Protein AF-0000000084965574 (afdb_homodimer)

Secondary structure (DSSP, 8-state):
-HHHHHHHHHHHHHHHHHHHHHHHHHHHHHHHHHS-HHHHHHHHHHHHHHH--TTS---SEEEEEE-TT---HHHHHHHHHHHHHHHHTT--EEEEEETT-HHHHTHHHHHHHHHHH-GGGGGGEEE-HHHHTTT-S---TT--EEEEEE-GGGTHHHHHHHHHHHHHHHHTT---S---HHHHHHHHS-TTPPPPSEEEEESSS---TT--TTT-TT-EEEEPPSSSS--HHHHHHHHHHHHHHHHHTT-/-HHHHHHHHHHHHHHHHHHHHHHHHHHHHHHHHHS-HHHHHHHHHHHHHHH--TTSPPPSEEEEEE-TT---HHHHHHHHHHHHHHHHTT--EEEEEETT-HHHHTHHHHHHHHHHH-GGGGGGEEE-HHHHTTT-S---TT--EEEEEE-GGGTHHHHHHHHHHHHHHHHTT---S---HHHHHHHHS-TTPPPPSEEEEESSS---TT--TTT-TT-EEEEPPSSSS--HHHHHHHHHHHHHHHHHTT-

Sequence (502 aa):
MDAFLSTLLVLLHLLCKLHNAICDACNAVYRRCTKPWWASTTAELDTLARSFDSTNKIPRHLVIIFGRLGLCDESVLDCVRIIGWCISLDVPYISFFDRNGFLKKNEFILKEEFAKKRPDLIECITWNPHAKARQNGVIESKSKINVSLLSDIDNKGKIATLTQSLAKIVSSGNLDQEITIELITEELQIKGMPDPDLALICDYSCSTHGVLPWHTRTTEFLMLPLYVNIPVKDFTCLLGKYNKCVQRHGKMDAFLSTLLVLLHLLCKLHNAICDACNAVYRRCTKPWWASTTAELDTLARSFDSTNKIPRHLVIIFGRLGLCDESVLDCVRIIGWCISLDVPYISFFDRNGFLKKNEFILKEEFAKKRPDLIECITWNPHAKARQNGVIESKSKINVSLLSDIDNKGKIATLTQSLAKIVSSGNLDQEITIELITEELQIKGMPDPDLALICDYSCSTHGVLPWHTRTTEFLMLPLYVNIPVKDFTCLLGKYNKCVQRHGK

InterPro domains:
  IPR036424 Decaprenyl diphosphate synthase-like superfamily [G3DSA:3.40.1180.10] (119-251)
  IPR036424 Decaprenyl diphosphate synthase-like superfamily [SSF64005] (55-245)
  IPR038887 Dehydrodolichyl diphosphate synthase complex subunit Nus1 [PTHR21528] (2-251)

Foldseek 3Di:
DVVVVVVVVVVVVVVVVVVVVVVVVVVVVVVVPDDDLVVQLVVLLVVLDVLDDPLFDFWLEEEEEEADVDDDPLNLVVVLSVVSSCLSVLRAEYEYEDAVQPCVVVVVVSLVVNCVSPVVCSQQEDEQVLVPCVPDVCPDPRHRYYYYYDYPCLFVVLLVVVVVVVVVCVVVVNDPDDDDLVNSCVSSDRPPDAATQEYEYQDDDFDPNRPRVSRCPNHHYDYADNDGPGRSVSVSVVSVVSRVVVVVVVD/DVVVVVVVVVVVVVVVVVVVVVVVVVVVVVVVPDDDLVVQLVVLLVVLDVLDDPLFDFWLEEEEEEADVDDDPLNLVVVLSVVSSCLSVLRAEYEYEDAVQPCVVVVVVSLVSNCVSPVVCSQQEDEQVLVPCVPDVCPDPRHRYYYYYDYPCLFVVLLVVVVVVVVVCVVVVNDPDDDDLVNSCVSSDRPPDAATAEYEYQDDDFDPNRPRVSRCPNHHYHYADNDGPGRSVSVSVVSVVSRVVVVVVVD

Structure (mmCIF, N/CA/C/O backbone):
data_AF-0000000084965574-model_v1
#
loop_
_entity.id
_entity.type
_entity.pdbx_description
1 polymer 'ditrans,polycis-polyprenyl diphosphate synthase'
#
loop_
_atom_site.group_PDB
_atom_site.id
_atom_site.type_symbol
_atom_site.label_atom_id
_atom_site.label_alt_id
_atom_site.label_comp_id
_atom_site.label_asym_id
_atom_site.label_entity_id
_atom_site.label_seq_id
_atom_site.pdbx_PDB_ins_code
_atom_site.Cartn_x
_atom_site.Cartn_y
_atom_site.Cartn_z
_atom_site.occupancy
_atom_site.B_iso_or_equiv
_atom_site.auth_seq_id
_atom_site.auth_comp_id
_atom_site.auth_asym_id
_atom_site.auth_atom_id
_atom_site.pdbx_PDB_model_num
ATOM 1 N N . MET A 1 1 ? 38.469 -19.109 2.336 1 55.69 1 MET A N 1
ATOM 2 C CA . MET A 1 1 ? 38.844 -17.719 2.031 1 55.69 1 MET A CA 1
ATOM 3 C C . MET A 1 1 ? 37.625 -16.906 1.605 1 55.69 1 MET A C 1
ATOM 5 O O . MET A 1 1 ? 37.531 -15.734 1.954 1 55.69 1 MET A O 1
ATOM 9 N N . ASP A 1 2 ? 36.625 -17.562 1.032 1 61.62 2 ASP A N 1
ATOM 10 C CA . ASP A 1 2 ? 35.469 -16.891 0.452 1 61.62 2 ASP A CA 1
ATOM 11 C C . ASP A 1 2 ? 34.438 -16.562 1.522 1 61.62 2 ASP A C 1
ATOM 13 O O . ASP A 1 2 ? 33.781 -15.516 1.473 1 61.62 2 ASP A O 1
ATOM 17 N N . ALA A 1 3 ? 34.344 -17.391 2.564 1 62.03 3 ALA A N 1
ATOM 18 C CA . ALA A 1 3 ? 33.438 -17.109 3.678 1 62.03 3 ALA A CA 1
ATOM 19 C C . ALA A 1 3 ? 33.906 -15.898 4.477 1 62.03 3 ALA A C 1
ATOM 21 O O . ALA A 1 3 ? 33.094 -15.086 4.922 1 62.03 3 ALA A O 1
ATOM 22 N N . PHE A 1 4 ? 35.188 -15.773 4.621 1 60.72 4 PHE A N 1
ATOM 23 C CA . PHE A 1 4 ? 35.812 -14.672 5.359 1 60.72 4 PHE A CA 1
ATOM 24 C C . PHE A 1 4 ? 35.562 -13.352 4.641 1 60.72 4 PHE A C 1
ATOM 26 O O . PHE A 1 4 ? 35.188 -12.352 5.27 1 60.72 4 PHE A O 1
ATOM 33 N N . LEU A 1 5 ? 35.594 -13.352 3.402 1 60.94 5 LEU A N 1
ATOM 34 C CA . LEU A 1 5 ? 35.438 -12.133 2.615 1 60.94 5 LEU A CA 1
ATOM 35 C C . LEU A 1 5 ? 33.969 -11.719 2.584 1 60.94 5 LEU A C 1
ATOM 37 O O . LEU A 1 5 ? 33.656 -10.523 2.631 1 60.94 5 LEU A O 1
ATOM 41 N N . SER A 1 6 ? 33.188 -12.719 2.596 1 61.75 6 SER A N 1
ATOM 42 C CA . SER A 1 6 ? 31.75 -12.422 2.607 1 61.75 6 SER A CA 1
ATOM 43 C C . SER A 1 6 ? 31.312 -11.828 3.947 1 61.75 6 SER A C 1
ATOM 45 O O . SER A 1 6 ? 30.516 -10.891 3.99 1 61.75 6 SER A O 1
ATOM 47 N N . THR A 1 7 ? 31.891 -12.336 4.969 1 63.28 7 THR A N 1
ATOM 48 C CA . THR A 1 7 ? 31.609 -11.797 6.293 1 63.28 7 THR A CA 1
ATOM 49 C C . THR A 1 7 ? 32.156 -10.383 6.43 1 63.28 7 THR A C 1
ATOM 51 O O . THR A 1 7 ? 31.516 -9.516 7.031 1 63.28 7 THR A O 1
ATOM 54 N N . LEU A 1 8 ? 33.312 -10.227 5.867 1 61.41 8 LEU A N 1
ATOM 55 C CA . LEU A 1 8 ? 33.906 -8.906 5.918 1 61.41 8 LEU A CA 1
ATOM 56 C C . LEU A 1 8 ? 33.094 -7.887 5.141 1 61.41 8 LEU A C 1
ATOM 58 O O . LEU A 1 8 ? 32.938 -6.746 5.578 1 61.41 8 LEU A O 1
ATOM 62 N N . LEU A 1 9 ? 32.531 -8.312 4.125 1 61.59 9 LEU A N 1
ATOM 63 C CA . LEU A 1 9 ? 31.719 -7.422 3.303 1 61.59 9 LEU A CA 1
ATOM 64 C C . LEU A 1 9 ? 30.406 -7.078 4.008 1 61.59 9 LEU A C 1
ATOM 66 O O . LEU A 1 9 ? 29.969 -5.926 3.977 1 61.59 9 LEU A O 1
ATOM 70 N N . VAL A 1 10 ? 29.906 -8.008 4.66 1 62.69 10 VAL A N 1
ATOM 71 C CA . VAL A 1 10 ? 28.688 -7.781 5.445 1 62.69 10 VAL A CA 1
ATOM 72 C C . VAL A 1 10 ? 29 -6.836 6.605 1 62.69 10 VAL A C 1
ATOM 74 O O . VAL A 1 10 ? 28.219 -5.93 6.895 1 62.69 10 VAL A O 1
ATOM 77 N N . LEU A 1 11 ? 30.141 -7.055 7.203 1 63.06 11 LEU A N 1
ATOM 78 C CA . LEU A 1 11 ? 30.562 -6.211 8.312 1 63.06 11 LEU A CA 1
ATOM 79 C C . LEU A 1 11 ? 30.828 -4.781 7.844 1 63.06 11 LEU A C 1
ATOM 81 O O . LEU A 1 11 ? 30.438 -3.822 8.516 1 63.06 11 LEU A O 1
ATOM 85 N N . LEU A 1 12 ? 31.359 -4.68 6.723 1 63 12 LEU A N 1
ATOM 86 C CA . LEU A 1 12 ? 31.625 -3.357 6.168 1 63 12 LEU A CA 1
ATOM 87 C C . LEU A 1 12 ? 30.328 -2.631 5.836 1 63 12 LEU A C 1
ATOM 89 O O . LEU A 1 12 ? 30.188 -1.434 6.098 1 63 12 LEU A O 1
ATOM 93 N N . HIS A 1 13 ? 29.422 -3.377 5.316 1 60.31 13 HIS A N 1
ATOM 94 C CA . HIS A 1 13 ? 28.125 -2.811 5.02 1 60.31 13 HIS A CA 1
ATOM 95 C C . HIS A 1 13 ? 27.391 -2.395 6.301 1 60.31 13 HIS A C 1
ATOM 97 O O . HIS A 1 13 ? 26.766 -1.336 6.344 1 60.31 13 HIS A O 1
ATOM 103 N N . LEU A 1 14 ? 27.578 -3.168 7.34 1 62.12 14 LEU A N 1
ATOM 104 C CA . LEU A 1 14 ? 27 -2.85 8.641 1 62.12 14 LEU A CA 1
ATOM 105 C C . LEU A 1 14 ? 27.672 -1.626 9.25 1 62.12 14 LEU A C 1
ATOM 107 O O . LEU A 1 14 ? 27.016 -0.763 9.82 1 62.12 14 LEU A O 1
ATOM 111 N N . LEU A 1 15 ? 28.953 -1.615 9.117 1 62.56 15 LEU A N 1
ATOM 112 C CA . LEU A 1 15 ? 29.703 -0.479 9.633 1 62.56 15 LEU A CA 1
ATOM 113 C C . LEU A 1 15 ? 29.344 0.799 8.883 1 62.56 15 LEU A C 1
ATOM 115 O O . LEU A 1 15 ? 29.188 1.86 9.492 1 62.56 15 LEU A O 1
ATOM 119 N N . CYS A 1 16 ? 29.109 0.629 7.641 1 60.84 16 CYS A N 1
ATOM 120 C CA . CYS A 1 16 ? 28.75 1.796 6.844 1 60.84 16 CYS A CA 1
ATOM 121 C C . CYS A 1 16 ? 27.344 2.293 7.207 1 60.84 16 CYS A C 1
ATOM 123 O O . CYS A 1 16 ? 27.125 3.5 7.32 1 60.84 16 CYS A O 1
ATOM 125 N N . LYS A 1 17 ? 26.578 1.345 7.457 1 59.25 17 LYS A N 1
ATOM 126 C CA . LYS A 1 17 ? 25.219 1.705 7.891 1 59.25 17 LYS A CA 1
ATOM 127 C C . LYS A 1 17 ? 25.234 2.32 9.281 1 59.25 17 LYS A C 1
ATOM 129 O O . LYS A 1 17 ? 24.531 3.301 9.547 1 59.25 17 LYS A O 1
ATOM 134 N N . LEU A 1 18 ? 26.016 1.768 10.102 1 63.22 18 LEU A N 1
ATOM 135 C CA . LEU A 1 18 ? 26.172 2.303 11.445 1 63.22 18 LEU A CA 1
ATOM 136 C C . LEU A 1 18 ? 26.797 3.693 11.406 1 63.22 18 LEU A C 1
ATOM 138 O O . LEU A 1 18 ? 26.375 4.594 12.133 1 63.22 18 LEU A O 1
ATOM 142 N N . HIS A 1 19 ? 27.766 3.812 10.633 1 61.81 19 HIS A N 1
ATOM 143 C CA . HIS A 1 19 ? 28.422 5.105 10.438 1 61.81 19 HIS A CA 1
ATOM 144 C C . HIS A 1 19 ? 27.438 6.145 9.914 1 61.81 19 HIS A C 1
ATOM 146 O O . HIS A 1 19 ? 27.375 7.266 10.422 1 61.81 19 HIS A O 1
ATOM 152 N N . ASN A 1 20 ? 26.672 5.727 9.016 1 60.09 20 ASN A N 1
ATOM 153 C CA . ASN A 1 20 ? 25.703 6.672 8.477 1 60.09 20 ASN A CA 1
ATOM 154 C C . ASN A 1 20 ? 24.625 7.016 9.508 1 60.09 20 ASN A C 1
ATOM 156 O O . ASN A 1 20 ? 24.203 8.172 9.609 1 60.09 20 ASN A O 1
ATOM 160 N N . ALA A 1 21 ? 24.328 6.082 10.266 1 62.09 21 ALA A N 1
ATOM 161 C CA . ALA A 1 21 ? 23.359 6.297 11.344 1 62.09 21 ALA A CA 1
ATOM 162 C C . ALA A 1 21 ? 23.938 7.234 12.406 1 62.09 21 ALA A C 1
ATOM 164 O O . ALA A 1 21 ? 23.234 8.133 12.883 1 62.09 21 ALA A O 1
ATOM 165 N N . ILE A 1 22 ? 25.141 7.012 12.719 1 63.09 22 ILE A N 1
ATOM 166 C CA . ILE A 1 22 ? 25.812 7.844 13.703 1 63.09 22 ILE A CA 1
ATOM 167 C C . ILE A 1 22 ? 25.969 9.258 13.156 1 63.09 22 ILE A C 1
ATOM 169 O O . ILE A 1 22 ? 25.688 10.234 13.852 1 63.09 22 ILE A O 1
ATOM 173 N N . CYS A 1 23 ? 26.375 9.359 11.977 1 58.41 23 CYS A N 1
ATOM 174 C CA . CYS A 1 23 ? 26.547 10.672 11.367 1 58.41 23 CYS A CA 1
ATOM 175 C C . CYS A 1 23 ? 25.219 11.422 11.32 1 58.41 23 CYS A C 1
ATOM 177 O O . CYS A 1 23 ? 25.172 12.617 11.602 1 58.41 23 CYS A O 1
ATOM 179 N N . ASP A 1 24 ? 24.297 10.695 11.016 1 56.34 24 ASP A N 1
ATOM 180 C CA . ASP A 1 24 ? 22.969 11.305 10.945 1 56.34 24 ASP A CA 1
ATOM 181 C C . ASP A 1 24 ? 22.5 11.742 12.328 1 56.34 24 ASP A C 1
ATOM 183 O O . ASP A 1 24 ? 21.906 12.812 12.484 1 56.34 24 ASP A O 1
ATOM 187 N N . ALA A 1 25 ? 22.797 10.953 13.297 1 59 25 ALA A N 1
ATOM 188 C CA . ALA A 1 25 ? 22.484 11.305 14.68 1 59 25 ALA A CA 1
ATOM 189 C C . ALA A 1 25 ? 23.281 12.516 15.133 1 59 25 ALA A C 1
ATOM 191 O O . ALA A 1 25 ? 22.75 13.422 15.773 1 59 25 ALA A O 1
ATOM 192 N N . CYS A 1 26 ? 24.531 12.469 14.875 1 57.84 26 CYS A N 1
ATOM 193 C CA . CYS A 1 26 ? 25.391 13.586 15.25 1 57.84 26 CYS A CA 1
ATOM 194 C C . CYS A 1 26 ? 24.922 14.875 14.57 1 57.84 26 CYS A C 1
ATOM 196 O O . CYS A 1 26 ? 24.906 15.938 15.188 1 57.84 26 CYS A O 1
ATOM 198 N N . ASN A 1 27 ? 24.609 14.734 13.414 1 54.84 27 ASN A N 1
ATOM 199 C CA . ASN A 1 27 ? 24.125 15.914 12.695 1 54.84 27 ASN A CA 1
ATOM 200 C C . ASN A 1 27 ? 22.812 16.422 13.273 1 54.84 27 ASN A C 1
ATOM 202 O O . ASN A 1 27 ? 22.594 17.641 13.352 1 54.84 27 ASN A O 1
ATOM 206 N N . ALA A 1 28 ? 22.062 15.555 13.656 1 56.88 28 ALA A N 1
ATOM 207 C CA . ALA A 1 28 ? 20.812 15.922 14.297 1 56.88 28 ALA A CA 1
ATOM 208 C C . ALA A 1 28 ? 21.062 16.688 15.602 1 56.88 28 ALA A C 1
ATOM 210 O O . ALA A 1 28 ? 20.406 17.688 15.875 1 56.88 28 ALA A O 1
ATOM 211 N N . VAL A 1 29 ? 21.938 16.172 16.406 1 57.25 29 VAL A N 1
ATOM 212 C CA . VAL A 1 29 ? 22.328 16.828 17.656 1 57.25 29 VAL A CA 1
ATOM 213 C C . VAL A 1 29 ? 22.922 18.203 17.359 1 57.25 29 VAL A C 1
ATOM 215 O O . VAL A 1 29 ? 22.594 19.188 18.016 1 57.25 29 VAL A O 1
ATOM 218 N N . TYR A 1 30 ? 23.812 18.234 16.484 1 53.16 30 TYR A N 1
ATOM 219 C CA . TYR A 1 30 ? 24.469 19.469 16.094 1 53.16 30 TYR A CA 1
ATOM 220 C C . TYR A 1 30 ? 23.438 20.5 15.648 1 53.16 30 TYR A C 1
ATOM 222 O O . TYR A 1 30 ? 23.516 21.672 16.031 1 53.16 30 TYR A O 1
ATOM 230 N N . ARG A 1 31 ? 22.609 20.062 14.867 1 53.34 31 ARG A N 1
ATOM 231 C CA . ARG A 1 31 ? 21.594 20.984 14.375 1 53.34 31 ARG A CA 1
ATOM 232 C C . ARG A 1 31 ? 20.703 21.484 15.508 1 53.34 31 ARG A C 1
ATOM 234 O O . ARG A 1 31 ? 20.281 22.641 15.516 1 53.34 31 ARG A O 1
ATOM 241 N N . ARG A 1 32 ? 20.453 20.641 16.375 1 52.66 32 ARG A N 1
ATOM 242 C CA . ARG A 1 32 ? 19.656 21.031 17.531 1 52.66 32 ARG A CA 1
ATOM 243 C C . ARG A 1 32 ? 20.375 22.094 18.344 1 52.66 32 ARG A C 1
ATOM 245 O O . ARG A 1 32 ? 19.719 23 18.891 1 52.66 32 ARG A O 1
ATOM 252 N N . CYS A 1 33 ? 21.594 21.969 18.562 1 50.59 33 CYS A N 1
ATOM 253 C CA . CYS A 1 33 ? 22.328 22.828 19.469 1 50.59 33 CYS A CA 1
ATOM 254 C C . CYS A 1 33 ? 22.703 24.141 18.797 1 50.59 33 CYS A C 1
ATOM 256 O O . CYS A 1 33 ? 23.078 25.109 19.469 1 50.59 33 CYS A O 1
ATOM 258 N N . THR A 1 34 ? 22.906 24.203 17.609 1 48.5 34 THR A N 1
ATOM 259 C CA . THR A 1 34 ? 23.547 25.438 17.156 1 48.5 34 THR A CA 1
ATOM 260 C C . THR A 1 34 ? 22.516 26.422 16.609 1 48.5 34 THR A C 1
ATOM 262 O O . THR A 1 34 ? 22.781 27.609 16.5 1 48.5 34 THR A O 1
ATOM 265 N N . LYS A 1 35 ? 21.609 26.172 15.516 1 53.56 35 LYS A N 1
ATOM 266 C CA . LYS A 1 35 ? 20.953 27.281 14.812 1 53.56 35 LYS A CA 1
ATOM 267 C C . LYS A 1 35 ? 19.578 27.547 15.398 1 53.56 35 LYS A C 1
ATOM 269 O O . LYS A 1 35 ? 18.812 26.625 15.68 1 53.56 35 LYS A O 1
ATOM 274 N N . PRO A 1 36 ? 19.281 28.828 15.75 1 46.72 36 PRO A N 1
ATOM 275 C CA . PRO A 1 36 ? 17.938 29.234 16.172 1 46.72 36 PRO A CA 1
ATOM 276 C C . PRO A 1 36 ? 16.844 28.781 15.211 1 46.72 36 PRO A C 1
ATOM 278 O O . PRO A 1 36 ? 17.078 28.688 14.008 1 46.72 36 PRO A O 1
ATOM 281 N N . TRP A 1 37 ? 15.766 28.219 15.75 1 50.38 37 TRP A N 1
ATOM 282 C CA . TRP A 1 37 ? 14.648 27.625 15.023 1 50.38 37 TRP A CA 1
ATOM 283 C C . TRP A 1 37 ? 14.273 28.469 13.805 1 50.38 37 TRP A C 1
ATOM 285 O O . TRP A 1 37 ? 14.023 27.922 12.727 1 50.38 37 TRP A O 1
ATOM 295 N N . TRP A 1 38 ? 14.375 29.938 14.023 1 49.16 38 TRP A N 1
ATOM 296 C CA . TRP A 1 38 ? 13.898 30.859 12.992 1 49.16 38 TRP A CA 1
ATOM 297 C C . TRP A 1 38 ? 14.867 30.906 11.812 1 49.16 38 TRP A C 1
ATOM 299 O O . TRP A 1 38 ? 14.445 31.062 10.664 1 49.16 38 TRP A O 1
ATOM 309 N N . ALA A 1 39 ? 16.141 31.141 12.117 1 50.81 39 ALA A N 1
ATOM 310 C CA . ALA A 1 39 ? 17.188 31.188 11.094 1 50.81 39 ALA A CA 1
ATOM 311 C C . ALA A 1 39 ? 17.156 29.938 10.227 1 50.81 39 ALA A C 1
ATOM 313 O O . ALA A 1 39 ? 17.375 30 9.016 1 50.81 39 ALA A O 1
ATOM 314 N N . SER A 1 40 ? 16.609 29 10.812 1 63.19 40 SER A N 1
ATOM 315 C CA . SER A 1 40 ? 16.547 27.688 10.18 1 63.19 40 SER A CA 1
ATOM 316 C C . SER A 1 40 ? 15.352 27.562 9.25 1 63.19 40 SER A C 1
ATOM 318 O O . SER A 1 40 ? 15.469 27.047 8.133 1 63.19 40 SER A O 1
ATOM 320 N N . THR A 1 41 ? 14.398 28.562 9.57 1 71.12 41 THR A N 1
ATOM 321 C CA . THR A 1 41 ? 13.18 28.484 8.781 1 71.12 41 THR A CA 1
ATOM 322 C C . THR A 1 41 ? 13.352 29.188 7.434 1 71.12 41 THR A C 1
ATOM 324 O O . THR A 1 41 ? 12.945 28.672 6.398 1 71.12 41 THR A O 1
ATOM 327 N N . THR A 1 42 ? 14.031 30.438 7.516 1 72.81 42 THR A N 1
ATOM 328 C CA . THR A 1 42 ? 14.234 31.172 6.277 1 72.81 42 THR A CA 1
ATOM 329 C C . THR A 1 42 ? 15.133 30.391 5.32 1 72.81 42 THR A C 1
ATOM 331 O O . THR A 1 42 ? 14.859 30.328 4.117 1 72.81 42 THR A O 1
ATOM 334 N N . ALA A 1 43 ? 16.078 29.875 5.887 1 77.31 43 ALA A N 1
ATOM 335 C CA . ALA A 1 43 ? 17 29.094 5.066 1 77.31 43 ALA A CA 1
ATOM 336 C C . ALA A 1 43 ? 16.297 27.875 4.465 1 77.31 43 ALA A C 1
ATOM 338 O O . ALA A 1 43 ? 16.547 27.516 3.312 1 77.31 43 ALA A O 1
ATOM 339 N N . GLU A 1 44 ? 15.461 27.391 5.199 1 82.44 44 GLU A N 1
ATOM 340 C CA . GLU A 1 44 ? 14.719 26.219 4.723 1 82.44 44 GLU A CA 1
ATOM 341 C C . GLU A 1 44 ? 13.781 26.594 3.578 1 82.44 44 GLU A C 1
ATOM 343 O O . GLU A 1 44 ? 13.688 25.875 2.58 1 82.44 44 GLU A O 1
ATOM 348 N N . LEU A 1 45 ? 13.211 27.719 3.693 1 79.44 45 LEU A N 1
ATOM 349 C CA . LEU A 1 45 ? 12.273 28.172 2.674 1 79.44 45 LEU A CA 1
ATOM 350 C C . LEU A 1 45 ? 13 28.531 1.386 1 79.44 45 LEU A C 1
ATOM 352 O O . LEU A 1 45 ? 12.492 28.297 0.289 1 79.44 45 LEU A O 1
ATOM 356 N N . ASP A 1 46 ? 14.141 29.047 1.599 1 78.31 46 ASP A N 1
ATOM 357 C CA . ASP A 1 46 ? 14.961 29.375 0.434 1 78.31 46 ASP A CA 1
ATOM 358 C C . ASP A 1 46 ? 15.375 28.109 -0.311 1 78.31 46 ASP A C 1
ATOM 360 O O . ASP A 1 46 ? 15.344 28.062 -1.543 1 78.31 46 ASP A O 1
ATOM 364 N N . THR A 1 47 ? 15.672 27.188 0.439 1 78.25 47 THR A N 1
ATOM 365 C CA . THR A 1 47 ? 16.047 25.906 -0.148 1 78.25 47 THR A CA 1
ATOM 366 C C . THR A 1 47 ? 14.875 25.297 -0.92 1 78.25 47 THR A C 1
ATOM 368 O O . THR A 1 47 ? 15.055 24.781 -2.02 1 78.25 47 THR A O 1
ATOM 371 N N . LEU A 1 48 ? 13.75 25.391 -0.407 1 82.44 48 LEU A N 1
ATOM 372 C CA . LEU A 1 48 ? 12.547 24.891 -1.053 1 82.44 48 LEU A CA 1
ATOM 373 C C . LEU A 1 48 ? 12.266 25.641 -2.35 1 82.44 48 LEU A C 1
ATOM 375 O O . LEU A 1 48 ? 11.977 25.031 -3.379 1 82.44 48 LEU A O 1
ATOM 379 N N . ALA A 1 49 ? 12.422 26.922 -2.244 1 76.31 49 ALA A N 1
ATOM 380 C CA . ALA A 1 49 ? 12.141 27.766 -3.398 1 76.31 49 ALA A CA 1
ATOM 381 C C . ALA A 1 49 ? 13.125 27.5 -4.535 1 76.31 49 ALA A C 1
ATOM 383 O O . ALA A 1 49 ? 12.758 27.562 -5.711 1 76.31 49 ALA A O 1
ATOM 384 N N . ARG A 1 50 ? 14.281 27.156 -4.262 1 79.38 50 ARG A N 1
ATOM 385 C CA . ARG A 1 50 ? 15.312 26.906 -5.262 1 79.38 50 ARG A CA 1
ATOM 386 C C . ARG A 1 50 ? 15.141 25.516 -5.891 1 79.38 50 ARG A C 1
ATOM 388 O O . ARG A 1 50 ? 15.484 25.312 -7.059 1 79.38 50 ARG A O 1
ATOM 395 N N . SER A 1 51 ? 14.617 24.656 -5.082 1 77.81 51 SER A N 1
ATOM 396 C CA . SER A 1 51 ? 14.539 23.281 -5.539 1 77.81 51 SER A CA 1
ATOM 397 C C . SER A 1 51 ? 13.297 23.047 -6.395 1 77.81 51 SER A C 1
ATOM 399 O O . SER A 1 51 ? 13.273 22.156 -7.242 1 77.81 51 SER A O 1
ATOM 401 N N . PHE A 1 52 ? 12.289 23.766 -6.176 1 76.81 52 PHE A N 1
ATOM 402 C CA . PHE A 1 52 ? 11.039 23.5 -6.887 1 76.81 52 PHE A CA 1
ATOM 403 C C . PHE A 1 52 ? 10.57 24.734 -7.641 1 76.81 52 PHE A C 1
ATOM 405 O O . PHE A 1 52 ? 10.469 25.812 -7.062 1 76.81 52 PHE A O 1
ATOM 412 N N . ASP A 1 53 ? 10.727 24.594 -8.859 1 67.75 53 ASP A N 1
ATOM 413 C CA . ASP A 1 53 ? 10.188 25.641 -9.711 1 67.75 53 ASP A CA 1
ATOM 414 C C . ASP A 1 53 ? 8.844 25.234 -10.312 1 67.75 53 ASP A C 1
ATOM 416 O O . ASP A 1 53 ? 8.266 24.219 -9.906 1 67.75 53 ASP A O 1
ATOM 420 N N . SER A 1 54 ? 8.25 26.094 -11.141 1 64.94 54 SER A N 1
ATOM 421 C CA . SER A 1 54 ? 6.914 25.938 -11.703 1 64.94 54 SER A CA 1
ATOM 422 C C . SER A 1 54 ? 6.809 24.672 -12.547 1 64.94 54 SER A C 1
ATOM 424 O O . SER A 1 54 ? 5.707 24.203 -12.844 1 64.94 54 SER A O 1
ATOM 426 N N . THR A 1 55 ? 7.859 24.031 -12.773 1 62.88 55 THR A N 1
ATOM 427 C CA . THR A 1 55 ? 7.816 22.859 -13.648 1 62.88 55 THR A CA 1
ATOM 428 C C . THR A 1 55 ? 7.676 21.578 -12.828 1 62.88 55 THR A C 1
ATOM 430 O O . THR A 1 55 ? 7.32 20.531 -13.367 1 62.88 55 THR A O 1
ATOM 433 N N . ASN A 1 56 ? 7.883 21.781 -11.594 1 75.44 56 ASN A N 1
ATOM 434 C CA . ASN A 1 56 ? 7.84 20.594 -10.742 1 75.44 56 ASN A CA 1
ATOM 435 C C . ASN A 1 56 ? 6.41 20.234 -10.359 1 75.44 56 ASN A C 1
ATOM 437 O O . ASN A 1 56 ? 5.586 21.109 -10.094 1 75.44 56 ASN A O 1
ATOM 441 N N . LYS A 1 57 ? 6.102 19.016 -10.578 1 82.94 57 LYS A N 1
ATOM 442 C CA . LYS A 1 57 ? 4.797 18.531 -10.125 1 82.94 57 LYS A CA 1
ATOM 443 C C . LYS A 1 57 ? 4.793 18.266 -8.625 1 82.94 57 LYS A C 1
ATOM 445 O O . LYS A 1 57 ? 5.629 17.516 -8.117 1 82.94 57 LYS A O 1
ATOM 450 N N . ILE A 1 58 ? 4.031 19 -7.977 1 88.44 58 ILE A N 1
ATOM 451 C CA . ILE A 1 58 ? 3.869 18.875 -6.535 1 88.44 58 ILE A CA 1
ATOM 452 C C . ILE A 1 58 ? 2.621 18.047 -6.23 1 88.44 58 ILE A C 1
ATOM 454 O O . ILE A 1 58 ? 1.6 18.172 -6.91 1 88.44 58 ILE A O 1
ATOM 458 N N . PRO A 1 59 ? 2.744 17.219 -5.273 1 93.94 59 PRO A N 1
ATOM 459 C CA . PRO A 1 59 ? 1.552 16.438 -4.945 1 93.94 59 PRO A CA 1
ATOM 460 C C . PRO A 1 59 ? 0.397 17.297 -4.441 1 93.94 59 PRO A C 1
ATOM 462 O O . PRO A 1 59 ? 0.621 18.281 -3.719 1 93.94 59 PRO A O 1
ATOM 465 N N . ARG A 1 60 ? -0.764 16.875 -4.867 1 93.94 60 ARG A N 1
ATOM 466 C CA . ARG A 1 60 ? -1.951 17.562 -4.367 1 93.94 60 ARG A CA 1
ATOM 467 C C . ARG A 1 60 ? -2.281 17.109 -2.945 1 93.94 60 ARG A C 1
ATOM 469 O O . ARG A 1 60 ? -2.766 17.906 -2.135 1 93.94 60 ARG A O 1
ATOM 476 N N . HIS A 1 61 ? -2.039 15.93 -2.664 1 96.38 61 HIS A N 1
ATOM 477 C CA . HIS A 1 61 ? -2.293 15.344 -1.353 1 96.38 61 HIS A CA 1
ATOM 478 C C . HIS A 1 61 ? -1.11 14.508 -0.887 1 96.38 61 HIS A C 1
ATOM 480 O O . HIS A 1 61 ? -0.796 13.477 -1.494 1 96.38 61 HIS A O 1
ATOM 486 N N . LEU A 1 62 ? -0.469 15.031 0.155 1 97.56 62 LEU A N 1
ATOM 487 C CA . LEU A 1 62 ? 0.675 14.367 0.767 1 97.56 62 LEU A CA 1
ATOM 488 C C . LEU A 1 62 ? 0.276 13.68 2.072 1 97.56 62 LEU A C 1
ATOM 490 O O . LEU A 1 62 ? -0.418 14.281 2.9 1 97.56 62 LEU A O 1
ATOM 494 N N . VAL A 1 63 ? 0.696 12.406 2.211 1 97.69 63 VAL A N 1
ATOM 495 C CA . VAL A 1 63 ? 0.418 11.688 3.451 1 97.69 63 VAL A CA 1
ATOM 496 C C . VAL A 1 63 ? 1.73 11.32 4.141 1 97.69 63 VAL A C 1
ATOM 498 O O . VAL A 1 63 ? 2.66 10.828 3.498 1 97.69 63 VAL A O 1
ATOM 501 N N . ILE A 1 64 ? 1.82 11.656 5.379 1 96.88 64 ILE A N 1
ATOM 502 C CA . ILE A 1 64 ? 2.928 11.211 6.211 1 96.88 64 ILE A CA 1
ATOM 503 C C . ILE A 1 64 ? 2.477 10.039 7.078 1 96.88 64 ILE A C 1
ATOM 505 O O . ILE A 1 64 ? 1.51 10.148 7.836 1 96.88 64 ILE A O 1
ATOM 509 N N . ILE A 1 65 ? 3.191 8.922 6.969 1 96.31 65 ILE A N 1
ATOM 510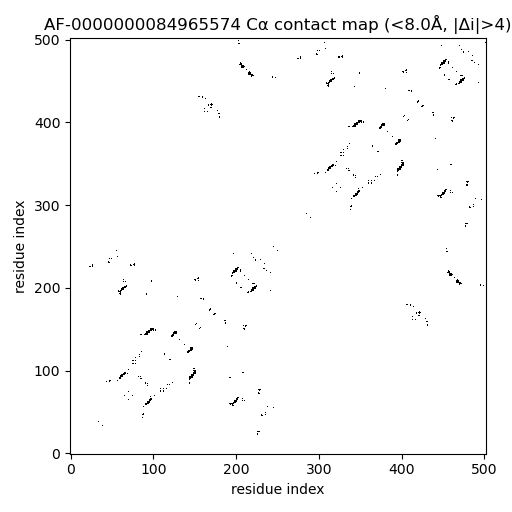 C CA . ILE A 1 65 ? 2.811 7.707 7.676 1 96.31 65 ILE A CA 1
ATOM 511 C C . ILE A 1 65 ? 3.812 7.426 8.797 1 96.31 65 ILE A C 1
ATOM 513 O O . ILE A 1 65 ? 5 7.219 8.539 1 96.31 65 ILE A O 1
ATOM 517 N N . PHE A 1 66 ? 3.299 7.441 9.992 1 94.12 66 PHE A N 1
ATOM 518 C CA . PHE A 1 66 ? 4.102 6.992 11.117 1 94.12 66 PHE A CA 1
ATOM 519 C C . PHE A 1 66 ? 3.832 5.523 11.422 1 94.12 66 PHE A C 1
ATOM 521 O O . PHE A 1 66 ? 2.754 5.168 11.906 1 94.12 66 PHE A O 1
ATOM 528 N N . GLY A 1 67 ? 4.809 4.746 11.156 1 90.44 67 GLY A N 1
ATOM 529 C CA . GLY A 1 67 ? 4.645 3.307 11.281 1 90.44 67 GLY A CA 1
ATOM 530 C C . GLY A 1 67 ? 4.852 2.805 12.703 1 90.44 67 GLY A C 1
ATOM 531 O O . GLY A 1 67 ? 4.312 3.375 13.648 1 90.44 67 GLY A O 1
ATOM 532 N N . ARG A 1 68 ? 5.59 1.743 12.875 1 82.44 68 ARG A N 1
ATOM 533 C CA . ARG A 1 68 ? 5.738 1.017 14.133 1 82.44 68 ARG A CA 1
ATOM 534 C C . ARG A 1 68 ? 6.668 1.759 15.086 1 82.44 68 ARG A C 1
ATOM 536 O O . ARG A 1 68 ? 6.598 1.57 16.297 1 82.44 68 ARG A O 1
ATOM 543 N N . LEU A 1 69 ? 7.594 2.516 14.547 1 76.44 69 LEU A N 1
ATOM 544 C CA . LEU A 1 69 ? 8.539 3.238 15.391 1 76.44 69 LEU A CA 1
ATOM 545 C C . LEU A 1 69 ? 7.812 4.223 16.297 1 76.44 69 LEU A C 1
ATOM 547 O O . LEU A 1 69 ? 8.336 4.617 17.344 1 76.44 69 LEU A O 1
ATOM 551 N N . GLY A 1 70 ? 6.629 4.41 16.078 1 71.94 70 GLY A N 1
ATOM 552 C CA . GLY A 1 70 ? 5.797 5.246 16.938 1 71.94 70 GLY A CA 1
ATOM 553 C C . GLY A 1 70 ? 6.117 6.723 16.812 1 71.94 70 GLY A C 1
ATOM 554 O O . GLY A 1 70 ? 6.938 7.125 15.984 1 71.94 70 GLY A O 1
ATOM 555 N N . LEU A 1 71 ? 5.352 7.52 17.531 1 74.81 71 LEU A N 1
ATOM 556 C CA . LEU A 1 71 ? 5.461 8.977 17.578 1 74.81 71 LEU A CA 1
ATOM 557 C C . LEU A 1 71 ? 6.059 9.43 18.906 1 74.81 71 LEU A C 1
ATOM 559 O O . LEU A 1 71 ? 5.871 8.773 19.938 1 74.81 71 LEU A O 1
ATOM 563 N N . CYS A 1 72 ? 6.969 10.375 18.812 1 74.69 72 CYS A N 1
ATOM 564 C CA . CYS A 1 72 ? 7.5 11.047 19.984 1 74.69 72 CYS A CA 1
ATOM 565 C C . CYS A 1 72 ? 7.324 12.562 19.875 1 74.69 72 CYS A C 1
ATOM 567 O O . CYS A 1 72 ? 6.68 13.047 18.953 1 74.69 72 CYS A O 1
ATOM 569 N N . ASP A 1 73 ? 7.633 13.25 20.938 1 76.62 73 ASP A N 1
ATOM 570 C CA . ASP A 1 73 ? 7.527 14.711 20.953 1 76.62 73 ASP A CA 1
ATOM 571 C C . ASP A 1 73 ? 8.234 15.32 19.75 1 76.62 73 ASP A C 1
ATOM 573 O O . ASP A 1 73 ? 7.738 16.281 19.156 1 76.62 73 ASP A O 1
ATOM 577 N N . GLU A 1 74 ? 9.258 14.719 19.422 1 79.38 74 GLU A N 1
ATOM 578 C CA . GLU A 1 74 ? 10.039 15.234 18.312 1 79.38 74 GLU A CA 1
ATOM 579 C C . GLU A 1 74 ? 9.32 15.016 16.984 1 79.38 74 GLU A C 1
ATOM 581 O O . GLU A 1 74 ? 9.508 15.781 16.031 1 79.38 74 GLU A O 1
ATOM 586 N N . SER A 1 75 ? 8.516 14.039 17 1 85.38 75 SER A N 1
ATOM 587 C CA . SER A 1 75 ? 7.73 13.781 15.789 1 85.38 75 SER A CA 1
ATOM 588 C C . SER A 1 75 ? 6.715 14.891 15.539 1 85.38 75 SER A C 1
ATOM 590 O O . SER A 1 75 ? 6.441 15.234 14.391 1 85.38 75 SER A O 1
ATOM 592 N N . VAL A 1 76 ? 6.305 15.398 16.672 1 88.81 76 VAL A N 1
ATOM 593 C CA . VAL A 1 76 ? 5.34 16.484 16.562 1 88.81 76 VAL A CA 1
ATOM 594 C C . VAL A 1 76 ? 6.008 17.719 15.938 1 88.81 76 VAL A C 1
ATOM 596 O O . VAL A 1 76 ? 5.418 18.391 15.094 1 88.81 76 VAL A O 1
ATOM 599 N N . LEU A 1 77 ? 7.191 18 16.344 1 88.38 77 LEU A N 1
ATOM 600 C CA . LEU A 1 77 ? 7.934 19.125 15.781 1 88.38 77 LEU A CA 1
ATOM 601 C C . LEU A 1 77 ? 8.195 18.922 14.289 1 88.38 77 LEU A C 1
ATOM 603 O O . LEU A 1 77 ? 8.156 19.875 13.508 1 88.38 77 LEU A O 1
ATOM 607 N N . ASP A 1 78 ? 8.43 17.719 13.977 1 91.12 78 ASP A N 1
ATOM 608 C CA . ASP A 1 78 ? 8.609 17.406 12.562 1 91.12 78 ASP A CA 1
ATOM 609 C C . ASP A 1 78 ? 7.316 17.656 11.781 1 91.12 78 ASP A C 1
ATOM 611 O O . ASP A 1 78 ? 7.355 18.156 10.648 1 91.12 78 ASP A O 1
ATOM 615 N N . CYS A 1 79 ? 6.238 17.312 12.367 1 94.31 79 CYS A N 1
ATOM 616 C CA . CYS A 1 79 ? 4.957 17.578 11.727 1 94.31 79 CYS A CA 1
ATOM 617 C C . CYS A 1 79 ? 4.773 19.062 11.477 1 94.31 79 CYS A C 1
ATOM 619 O O . CYS A 1 79 ? 4.34 19.469 10.398 1 94.31 79 CYS A O 1
ATOM 621 N N . VAL A 1 80 ? 5.164 19.844 12.445 1 93.25 80 VAL A N 1
ATOM 622 C CA . VAL A 1 80 ? 5.051 21.297 12.344 1 93.25 80 VAL A CA 1
ATOM 623 C C . VAL A 1 80 ? 5.906 21.797 11.18 1 93.25 80 VAL A C 1
ATOM 625 O O . VAL A 1 80 ? 5.438 22.578 10.352 1 93.25 80 VAL A O 1
ATOM 628 N N . ARG A 1 81 ? 7.062 21.359 11.055 1 92 81 ARG A N 1
ATOM 629 C CA . ARG A 1 81 ? 7.98 21.766 10 1 92 81 ARG A CA 1
ATOM 630 C C . ARG A 1 81 ? 7.445 21.375 8.625 1 92 81 A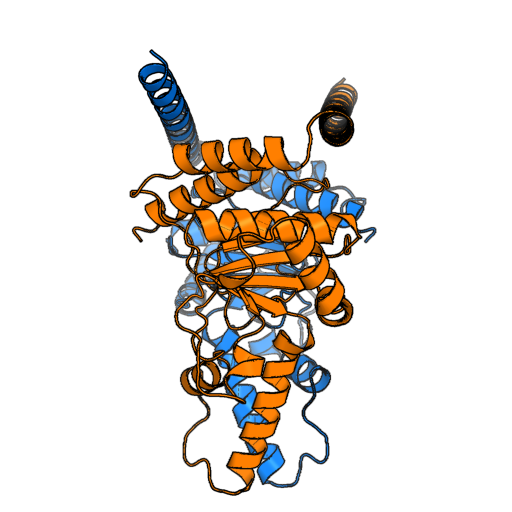RG A C 1
ATOM 632 O O . ARG A 1 81 ? 7.449 22.188 7.699 1 92 81 ARG A O 1
ATOM 639 N N . ILE A 1 82 ? 6.977 20.172 8.523 1 94.62 82 ILE A N 1
ATOM 640 C CA . ILE A 1 82 ? 6.508 19.656 7.242 1 94.62 82 ILE A CA 1
ATOM 641 C C . ILE A 1 82 ? 5.289 20.453 6.777 1 94.62 82 ILE A C 1
ATOM 643 O O . ILE A 1 82 ? 5.168 20.766 5.59 1 94.62 82 ILE A O 1
ATOM 647 N N . ILE A 1 83 ? 4.426 20.75 7.715 1 95.81 83 ILE A N 1
ATOM 648 C CA . ILE A 1 83 ? 3.27 21.562 7.363 1 95.81 83 ILE A CA 1
ATOM 649 C C . ILE A 1 83 ? 3.732 22.906 6.801 1 95.81 83 ILE A C 1
ATOM 651 O O . ILE A 1 83 ? 3.227 23.375 5.773 1 95.81 83 ILE A O 1
ATOM 655 N N . GLY A 1 84 ? 4.688 23.5 7.484 1 93.06 84 GLY A N 1
ATOM 656 C CA . GLY A 1 84 ? 5.238 24.75 7 1 93.06 84 GLY A CA 1
ATOM 657 C C . GLY A 1 84 ? 5.812 24.656 5.598 1 93.06 84 GLY A C 1
ATOM 658 O O . GLY A 1 84 ? 5.594 25.547 4.77 1 93.06 84 GLY A O 1
ATOM 659 N N . TRP A 1 85 ? 6.539 23.625 5.344 1 93 85 TRP A N 1
ATOM 660 C CA . TRP A 1 85 ? 7.098 23.391 4.016 1 93 85 TRP A CA 1
ATOM 661 C C . TRP A 1 85 ? 5.992 23.25 2.973 1 93 85 TRP A C 1
ATOM 663 O O . TRP A 1 85 ? 6.086 23.828 1.884 1 93 85 TRP A O 1
ATOM 673 N N . CYS A 1 86 ? 4.973 22.516 3.314 1 94.44 86 CYS A N 1
ATOM 674 C CA . CYS A 1 86 ? 3.877 22.281 2.385 1 94.44 86 CYS A CA 1
ATOM 675 C C . CYS A 1 86 ? 3.143 23.578 2.061 1 94.44 86 CYS A C 1
ATOM 677 O O . CYS A 1 86 ? 2.73 23.797 0.92 1 94.44 86 CYS A O 1
ATOM 679 N N . ILE A 1 87 ? 2.949 24.422 3.057 1 92.5 87 ILE A N 1
ATOM 680 C CA . ILE A 1 87 ? 2.311 25.719 2.828 1 92.5 87 ILE A CA 1
ATOM 681 C C . ILE A 1 87 ? 3.135 26.531 1.832 1 92.5 87 ILE A C 1
ATOM 683 O O . ILE A 1 87 ? 2.584 27.125 0.896 1 92.5 87 ILE A O 1
ATOM 687 N N . SER A 1 88 ? 4.43 26.5 2.029 1 89.25 88 SER A N 1
ATOM 688 C CA . SER A 1 88 ? 5.328 27.266 1.171 1 89.25 88 SER A CA 1
ATOM 689 C C . SER A 1 88 ? 5.301 26.75 -0.262 1 89.25 88 SER A C 1
ATOM 691 O O . SER A 1 88 ? 5.508 27.516 -1.209 1 89.25 88 SER A O 1
ATOM 693 N N . LEU A 1 89 ? 5.008 25.516 -0.437 1 90.88 89 LEU A N 1
ATOM 694 C CA . LEU A 1 89 ? 5.012 24.891 -1.755 1 90.88 89 LEU A CA 1
ATOM 695 C C . LEU A 1 89 ? 3.602 24.844 -2.334 1 90.88 89 LEU A C 1
ATOM 697 O O . LEU A 1 89 ? 3.395 24.328 -3.434 1 90.88 89 LEU A O 1
ATOM 701 N N . ASP A 1 90 ? 2.658 25.281 -1.564 1 91.19 90 ASP A N 1
ATOM 702 C CA . ASP A 1 90 ? 1.259 25.344 -1.973 1 91.19 90 ASP A CA 1
ATOM 703 C C . ASP A 1 90 ? 0.67 23.953 -2.154 1 91.19 90 ASP A C 1
ATOM 705 O O . ASP A 1 90 ? -0.018 23.688 -3.143 1 91.19 90 ASP A O 1
ATOM 709 N N . VAL A 1 91 ? 0.996 23.047 -1.322 1 93.38 91 VAL A N 1
ATOM 710 C CA . VAL A 1 91 ? 0.335 21.734 -1.26 1 93.38 91 VAL A CA 1
ATOM 711 C C . VAL A 1 91 ? -1.023 21.891 -0.578 1 93.38 91 VAL A C 1
ATOM 713 O O . VAL A 1 91 ? -1.102 22.281 0.587 1 93.38 91 VAL A O 1
ATOM 716 N N . PRO A 1 92 ? -2.008 21.531 -1.227 1 93.38 92 PRO A N 1
ATOM 717 C CA . PRO A 1 92 ? -3.336 21.844 -0.696 1 93.38 92 PRO A CA 1
ATOM 718 C C . PRO A 1 92 ? -3.746 20.938 0.458 1 93.38 92 PRO A C 1
ATOM 720 O O . PRO A 1 92 ? -4.469 21.359 1.362 1 93.38 92 PRO A O 1
ATOM 723 N N . TYR A 1 93 ? -3.281 19.656 0.392 1 94.88 93 TYR A N 1
ATOM 724 C CA . TYR A 1 93 ? -3.732 18.703 1.4 1 94.88 93 TYR A CA 1
ATOM 725 C C . TYR A 1 93 ? -2.557 17.938 1.996 1 94.88 93 TYR A C 1
ATOM 727 O O . TYR A 1 93 ? -1.692 17.453 1.265 1 94.88 93 TYR A O 1
ATOM 735 N N . ILE A 1 94 ? -2.549 17.859 3.277 1 96.94 94 ILE A N 1
ATOM 736 C CA . ILE A 1 94 ? -1.59 16.984 3.955 1 96.94 94 ILE A CA 1
ATOM 737 C C . ILE A 1 94 ? -2.299 16.188 5.047 1 96.94 94 ILE A C 1
ATOM 739 O O . ILE A 1 94 ? -3.148 16.719 5.766 1 96.94 94 ILE A O 1
ATOM 743 N N . SER A 1 95 ? -2.008 14.906 5.094 1 96 95 SER A N 1
ATOM 744 C CA . SER A 1 95 ? -2.562 14.023 6.113 1 96 95 SER A CA 1
ATOM 745 C C . SER A 1 95 ? -1.458 13.32 6.902 1 96 95 SER A C 1
ATOM 747 O O . SER A 1 95 ? -0.45 12.906 6.328 1 96 95 SER A O 1
ATOM 749 N N . PHE A 1 96 ? -1.625 13.328 8.188 1 96.25 96 PHE A N 1
ATOM 750 C CA . PHE A 1 96 ? -0.755 12.547 9.062 1 96.25 96 PHE A CA 1
ATOM 751 C C . PHE A 1 96 ? -1.473 11.305 9.562 1 96.25 96 PHE A C 1
ATOM 753 O O . PHE A 1 96 ? -2.562 11.391 10.133 1 96.25 96 PHE A O 1
ATOM 760 N N . PHE A 1 97 ? -0.765 10.164 9.344 1 95.81 97 PHE A N 1
ATOM 761 C CA . PHE A 1 97 ? -1.385 8.906 9.742 1 95.81 97 PHE A CA 1
ATOM 762 C C . PHE A 1 97 ? -0.54 8.203 10.797 1 95.81 97 PHE A C 1
ATOM 764 O O . PHE A 1 97 ? 0.665 8.016 10.609 1 95.81 97 PHE A O 1
ATOM 771 N N . ASP A 1 98 ? -1.206 7.824 11.82 1 93.62 98 ASP A N 1
ATOM 772 C CA . ASP A 1 98 ? -0.669 6.895 12.805 1 93.62 98 ASP A CA 1
ATOM 773 C C . ASP A 1 98 ? -1.746 5.926 13.289 1 93.62 98 ASP A C 1
ATOM 775 O O . ASP A 1 98 ? -2.852 6.34 13.641 1 93.62 98 ASP A O 1
ATOM 779 N N . ARG A 1 99 ? -1.411 4.707 13.344 1 90.06 99 ARG A N 1
ATOM 780 C CA . ARG A 1 99 ? -2.391 3.645 13.555 1 90.06 99 ARG A CA 1
ATOM 781 C C . ARG A 1 99 ? -3.086 3.797 14.898 1 90.06 99 ARG A C 1
ATOM 783 O O . ARG A 1 99 ? -4.301 3.602 15.008 1 90.06 99 ARG A O 1
ATOM 790 N N . ASN A 1 100 ? -2.363 4.172 15.891 1 88.06 100 ASN A N 1
ATOM 791 C CA . ASN A 1 100 ? -2.885 4.215 17.25 1 88.06 100 ASN A CA 1
ATOM 792 C C . ASN A 1 100 ? -3.656 5.508 17.516 1 88.06 100 ASN A C 1
ATOM 794 O O . ASN A 1 100 ? -4.277 5.656 18.562 1 88.06 100 ASN A O 1
ATOM 798 N N . GLY A 1 101 ? -3.586 6.426 16.688 1 90 101 GLY A N 1
ATOM 799 C CA . GLY A 1 101 ? -4.32 7.672 16.828 1 90 101 GLY A CA 1
ATOM 800 C C . GLY A 1 101 ? -3.684 8.633 17.812 1 90 101 GLY A C 1
ATOM 801 O O . GLY A 1 101 ? -4.379 9.406 18.469 1 90 101 GLY A O 1
ATOM 802 N N . PHE A 1 102 ? -2.441 8.562 17.938 1 89.88 102 PHE A N 1
ATOM 803 C CA . PHE A 1 102 ? -1.72 9.438 18.859 1 89.88 102 PHE A CA 1
ATOM 804 C C . PHE A 1 102 ? -1.897 10.898 18.469 1 89.88 102 PHE A C 1
ATOM 806 O O . PHE A 1 102 ? -2.213 11.734 19.328 1 89.88 102 PHE A O 1
ATOM 813 N N . LEU A 1 103 ? -1.771 11.211 17.234 1 91.31 103 LEU A N 1
ATOM 814 C CA . LEU A 1 103 ? -1.859 12.586 16.781 1 91.31 103 LEU A CA 1
ATOM 815 C C . LEU A 1 103 ? -3.283 13.117 16.906 1 91.31 103 LEU A C 1
ATOM 817 O O . LEU A 1 103 ? -3.486 14.281 17.266 1 91.31 103 LEU A O 1
ATOM 821 N N . LYS A 1 104 ? -4.191 12.234 16.641 1 89.12 104 LYS A N 1
ATOM 822 C CA . LYS A 1 104 ? -5.582 12.641 16.812 1 89.12 104 LYS A CA 1
ATOM 823 C C . LYS A 1 104 ? -5.883 12.961 18.281 1 89.12 104 LYS A C 1
ATOM 825 O O . LYS A 1 104 ? -6.52 13.969 18.578 1 89.12 104 LYS A O 1
ATOM 830 N N . LYS A 1 105 ? -5.41 12.141 19.094 1 88.56 105 LYS A N 1
ATOM 831 C CA . LYS A 1 105 ? -5.621 12.32 20.531 1 88.56 105 LYS A CA 1
ATOM 832 C C . LYS A 1 105 ? -4.879 13.555 21.047 1 88.56 105 LYS A C 1
ATOM 834 O O . LYS A 1 105 ? -5.293 14.164 22.031 1 88.56 105 LYS A O 1
ATOM 839 N N . ASN A 1 106 ? -3.789 13.891 20.406 1 88.69 106 ASN A N 1
ATOM 840 C CA . ASN A 1 106 ? -2.961 15.016 20.828 1 88.69 106 ASN A CA 1
ATOM 841 C C . ASN A 1 106 ? -2.988 16.156 19.797 1 88.69 106 ASN A C 1
ATOM 843 O O . ASN A 1 106 ? -1.975 16.812 19.578 1 88.69 106 ASN A O 1
ATOM 847 N N . GLU A 1 107 ? -4.109 16.219 19.172 1 91.75 107 GLU A N 1
ATOM 848 C CA . GLU A 1 107 ? -4.27 17.25 18.156 1 91.75 107 GLU A CA 1
ATOM 849 C C . GLU A 1 107 ? -3.963 18.641 18.719 1 91.75 107 GLU A C 1
ATOM 851 O O . GLU A 1 107 ? -3.359 19.469 18.031 1 91.75 107 GLU A O 1
ATOM 856 N N . PHE A 1 108 ? -4.344 18.922 19.984 1 91.38 108 PHE A N 1
ATOM 857 C CA . PHE A 1 108 ? -4.156 20.219 20.609 1 91.38 108 PHE A CA 1
ATOM 858 C C . PHE A 1 108 ? -2.674 20.547 20.75 1 91.38 108 PHE A C 1
ATOM 860 O O . PHE A 1 108 ? -2.26 21.688 20.594 1 91.38 108 PHE A O 1
ATOM 867 N N . ILE A 1 109 ? -1.924 19.562 21.031 1 91.88 109 ILE A N 1
ATOM 868 C CA . ILE A 1 109 ? -0.487 19.766 21.188 1 91.88 109 ILE A CA 1
ATOM 869 C C . ILE A 1 109 ? 0.127 20.188 19.844 1 91.88 109 ILE A C 1
ATOM 871 O O . ILE A 1 109 ? 0.947 21.109 19.797 1 91.88 109 ILE A O 1
ATOM 875 N N . LEU A 1 110 ? -0.31 19.531 18.828 1 93.19 110 LEU A N 1
ATOM 876 C CA . LEU A 1 110 ? 0.191 19.859 17.5 1 93.19 110 LEU A CA 1
ATOM 877 C C . LEU A 1 110 ? -0.188 21.297 17.125 1 93.19 110 LEU A C 1
ATOM 879 O O . LEU A 1 110 ? 0.652 22.047 16.625 1 93.19 110 LEU A O 1
ATOM 883 N N . LYS A 1 111 ? -1.392 21.688 17.406 1 93.38 111 LYS A N 1
ATOM 884 C CA . LYS A 1 111 ? -1.875 23.031 17.094 1 93.38 111 LYS A CA 1
ATOM 885 C C . LYS A 1 111 ? -1.124 24.078 17.891 1 93.38 111 LYS A C 1
ATOM 887 O O . LYS A 1 111 ? -0.734 25.125 17.344 1 93.38 111 LYS A O 1
ATOM 892 N N . GLU A 1 112 ? -0.919 23.766 19.109 1 93.56 112 GLU A N 1
ATOM 893 C CA . GLU A 1 112 ? -0.207 24.688 19.984 1 93.56 112 GLU A CA 1
ATOM 894 C C . GLU A 1 112 ? 1.246 24.859 19.547 1 93.56 112 GLU A C 1
ATOM 896 O O . GLU A 1 112 ? 1.759 25.984 19.484 1 93.56 112 GLU A O 1
ATOM 901 N N . GLU A 1 113 ? 1.842 23.75 19.297 1 93.06 113 GLU A N 1
ATOM 902 C CA . GLU A 1 113 ? 3.232 23.812 18.859 1 93.06 113 GLU A CA 1
ATOM 903 C C . GLU A 1 113 ? 3.361 24.562 17.531 1 93.06 113 GLU A C 1
ATOM 905 O O . GLU A 1 113 ? 4.324 25.312 17.328 1 93.06 113 GLU A O 1
ATOM 910 N N . PHE A 1 114 ? 2.404 24.359 16.703 1 93.81 114 PHE A N 1
ATOM 911 C CA . PHE A 1 114 ? 2.43 25.078 15.438 1 93.81 114 PHE A CA 1
ATOM 912 C C . PHE A 1 114 ? 2.279 26.578 15.656 1 93.81 114 PHE A C 1
ATOM 914 O O . PHE A 1 114 ? 3.002 27.375 15.055 1 93.81 114 PHE A O 1
ATOM 921 N N . ALA A 1 115 ? 1.384 26.953 16.5 1 92.81 115 ALA A N 1
ATOM 922 C CA . ALA A 1 115 ? 1.142 28.359 16.812 1 92.81 115 ALA A CA 1
ATOM 923 C C . ALA A 1 115 ? 2.379 29.016 17.422 1 92.81 115 ALA A C 1
ATOM 925 O O . ALA A 1 115 ? 2.67 30.188 17.156 1 92.81 115 ALA A O 1
ATOM 926 N N . LYS A 1 116 ? 3.059 28.266 18.156 1 92.81 116 LYS A N 1
ATOM 927 C CA . LYS A 1 116 ? 4.258 28.766 18.828 1 92.81 116 LYS A CA 1
ATOM 928 C C . LYS A 1 116 ? 5.402 28.938 17.828 1 92.81 116 LYS A C 1
ATOM 930 O O . LYS A 1 116 ? 6.082 29.969 17.844 1 92.81 116 LYS A O 1
ATOM 935 N N . LYS A 1 117 ? 5.551 28 16.953 1 89.44 117 LYS A N 1
ATOM 936 C CA . LYS A 1 117 ? 6.719 27.984 16.078 1 89.44 117 LYS A CA 1
ATOM 937 C C . LYS A 1 117 ? 6.457 28.766 14.797 1 89.44 117 LYS A C 1
ATOM 939 O O . LYS A 1 117 ? 7.379 29.344 14.227 1 89.44 117 LYS A O 1
ATOM 944 N N . ARG A 1 118 ? 5.211 28.656 14.391 1 91.06 118 ARG A N 1
ATOM 945 C CA . ARG A 1 118 ? 4.859 29.312 13.141 1 91.06 118 ARG A CA 1
ATOM 946 C C . ARG A 1 118 ? 3.572 30.125 13.297 1 91.06 118 ARG A C 1
ATOM 948 O O . ARG A 1 118 ? 2.6 29.891 12.578 1 91.06 118 ARG A O 1
ATOM 955 N N . PRO A 1 119 ? 3.637 31.188 14.094 1 90.06 119 PRO A N 1
ATOM 956 C CA . PRO A 1 119 ? 2.441 32 14.273 1 90.06 119 PRO A CA 1
ATOM 957 C C . PRO A 1 119 ? 2.023 32.719 12.992 1 90.06 119 PRO A C 1
ATOM 959 O O . PRO A 1 119 ? 0.845 33.062 12.812 1 90.06 119 PRO A O 1
ATOM 962 N N . ASP A 1 120 ? 2.939 32.875 12.07 1 88.25 120 ASP A N 1
ATOM 963 C CA . ASP A 1 120 ? 2.707 33.594 10.828 1 88.25 120 ASP A CA 1
ATOM 964 C C . ASP A 1 120 ? 1.86 32.781 9.859 1 88.25 120 ASP A C 1
ATOM 966 O O . ASP A 1 120 ? 1.271 33.312 8.922 1 88.25 120 ASP A O 1
ATOM 970 N N . LEU A 1 121 ? 1.704 31.453 10.172 1 91 121 LEU A N 1
ATOM 971 C CA . LEU A 1 121 ? 1.073 30.578 9.188 1 91 121 LEU A CA 1
ATOM 972 C C . LEU A 1 121 ? -0.19 29.953 9.758 1 91 121 LEU A C 1
ATOM 974 O O . LEU A 1 121 ? -0.871 29.188 9.07 1 91 121 LEU A O 1
ATOM 978 N N . ILE A 1 122 ? -0.542 30.297 10.891 1 88.56 122 ILE A N 1
ATOM 979 C CA . ILE A 1 122 ? -1.64 29.625 11.578 1 88.56 122 ILE A CA 1
ATOM 980 C C . ILE A 1 122 ? -2.939 29.844 10.812 1 88.56 122 ILE A C 1
ATOM 982 O O . ILE A 1 122 ? -3.775 28.938 10.719 1 88.56 122 ILE A O 1
ATOM 986 N N . GLU A 1 123 ? -3.102 30.984 10.234 1 88.38 123 GLU A N 1
ATOM 987 C CA . GLU A 1 123 ? -4.336 31.344 9.539 1 88.38 123 GLU A CA 1
ATOM 988 C C . GLU A 1 123 ? -4.449 30.609 8.203 1 88.38 123 GLU A C 1
ATOM 990 O O . GLU A 1 123 ? -5.531 30.547 7.613 1 88.38 123 GLU A O 1
ATOM 995 N N . CYS A 1 124 ? -3.377 30.016 7.824 1 91.56 124 CYS A N 1
ATOM 996 C CA . CYS A 1 124 ? -3.35 29.344 6.531 1 91.56 124 CYS A CA 1
ATOM 997 C C . CYS A 1 124 ? -3.854 27.906 6.645 1 91.56 124 CYS A C 1
ATOM 999 O O . CYS A 1 124 ? -4.02 27.219 5.637 1 91.56 124 CYS A O 1
ATOM 1001 N N . ILE A 1 125 ? -4.191 27.469 7.852 1 93.38 125 ILE A N 1
ATOM 1002 C CA . ILE A 1 125 ? -4.422 26.047 8.039 1 93.38 125 ILE A CA 1
ATOM 1003 C C . ILE A 1 125 ? -5.895 25.797 8.344 1 93.38 125 ILE A C 1
ATOM 1005 O O . ILE A 1 125 ? -6.484 26.469 9.188 1 93.38 125 ILE A O 1
ATOM 1009 N N . THR A 1 126 ? -6.449 24.891 7.625 1 90.69 126 THR A N 1
ATOM 1010 C CA . THR A 1 126 ? -7.719 24.281 7.996 1 90.69 126 THR A CA 1
ATOM 1011 C C . THR A 1 126 ? -7.496 22.875 8.555 1 90.69 126 THR A C 1
ATOM 1013 O O . THR A 1 126 ? -6.992 22 7.852 1 90.69 126 THR A O 1
ATOM 1016 N N . TRP A 1 127 ? -7.898 22.734 9.797 1 89.25 127 TRP A N 1
ATOM 1017 C CA . TRP A 1 127 ? -7.684 21.438 10.453 1 89.25 127 TRP A CA 1
ATOM 1018 C C . TRP A 1 127 ? -8.883 20.531 10.258 1 89.25 127 TRP A C 1
ATOM 1020 O O . TRP A 1 127 ? -10.031 20.938 10.453 1 89.25 127 TRP A O 1
ATOM 1030 N N . ASN A 1 128 ? -8.641 19.266 9.875 1 83.56 128 ASN A N 1
ATOM 1031 C CA . ASN A 1 128 ? -9.625 18.203 9.742 1 83.56 128 ASN A CA 1
ATOM 1032 C C . ASN A 1 128 ? -10.906 18.703 9.078 1 83.56 128 ASN A C 1
ATOM 1034 O O . ASN A 1 128 ? -11.984 18.656 9.672 1 83.56 128 ASN A O 1
ATOM 1038 N N . PRO A 1 129 ? -10.766 19.188 7.914 1 68.75 129 PRO A N 1
ATOM 1039 C CA . PRO A 1 129 ? -11.93 19.781 7.242 1 68.75 129 PRO A CA 1
ATOM 1040 C C . PRO A 1 129 ? -13.109 18.828 7.152 1 68.75 129 PRO A C 1
ATOM 1042 O O . PRO A 1 129 ? -14.266 19.266 7.082 1 68.75 129 PRO A O 1
ATOM 1045 N N . HIS A 1 130 ? -12.93 17.641 7.109 1 62.22 130 HIS A N 1
ATOM 1046 C CA . HIS A 1 130 ? -14.031 16.688 6.996 1 62.22 130 HIS A CA 1
ATOM 1047 C C . HIS A 1 130 ? -14.859 16.656 8.273 1 62.22 130 HIS A C 1
ATOM 1049 O O . HIS A 1 130 ? -16.062 16.375 8.227 1 62.22 130 HIS A O 1
ATOM 1055 N N . ALA A 1 131 ? -14.18 16.859 9.336 1 53.38 131 ALA A N 1
ATOM 1056 C CA . ALA A 1 131 ? -14.914 16.906 10.602 1 53.38 131 ALA A CA 1
ATOM 1057 C C . ALA A 1 131 ? -15.734 18.188 10.703 1 53.38 131 ALA A C 1
ATOM 1059 O O . ALA A 1 131 ? -16.812 18.203 11.32 1 53.38 131 ALA A O 1
ATOM 1060 N N . LYS A 1 132 ? -15.195 19.297 10.008 1 51.62 132 LYS A N 1
ATOM 1061 C CA . LYS A 1 132 ? -15.844 20.594 10.18 1 51.62 132 LYS A CA 1
ATOM 1062 C C . LYS A 1 132 ? -16.859 20.859 9.078 1 51.62 132 LYS A C 1
ATOM 1064 O O . LYS A 1 132 ? -17.734 21.719 9.219 1 51.62 132 LYS A O 1
ATOM 1069 N N . ALA A 1 133 ? -16.641 20.312 7.93 1 48.41 133 ALA A N 1
ATOM 1070 C CA . ALA A 1 133 ? -17.641 20.625 6.91 1 48.41 133 ALA A CA 1
ATOM 1071 C C . ALA A 1 133 ? -19.062 20.359 7.422 1 48.41 133 ALA A C 1
ATOM 1073 O O . ALA A 1 133 ? -20.031 20.938 6.926 1 48.41 133 ALA A O 1
ATOM 1074 N N . ARG A 1 134 ? -19.172 19.312 8.242 1 43.84 134 ARG A N 1
ATOM 1075 C CA . ARG A 1 134 ? -20.547 19.188 8.711 1 43.84 134 ARG A CA 1
ATOM 1076 C C . ARG A 1 134 ? -21 20.453 9.438 1 43.84 134 ARG A C 1
ATOM 1078 O O . ARG A 1 134 ? -22.203 20.688 9.586 1 43.84 134 ARG A O 1
ATOM 1085 N N . GLN A 1 135 ? -20.062 20.984 10.18 1 43.31 135 GLN A N 1
ATOM 1086 C CA . GLN A 1 135 ? -20.719 22.016 11 1 43.31 135 GLN A CA 1
ATOM 1087 C C . GLN A 1 135 ? -20.969 23.281 10.195 1 43.31 135 GLN A C 1
ATOM 1089 O O . GLN A 1 135 ? -22.078 23.828 10.227 1 43.31 135 GLN A O 1
ATOM 1094 N N . ASN A 1 136 ? -20.109 24.484 10.188 1 40.41 136 ASN A N 1
ATOM 1095 C CA . ASN A 1 136 ? -20.438 25.812 9.672 1 40.41 136 ASN A CA 1
ATOM 1096 C C . ASN A 1 136 ? -19.844 26.031 8.289 1 40.41 136 ASN A C 1
ATOM 1098 O O . ASN A 1 136 ? -18.734 25.562 7.996 1 40.41 136 ASN A O 1
ATOM 1102 N N . GLY A 1 137 ? -20.516 25.734 7.043 1 42.78 137 GLY A N 1
ATOM 1103 C CA . GLY A 1 137 ? -20.406 26.109 5.641 1 42.78 137 GLY A CA 1
ATOM 1104 C C . GLY A 1 137 ? -19.203 26.984 5.355 1 42.78 137 GLY A C 1
ATOM 1105 O O . GLY A 1 137 ? -19.031 27.469 4.234 1 42.78 137 GLY A O 1
ATOM 1106 N N . VAL A 1 138 ? -18.656 27.75 6.266 1 39.28 138 VAL A N 1
ATOM 1107 C CA . VAL A 1 138 ? -17.781 28.859 5.922 1 39.28 138 VAL A CA 1
ATOM 1108 C C . VAL A 1 138 ? -16.359 28.359 5.746 1 39.28 138 VAL A C 1
ATOM 1110 O O . VAL A 1 138 ? -15.734 27.891 6.699 1 39.28 138 VAL A O 1
ATOM 1113 N N . ILE A 1 139 ? -15.984 27.5 4.781 1 47.5 139 ILE A N 1
ATOM 1114 C CA . ILE A 1 139 ? -14.562 27.406 4.496 1 47.5 139 ILE A CA 1
ATOM 1115 C C . ILE A 1 139 ? -13.938 28.797 4.512 1 47.5 139 ILE A C 1
ATOM 1117 O O . ILE A 1 139 ? -14.32 29.656 3.717 1 47.5 139 ILE A O 1
ATOM 1121 N N . GLU A 1 140 ? -13.484 29.359 5.477 1 47.09 140 GLU A N 1
ATOM 1122 C CA . GLU A 1 140 ? -12.883 30.688 5.598 1 47.09 140 GLU A CA 1
ATOM 1123 C C . GLU A 1 140 ? -11.82 30.906 4.527 1 47.09 140 GLU A C 1
ATOM 1125 O O . GLU A 1 140 ? -11.094 29.984 4.16 1 47.09 140 GLU A O 1
ATOM 1130 N N . SER A 1 141 ? -11.82 31.953 3.693 1 53.16 141 SER A N 1
ATOM 1131 C CA . SER A 1 141 ? -11.195 32.625 2.555 1 53.16 141 SER A CA 1
ATOM 1132 C C . SER A 1 141 ? -9.672 32.531 2.633 1 53.16 141 SER A C 1
ATOM 1134 O O . SER A 1 141 ? -8.992 32.5 1.604 1 53.16 141 SER A O 1
ATOM 1136 N N . LYS A 1 142 ? -8.977 32.281 3.871 1 61.75 142 LYS A N 1
ATOM 1137 C CA . LYS A 1 142 ? -7.539 32.531 3.857 1 61.75 142 LYS A CA 1
ATOM 1138 C C . LYS A 1 142 ? -6.766 31.219 3.936 1 61.75 142 LYS A C 1
ATOM 1140 O O . LYS A 1 142 ? -5.535 31.219 3.965 1 61.75 142 LYS A O 1
ATOM 1145 N N . SER A 1 143 ? -7.457 30.016 3.863 1 72.75 143 SER A N 1
ATOM 1146 C CA . SER A 1 143 ? -6.75 28.75 4.102 1 72.75 143 SER A CA 1
ATOM 1147 C C . SER A 1 143 ? -6.035 28.281 2.84 1 72.75 143 SER A C 1
ATOM 1149 O O . SER A 1 143 ? -6.609 28.312 1.748 1 72.75 143 SER A O 1
ATOM 1151 N N . LYS A 1 144 ? -4.77 27.953 3.109 1 84.44 144 LYS A N 1
ATOM 1152 C CA . LYS A 1 144 ? -3.914 27.516 2.008 1 84.44 144 LYS A CA 1
ATOM 1153 C C . LYS A 1 144 ? -3.703 26.016 2.043 1 84.44 144 LYS A C 1
ATOM 1155 O O . LYS A 1 144 ? -3.404 25.391 1.017 1 84.44 144 LYS A O 1
ATOM 1160 N N . ILE A 1 145 ? -3.945 25.422 3.232 1 93.69 145 ILE A N 1
ATOM 1161 C CA . ILE A 1 145 ? -3.652 24 3.322 1 93.69 145 ILE A CA 1
ATOM 1162 C C . ILE A 1 145 ? -4.66 23.328 4.25 1 93.69 145 ILE A C 1
ATOM 1164 O O . ILE A 1 145 ? -5.098 23.922 5.238 1 93.69 145 ILE A O 1
ATOM 1168 N N . ASN A 1 146 ? -5.047 22.156 3.9 1 93.81 146 ASN A N 1
ATOM 1169 C CA . ASN A 1 146 ? -5.906 21.312 4.719 1 93.81 146 ASN A CA 1
ATOM 1170 C C . ASN A 1 146 ? -5.105 20.219 5.422 1 93.81 146 ASN A C 1
ATOM 1172 O O . ASN A 1 146 ? -4.457 19.391 4.77 1 93.81 146 ASN A O 1
ATOM 1176 N N . VAL A 1 147 ? -5.141 20.234 6.746 1 95.44 147 VAL A N 1
ATOM 1177 C CA . VAL A 1 147 ? -4.391 19.25 7.523 1 95.44 147 VAL A CA 1
ATOM 1178 C C . VAL A 1 147 ? -5.355 18.234 8.141 1 95.44 147 VAL A C 1
ATOM 1180 O O . VAL A 1 147 ? -6.285 18.609 8.859 1 95.44 147 VAL A O 1
ATOM 1183 N N . SER A 1 148 ? -5.078 16.953 7.836 1 94.31 148 SER A N 1
ATOM 1184 C CA . SER A 1 148 ? -5.91 15.891 8.383 1 94.31 148 SER A CA 1
ATOM 1185 C C . SER A 1 148 ? -5.094 14.938 9.25 1 94.31 148 SER A C 1
ATOM 1187 O O . SER A 1 148 ? -3.951 14.617 8.93 1 94.31 148 SER A O 1
ATOM 1189 N N . LEU A 1 149 ? -5.684 14.578 10.336 1 94.62 149 LEU A N 1
ATOM 1190 C CA . LEU A 1 149 ? -5.113 13.562 11.211 1 94.62 149 LEU A CA 1
ATOM 1191 C C . LEU A 1 149 ? -5.906 12.266 11.117 1 94.62 149 LEU A C 1
ATOM 1193 O O . LEU A 1 149 ? -7.102 12.234 11.43 1 94.62 149 LEU A O 1
ATOM 1197 N N . LEU A 1 150 ? -5.191 11.211 10.688 1 93.38 150 LEU A N 1
ATOM 1198 C CA . LEU A 1 150 ? -5.855 9.953 10.383 1 93.38 150 LEU A CA 1
ATOM 1199 C C . LEU A 1 150 ? -5.359 8.836 11.297 1 93.38 150 LEU A C 1
ATOM 1201 O O . LEU A 1 150 ? -4.234 8.898 11.797 1 93.38 150 LEU A O 1
ATOM 1205 N N . SER A 1 151 ? -6.242 7.875 11.5 1 92.94 151 SER A N 1
ATOM 1206 C CA . SER A 1 151 ? -5.941 6.664 12.25 1 92.94 151 SER A CA 1
ATOM 1207 C C . SER A 1 151 ? -6.688 5.461 11.688 1 92.94 151 SER A C 1
ATOM 1209 O O . SER A 1 151 ? -7.324 5.555 10.633 1 92.94 151 SER A O 1
ATOM 1211 N N . ASP A 1 152 ? -6.598 4.312 12.367 1 89.88 152 ASP A N 1
ATOM 1212 C CA . ASP A 1 152 ? -7.223 3.08 11.898 1 89.88 152 ASP A CA 1
ATOM 1213 C C . ASP A 1 152 ? -8.734 3.252 11.758 1 89.88 152 ASP A C 1
ATOM 1215 O O . ASP A 1 152 ? -9.359 2.645 10.883 1 89.88 152 ASP A O 1
ATOM 1219 N N . ILE A 1 153 ? -9.242 4.078 12.562 1 87.69 153 ILE A N 1
ATOM 1220 C CA . ILE A 1 153 ? -10.695 4.262 12.57 1 87.69 153 ILE A CA 1
ATOM 1221 C C . ILE A 1 153 ? -11.141 4.906 11.266 1 87.69 153 ILE A C 1
ATOM 1223 O O . ILE A 1 153 ? -12.258 4.668 10.797 1 87.69 153 ILE A O 1
ATOM 1227 N N . ASP A 1 154 ? -10.258 5.613 10.617 1 88.69 154 ASP A N 1
ATOM 1228 C CA . ASP A 1 154 ? -10.594 6.324 9.383 1 88.69 154 ASP A CA 1
ATOM 1229 C C . ASP A 1 154 ? -10.359 5.445 8.164 1 88.69 154 ASP A C 1
ATOM 1231 O O . ASP A 1 154 ? -10.688 5.832 7.039 1 88.69 154 ASP A O 1
ATOM 1235 N N . ASN A 1 155 ? -9.836 4.328 8.344 1 90.56 155 ASN A N 1
ATOM 1236 C CA . ASN A 1 155 ? -9.492 3.434 7.242 1 90.56 155 ASN A CA 1
ATOM 1237 C C . ASN A 1 155 ? -10.461 2.258 7.148 1 90.56 155 ASN A C 1
ATOM 1239 O O . ASN A 1 155 ? -11.602 2.422 6.715 1 90.56 155 ASN A O 1
ATOM 1243 N N . LYS A 1 156 ? -10.031 1.067 7.656 1 89.69 156 LYS A N 1
ATOM 1244 C CA . LYS A 1 156 ? -10.906 -0.102 7.656 1 89.69 156 LYS A CA 1
ATOM 1245 C C . LYS A 1 156 ? -12.195 0.171 8.43 1 89.69 156 LYS A C 1
ATOM 1247 O O . LYS A 1 156 ? -13.266 -0.324 8.07 1 89.69 156 LYS A O 1
ATOM 1252 N N . GLY A 1 157 ? -12.016 0.996 9.438 1 90.25 157 GLY A N 1
ATOM 1253 C CA . GLY A 1 157 ? -13.18 1.343 10.234 1 90.25 157 GLY A CA 1
ATOM 1254 C C . GLY A 1 157 ? -14.25 2.078 9.445 1 90.25 157 GLY A C 1
ATOM 1255 O O . GLY A 1 157 ? -15.445 1.814 9.609 1 90.25 157 GLY A O 1
ATOM 1256 N N . LYS A 1 158 ? -13.82 2.914 8.664 1 91.12 158 LYS A N 1
ATOM 1257 C CA . LYS A 1 158 ? -14.758 3.67 7.844 1 91.12 158 LYS A CA 1
ATOM 1258 C C . LYS A 1 158 ? -15.469 2.762 6.848 1 91.12 158 LYS A C 1
ATOM 1260 O O . LYS A 1 158 ? -16.656 2.941 6.578 1 91.12 158 LYS A O 1
ATOM 1265 N N . ILE A 1 159 ? -14.805 1.846 6.277 1 92 159 ILE A N 1
ATOM 1266 C CA . ILE A 1 159 ? -15.391 0.896 5.34 1 92 159 ILE A CA 1
ATOM 1267 C C . ILE A 1 159 ? -16.438 0.041 6.059 1 92 159 ILE A C 1
ATOM 1269 O O . ILE A 1 159 ? -17.516 -0.194 5.531 1 92 159 ILE A O 1
ATOM 1273 N N . ALA A 1 160 ? -16.078 -0.395 7.219 1 92.12 160 ALA A N 1
ATOM 1274 C CA . ALA A 1 160 ? -17.016 -1.187 8.008 1 92.12 160 ALA A CA 1
ATOM 1275 C C . ALA A 1 160 ? -18.281 -0.385 8.32 1 92.12 160 ALA A C 1
ATOM 1277 O O . ALA A 1 160 ? -19.391 -0.888 8.18 1 92.12 160 ALA A O 1
ATOM 1278 N N . THR A 1 161 ? -18.078 0.825 8.742 1 91.25 161 THR A N 1
ATOM 1279 C CA . THR A 1 161 ? -19.203 1.691 9.07 1 91.25 161 THR A CA 1
ATOM 1280 C C . THR A 1 161 ? -20.078 1.931 7.836 1 91.25 161 THR A C 1
ATOM 1282 O O . THR A 1 161 ? -21.312 1.915 7.926 1 91.25 161 THR A O 1
ATOM 1285 N N . LEU A 1 162 ? -19.438 2.129 6.758 1 92.06 162 LEU A N 1
ATOM 1286 C CA . LEU A 1 162 ? -20.172 2.32 5.512 1 92.06 162 LEU A CA 1
ATOM 1287 C C . LEU A 1 162 ? -20.969 1.071 5.16 1 92.06 162 LEU A C 1
ATOM 1289 O O . LEU A 1 162 ? -22.125 1.167 4.75 1 92.06 162 LEU A O 1
ATOM 1293 N N . THR A 1 163 ? -20.359 -0.013 5.254 1 91.69 163 THR A N 1
ATOM 1294 C CA . THR A 1 163 ? -21.031 -1.275 4.969 1 91.69 163 THR A CA 1
ATOM 1295 C C . THR A 1 163 ? -22.266 -1.444 5.848 1 91.69 163 THR A C 1
ATOM 1297 O O . THR A 1 163 ? -23.328 -1.865 5.371 1 91.69 163 THR A O 1
ATOM 1300 N N . GLN A 1 164 ? -22.109 -1.091 7.074 1 90.25 164 GLN A N 1
ATOM 1301 C CA . GLN A 1 164 ? -23.234 -1.135 7.996 1 90.25 164 GLN A CA 1
ATOM 1302 C C . GLN A 1 164 ? -24.359 -0.209 7.535 1 90.25 164 GLN A C 1
ATOM 1304 O O . GLN A 1 164 ? -25.531 -0.602 7.52 1 90.25 164 GLN A O 1
ATOM 1309 N N . SER A 1 165 ? -23.969 0.932 7.195 1 89.62 165 SER A N 1
ATOM 1310 C CA . SER A 1 165 ? -24.953 1.926 6.758 1 89.62 165 SER A CA 1
ATOM 1311 C C . SER A 1 165 ? -25.672 1.477 5.488 1 89.62 165 SER A C 1
ATOM 1313 O O . SER A 1 165 ? -26.891 1.603 5.383 1 89.62 165 SER A O 1
ATOM 1315 N N . LEU A 1 166 ? -24.891 0.965 4.574 1 88.56 166 LEU A N 1
ATOM 1316 C CA . LEU A 1 166 ? -25.469 0.502 3.318 1 88.56 166 LEU A CA 1
ATOM 1317 C C . LEU A 1 166 ? -26.406 -0.68 3.551 1 88.56 166 LEU A C 1
ATOM 1319 O O . LEU A 1 166 ? -27.453 -0.78 2.916 1 88.56 166 LEU A O 1
ATOM 1323 N N . ALA A 1 167 ? -26 -1.525 4.414 1 86.81 167 ALA A N 1
ATOM 1324 C CA . ALA A 1 167 ? -26.844 -2.666 4.754 1 86.81 167 ALA A CA 1
ATOM 1325 C C . ALA A 1 167 ? -28.188 -2.203 5.332 1 86.81 167 ALA A C 1
ATOM 1327 O O . ALA A 1 167 ? -29.234 -2.766 5.012 1 86.81 167 ALA A O 1
ATOM 1328 N N . LYS A 1 168 ? -28.125 -1.212 6.129 1 85.19 168 LYS A N 1
ATOM 1329 C CA . LYS A 1 168 ? -29.344 -0.663 6.727 1 85.19 168 LYS A CA 1
ATOM 1330 C C . LYS A 1 168 ? -30.234 -0.032 5.668 1 85.19 168 LYS A C 1
ATOM 1332 O O . LYS A 1 168 ? -31.453 -0.182 5.711 1 85.19 168 LYS A O 1
ATOM 1337 N N . ILE A 1 169 ? -29.625 0.608 4.762 1 84.81 169 ILE A N 1
ATOM 1338 C CA . ILE A 1 169 ? -30.375 1.268 3.699 1 84.81 169 ILE A CA 1
ATOM 1339 C C . ILE A 1 169 ? -31.047 0.22 2.824 1 84.81 169 ILE A C 1
ATOM 1341 O O . ILE A 1 169 ? -32.219 0.382 2.445 1 84.81 169 ILE A O 1
ATOM 1345 N N . VAL A 1 170 ? -30.375 -0.805 2.469 1 82.88 170 VAL A N 1
ATOM 1346 C CA . VAL A 1 170 ? -30.922 -1.876 1.647 1 82.88 170 VAL A CA 1
ATOM 1347 C C . VAL A 1 170 ? -32.062 -2.559 2.393 1 82.88 170 VAL A C 1
ATOM 1349 O O . VAL A 1 170 ? -33.094 -2.893 1.794 1 82.88 170 VAL A O 1
ATOM 1352 N N . SER A 1 171 ? -31.938 -2.764 3.631 1 81.31 171 SER A N 1
ATOM 1353 C CA . SER A 1 171 ? -32.969 -3.402 4.449 1 81.31 171 SER A CA 1
ATOM 1354 C C . SER A 1 171 ? -34.219 -2.557 4.504 1 81.31 171 SER A C 1
ATOM 1356 O O . SER A 1 171 ? -35.344 -3.09 4.598 1 81.31 171 SER A O 1
ATOM 1358 N N . SER A 1 172 ? -34.062 -1.354 4.465 1 81.5 172 SER A N 1
ATOM 1359 C CA . SER A 1 172 ? -35.219 -0.455 4.527 1 81.5 172 SER A CA 1
ATOM 1360 C C . SER A 1 172 ? -35.875 -0.294 3.16 1 81.5 172 SER A C 1
ATOM 1362 O O . SER A 1 172 ? -36.906 0.364 3.035 1 81.5 172 SER A O 1
ATOM 1364 N N . GLY A 1 173 ? -35.406 -1.051 2.174 1 74.19 173 GLY A N 1
ATOM 1365 C CA . GLY A 1 173 ? -35.969 -0.996 0.83 1 74.19 173 GLY A CA 1
ATOM 1366 C C . GLY A 1 173 ? -35.594 0.257 0.072 1 74.19 173 GLY A C 1
ATOM 1367 O O . GLY A 1 173 ? -36.094 0.522 -1.013 1 74.19 173 GLY A O 1
ATOM 1368 N N . ASN A 1 174 ? -34.812 1.058 0.61 1 66.38 174 ASN A N 1
ATOM 1369 C CA . ASN A 1 174 ? -34.531 2.373 0.052 1 66.38 174 ASN A CA 1
ATOM 1370 C C . ASN A 1 174 ? -33.375 2.311 -0.941 1 66.38 174 ASN A C 1
ATOM 1372 O O . ASN A 1 174 ? -33.031 3.311 -1.585 1 66.38 174 ASN A O 1
ATOM 1376 N N . LEU A 1 175 ? -32.594 1.29 -0.951 1 62.88 175 LEU A N 1
ATOM 1377 C CA . LEU A 1 175 ? -31.5 1.266 -1.919 1 62.88 175 LEU A CA 1
ATOM 1378 C C . LEU A 1 175 ? -31.844 0.364 -3.1 1 62.88 175 LEU A C 1
ATOM 1380 O O . LEU A 1 175 ? -31.969 -0.852 -2.941 1 62.88 175 LEU A O 1
ATOM 1384 N N . ASP A 1 176 ? -32.438 0.992 -4.094 1 62.25 176 ASP A N 1
ATOM 1385 C CA . ASP A 1 176 ? -32.781 0.269 -5.316 1 62.25 176 ASP A CA 1
ATOM 1386 C C . ASP A 1 176 ? -31.516 -0.089 -6.102 1 62.25 176 ASP A C 1
ATOM 1388 O O . ASP A 1 176 ? -31.547 -0.956 -6.977 1 62.25 176 ASP A O 1
ATOM 1392 N N . GLN A 1 177 ? -30.391 0.616 -5.676 1 65.19 177 GLN A N 1
ATOM 1393 C CA . GLN A 1 177 ? -29.266 0.476 -6.586 1 65.19 177 GLN A CA 1
ATOM 1394 C C . GLN A 1 177 ? -28.281 -0.591 -6.094 1 65.19 177 GLN A C 1
ATOM 1396 O O . GLN A 1 177 ? -28.188 -0.833 -4.891 1 65.19 177 GLN A O 1
ATOM 1401 N N . GLU A 1 178 ? -27.766 -1.301 -6.973 1 81.38 178 GLU A N 1
ATOM 1402 C CA . GLU A 1 178 ? -26.719 -2.301 -6.754 1 81.38 178 GLU A CA 1
ATOM 1403 C C . GLU A 1 178 ? -25.469 -1.674 -6.145 1 81.38 178 GLU A C 1
ATOM 1405 O O . GLU A 1 178 ? -25.078 -0.573 -6.527 1 81.38 178 GLU A O 1
ATOM 1410 N N . ILE A 1 179 ? -25.109 -2.143 -4.953 1 87.62 179 ILE A N 1
ATOM 1411 C CA . ILE A 1 179 ? -23.859 -1.703 -4.34 1 87.62 179 ILE A CA 1
ATOM 1412 C C . ILE A 1 179 ? -22.688 -2.021 -5.27 1 87.62 179 ILE A C 1
ATOM 1414 O O . ILE A 1 179 ? -22.391 -3.191 -5.523 1 87.62 179 ILE A O 1
ATOM 1418 N N . THR A 1 180 ? -22.109 -0.949 -5.805 1 89.19 180 THR A N 1
ATOM 1419 C CA . THR A 1 180 ? -21.016 -1.074 -6.754 1 89.19 180 THR A CA 1
ATOM 1420 C C . THR A 1 180 ? -19.734 -0.453 -6.184 1 89.19 180 THR A C 1
ATOM 1422 O O . THR A 1 180 ? -19.766 0.198 -5.137 1 89.19 180 THR A O 1
ATOM 1425 N N . ILE A 1 181 ? -18.672 -0.731 -6.879 1 90.75 181 ILE A N 1
ATOM 1426 C CA . ILE A 1 181 ? -17.391 -0.129 -6.52 1 90.75 181 ILE A CA 1
ATOM 1427 C C . ILE A 1 181 ? -17.516 1.393 -6.57 1 90.75 181 ILE A C 1
ATOM 1429 O O . ILE A 1 181 ? -16.984 2.09 -5.695 1 90.75 181 ILE A O 1
ATOM 1433 N N . GLU A 1 182 ? -18.188 1.845 -7.559 1 90.56 182 GLU A N 1
ATOM 1434 C CA . GLU A 1 182 ? -18.359 3.283 -7.738 1 90.56 182 GLU A CA 1
ATOM 1435 C C . GLU A 1 182 ? -19.125 3.898 -6.574 1 90.56 182 GLU A C 1
ATOM 1437 O O . GLU A 1 182 ? -18.766 4.961 -6.07 1 90.56 182 GLU A O 1
ATOM 1442 N N . LEU A 1 183 ? -20.188 3.26 -6.184 1 90.5 183 LEU A N 1
ATOM 1443 C CA . LEU A 1 183 ? -20.984 3.75 -5.062 1 90.5 183 LEU A CA 1
ATOM 1444 C C . LEU A 1 183 ? -20.156 3.795 -3.783 1 90.5 183 LEU A C 1
ATOM 1446 O O . LEU A 1 183 ? -20.188 4.789 -3.057 1 90.5 183 LEU A O 1
ATOM 1450 N N . ILE A 1 184 ? -19.438 2.758 -3.529 1 91.69 184 ILE A N 1
ATOM 1451 C CA . ILE A 1 184 ? -18.609 2.678 -2.334 1 91.69 184 ILE A CA 1
ATOM 1452 C C . ILE A 1 184 ? -17.547 3.775 -2.369 1 91.69 184 ILE A C 1
ATOM 1454 O O . ILE A 1 184 ? -17.312 4.445 -1.364 1 91.69 184 ILE A O 1
ATOM 1458 N N . THR A 1 185 ? -16.922 3.9 -3.535 1 90.75 185 THR A N 1
ATOM 1459 C CA . THR A 1 185 ? -15.898 4.93 -3.703 1 90.75 185 THR A CA 1
ATOM 1460 C C . THR A 1 185 ? -16.469 6.312 -3.396 1 90.75 185 THR A C 1
ATOM 1462 O O . THR A 1 185 ? -15.844 7.105 -2.695 1 90.75 185 THR A O 1
ATOM 1465 N N . GLU A 1 186 ? -17.594 6.582 -3.869 1 88.5 186 GLU A N 1
ATOM 1466 C CA . GLU A 1 186 ? -18.25 7.871 -3.654 1 88.5 186 GLU A CA 1
ATOM 1467 C C . GLU A 1 186 ? -18.547 8.102 -2.176 1 88.5 186 GLU A C 1
ATOM 1469 O O . GLU A 1 186 ? -18.328 9.195 -1.655 1 88.5 186 GLU A O 1
ATOM 1474 N N . GLU A 1 187 ? -19 7.082 -1.568 1 88.19 187 GLU A N 1
ATOM 1475 C CA . GLU A 1 187 ? -19.391 7.203 -0.168 1 88.19 187 GLU A CA 1
ATOM 1476 C C . GLU A 1 187 ? -18.172 7.309 0.74 1 88.19 187 GLU A C 1
ATOM 1478 O O . GLU A 1 187 ? -18.234 7.906 1.817 1 88.19 187 GLU A O 1
ATOM 1483 N N . LEU A 1 188 ? -17.047 6.723 0.311 1 89.69 188 LEU A N 1
ATOM 1484 C CA . LEU A 1 188 ? -15.844 6.742 1.125 1 89.69 188 LEU A CA 1
ATOM 1485 C C . LEU A 1 188 ? -15.062 8.031 0.912 1 89.69 188 LEU A C 1
ATOM 1487 O O . LEU A 1 188 ? -14.195 8.383 1.715 1 89.69 188 LEU A O 1
ATOM 1491 N N . GLN A 1 189 ? -15.289 8.586 -0.181 1 82.88 189 GLN A N 1
ATOM 1492 C CA . GLN A 1 189 ? -14.547 9.805 -0.492 1 82.88 189 GLN A CA 1
ATOM 1493 C C . GLN A 1 189 ? -14.844 10.906 0.521 1 82.88 189 GLN A C 1
ATOM 1495 O O . GLN A 1 189 ? -16 11.141 0.868 1 82.88 189 GLN A O 1
ATOM 1500 N N . ILE A 1 190 ? -13.766 11.25 1.238 1 67.5 190 ILE A N 1
ATOM 1501 C CA . ILE A 1 190 ? -13.883 12.422 2.1 1 67.5 190 ILE A CA 1
ATOM 1502 C C . ILE A 1 190 ? -14.086 13.672 1.245 1 67.5 190 ILE A C 1
ATOM 1504 O O . ILE A 1 190 ? -13.312 13.93 0.316 1 67.5 190 ILE A O 1
ATOM 1508 N N . LYS A 1 191 ? -15.234 14.281 1.4 1 67.75 191 LYS A N 1
ATOM 1509 C CA . LYS A 1 191 ? -15.609 15.398 0.537 1 67.75 191 LYS A CA 1
ATOM 1510 C C . LYS A 1 191 ? -14.469 16.406 0.415 1 67.75 191 LYS A C 1
ATOM 1512 O O . LYS A 1 191 ? -13.992 16.938 1.421 1 67.75 191 LYS A O 1
ATOM 1517 N N . GLY A 1 192 ? -13.945 16.531 -0.81 1 70.69 192 GLY A N 1
ATOM 1518 C CA . GLY A 1 192 ? -12.984 17.547 -1.192 1 70.69 192 GLY A CA 1
ATOM 1519 C C . GLY A 1 192 ? -11.547 17.078 -1.109 1 70.69 192 GLY A C 1
ATOM 1520 O O . GLY A 1 192 ? -10.648 17.719 -1.663 1 70.69 192 GLY A O 1
ATOM 1521 N N . MET A 1 193 ? -11.305 15.953 -0.405 1 83.94 193 MET A N 1
ATOM 1522 C CA . MET A 1 193 ? -9.922 15.5 -0.284 1 83.94 193 MET A CA 1
ATOM 1523 C C . MET A 1 193 ? -9.57 14.516 -1.397 1 83.94 193 MET A C 1
ATOM 1525 O O . MET A 1 193 ? -10.164 13.445 -1.493 1 83.94 193 MET A O 1
ATOM 1529 N N . PRO A 1 194 ? -8.656 14.922 -2.17 1 91.38 194 PRO A N 1
ATOM 1530 C CA . PRO A 1 194 ? -8.25 14.008 -3.236 1 91.38 194 PRO A CA 1
ATOM 1531 C C . PRO A 1 194 ? -7.48 12.797 -2.711 1 91.38 194 PRO A C 1
ATOM 1533 O O . PRO A 1 194 ? -7.043 12.789 -1.559 1 91.38 194 PRO A O 1
ATOM 1536 N N . ASP A 1 195 ? -7.395 11.789 -3.559 1 93.75 195 ASP A N 1
ATOM 1537 C CA . ASP A 1 195 ? -6.547 10.648 -3.221 1 93.75 195 ASP A CA 1
ATOM 1538 C C . ASP A 1 195 ? -5.094 11.078 -3.033 1 93.75 195 ASP A C 1
ATOM 1540 O O . ASP A 1 195 ? -4.621 11.992 -3.711 1 93.75 195 ASP A O 1
ATOM 1544 N N . PRO A 1 196 ? -4.438 10.414 -2.143 1 96.31 196 PRO A N 1
ATOM 1545 C CA . PRO A 1 196 ? -3.027 10.766 -1.96 1 96.31 196 PRO A CA 1
ATOM 1546 C C . PRO A 1 196 ? -2.186 10.492 -3.205 1 96.31 196 PRO A C 1
ATOM 1548 O O . PRO A 1 196 ? -2.334 9.445 -3.838 1 96.31 196 PRO A O 1
ATOM 1551 N N . ASP A 1 197 ? -1.347 11.484 -3.482 1 96.12 197 ASP A N 1
ATOM 1552 C CA . ASP A 1 197 ? -0.393 11.312 -4.574 1 96.12 197 ASP A CA 1
ATOM 1553 C C . ASP A 1 197 ? 0.905 10.68 -4.078 1 96.12 197 ASP A C 1
ATOM 1555 O O . ASP A 1 197 ? 1.478 9.82 -4.746 1 96.12 197 ASP A O 1
ATOM 1559 N N . LEU A 1 198 ? 1.27 11.109 -2.973 1 97.25 198 LEU A N 1
ATOM 1560 C CA . LEU A 1 198 ? 2.547 10.719 -2.383 1 97.25 198 LEU A CA 1
ATOM 1561 C C . LEU A 1 198 ? 2.391 10.414 -0.897 1 97.25 198 LEU A C 1
ATOM 1563 O O . LEU A 1 198 ? 1.701 11.148 -0.179 1 97.25 198 LEU A O 1
ATOM 1567 N N . ALA A 1 199 ? 2.941 9.328 -0.485 1 97.94 199 ALA A N 1
ATOM 1568 C CA . ALA A 1 199 ? 3.012 8.977 0.93 1 97.94 199 ALA A CA 1
ATOM 1569 C C . ALA A 1 199 ? 4.461 8.797 1.379 1 97.94 199 ALA A C 1
ATOM 1571 O O . ALA A 1 199 ? 5.234 8.094 0.73 1 97.94 199 ALA A O 1
ATOM 1572 N N . LEU A 1 200 ? 4.809 9.492 2.404 1 97.12 200 LEU A N 1
ATOM 1573 C CA . LEU A 1 200 ? 6.129 9.344 3.008 1 97.12 200 LEU A CA 1
ATOM 1574 C C . LEU A 1 200 ? 6.055 8.523 4.289 1 97.12 200 LEU A C 1
ATOM 1576 O O . LEU A 1 200 ? 5.32 8.867 5.215 1 97.12 200 LEU A O 1
ATOM 1580 N N . ILE A 1 201 ? 6.836 7.492 4.359 1 96 201 ILE A N 1
ATOM 1581 C CA . ILE A 1 201 ? 6.727 6.52 5.441 1 96 201 ILE A CA 1
ATOM 1582 C C . ILE A 1 201 ? 7.883 6.703 6.422 1 96 201 ILE A C 1
ATOM 1584 O O . ILE A 1 201 ? 9.047 6.695 6.027 1 96 201 ILE A O 1
ATOM 1588 N N . CYS A 1 202 ? 7.535 6.914 7.629 1 92.88 202 CYS A N 1
ATOM 1589 C CA . CYS A 1 202 ? 8.516 6.957 8.711 1 92.88 202 CYS A CA 1
ATOM 1590 C C . CYS A 1 202 ? 8.578 5.625 9.445 1 92.88 202 CYS A C 1
ATOM 1592 O O . CYS A 1 202 ? 7.961 5.461 10.5 1 92.88 202 CYS A O 1
ATOM 1594 N N . ASP A 1 203 ? 9.289 4.695 8.977 1 90.81 203 ASP A N 1
ATOM 1595 C CA . ASP A 1 203 ? 9.453 3.352 9.523 1 90.81 203 ASP A CA 1
ATOM 1596 C C . ASP A 1 203 ? 10.633 2.635 8.875 1 90.81 203 ASP A C 1
ATOM 1598 O O . ASP A 1 203 ? 11.289 3.188 7.988 1 90.81 203 ASP A O 1
ATOM 1602 N N . TYR A 1 204 ? 10.891 1.424 9.32 1 86.94 204 TYR A N 1
ATOM 1603 C CA . TYR A 1 204 ? 12 0.641 8.789 1 86.94 204 TYR A CA 1
ATOM 1604 C C . TYR A 1 204 ? 11.609 -0.058 7.496 1 86.94 204 TYR A C 1
ATOM 1606 O O . TYR A 1 204 ? 12.461 -0.399 6.68 1 86.94 204 TYR A O 1
ATOM 1614 N N . SER A 1 205 ? 10.367 -0.325 7.41 1 89.81 205 SER A N 1
ATOM 1615 C CA . SER A 1 205 ? 9.906 -1.078 6.25 1 89.81 205 SER A CA 1
ATOM 1616 C C . SER A 1 205 ? 8.969 -0.243 5.383 1 89.81 205 SER A C 1
ATOM 1618 O O . SER A 1 205 ? 8.25 0.62 5.891 1 89.81 205 SER A O 1
ATOM 1620 N N . CYS A 1 206 ? 9.047 -0.553 4.109 1 94.12 206 CYS A N 1
ATOM 1621 C CA . CYS A 1 206 ? 8.133 0.098 3.176 1 94.12 206 CYS A CA 1
ATOM 1622 C C . CYS A 1 206 ? 6.789 -0.618 3.137 1 94.12 206 CYS A C 1
ATOM 1624 O O . CYS A 1 206 ? 6.621 -1.593 2.402 1 94.12 206 CYS A O 1
ATOM 1626 N N . SER A 1 207 ? 5.926 -0.144 3.934 1 95.44 207 SER A N 1
ATOM 1627 C CA . SER A 1 207 ? 4.582 -0.7 4.027 1 95.44 207 SER A CA 1
ATOM 1628 C C . SER A 1 207 ? 3.531 0.404 4.102 1 95.44 207 SER A C 1
ATOM 1630 O O . SER A 1 207 ? 3.844 1.544 4.449 1 95.44 207 SER A O 1
ATOM 1632 N N . THR A 1 208 ? 2.35 0.008 3.783 1 95.94 208 THR A N 1
ATOM 1633 C CA . THR A 1 208 ? 1.28 1.002 3.803 1 95.94 208 THR A CA 1
ATOM 1634 C C . THR A 1 208 ? 0.792 1.244 5.227 1 95.94 208 THR A C 1
ATOM 1636 O O . THR A 1 208 ? 0.152 2.26 5.508 1 95.94 208 THR A O 1
ATOM 1639 N N . HIS A 1 209 ? 0.978 0.318 6.09 1 94.38 209 HIS A N 1
ATOM 1640 C CA . HIS A 1 209 ? 0.494 0.363 7.469 1 94.38 209 HIS A CA 1
ATOM 1641 C C . HIS A 1 209 ? -1.021 0.527 7.512 1 94.38 209 HIS A C 1
ATOM 1643 O O . HIS A 1 209 ? -1.569 0.993 8.516 1 94.38 209 HIS A O 1
ATOM 1649 N N . GLY A 1 210 ? -1.642 0.267 6.418 1 93.94 210 GLY A N 1
ATOM 1650 C CA . GLY A 1 210 ? -3.096 0.265 6.379 1 93.94 210 GLY A CA 1
ATOM 1651 C C . GLY A 1 210 ? -3.686 1.635 6.102 1 93.94 210 GLY A C 1
ATOM 1652 O O . GLY A 1 210 ? -4.863 1.877 6.383 1 93.94 210 GLY A O 1
ATOM 1653 N N . VAL A 1 211 ? -2.859 2.482 5.562 1 95.62 211 VAL A N 1
ATOM 1654 C CA . VAL A 1 211 ? -3.346 3.842 5.344 1 95.62 211 VAL A CA 1
ATOM 1655 C C . VAL A 1 211 ? -4.293 3.867 4.148 1 95.62 211 VAL A C 1
ATOM 1657 O O . VAL A 1 211 ? -3.938 3.418 3.057 1 95.62 211 VAL A O 1
ATOM 1660 N N . LEU A 1 212 ? -5.5 4.383 4.328 1 93.44 212 LEU A N 1
ATOM 1661 C CA . LEU A 1 212 ? -6.504 4.66 3.309 1 93.44 212 LEU A CA 1
ATOM 1662 C C . LEU A 1 212 ? -6.504 3.572 2.238 1 93.44 212 LEU A C 1
ATOM 1664 O O . LEU A 1 212 ? -6.309 3.861 1.055 1 93.44 212 LEU A O 1
ATOM 1668 N N . PRO A 1 213 ? -6.832 2.387 2.588 1 93.19 213 PRO A N 1
ATOM 1669 C CA . PRO A 1 213 ? -6.691 1.259 1.665 1 93.19 213 PRO A CA 1
ATOM 1670 C C . PRO A 1 213 ? -7.516 1.433 0.391 1 93.19 213 PRO A C 1
ATOM 1672 O O . PRO A 1 213 ? -7.148 0.908 -0.663 1 93.19 213 PRO A O 1
ATOM 1675 N N . TRP A 1 214 ? -8.555 2.16 0.458 1 93.25 214 TRP A N 1
ATOM 1676 C CA . TRP A 1 214 ? -9.43 2.326 -0.699 1 93.25 214 TRP A CA 1
ATOM 1677 C C . TRP A 1 214 ? -8.898 3.414 -1.628 1 93.25 214 TRP A C 1
ATOM 1679 O O . TRP A 1 214 ? -9.273 3.473 -2.801 1 93.25 214 TRP A O 1
ATOM 1689 N N . HIS A 1 215 ? -8.008 4.277 -1.132 1 94 215 HIS A N 1
ATOM 1690 C CA . HIS A 1 215 ? -7.691 5.504 -1.857 1 94 215 HIS A CA 1
ATOM 1691 C C . HIS A 1 215 ? -6.23 5.527 -2.293 1 94 215 HIS A C 1
ATOM 1693 O O . HIS A 1 215 ? -5.797 6.461 -2.971 1 94 215 HIS A O 1
ATOM 1699 N N . THR A 1 216 ? -5.457 4.492 -2.035 1 95.12 216 THR A N 1
ATOM 1700 C CA . THR A 1 216 ? -4.012 4.605 -2.217 1 95.12 216 THR A CA 1
ATOM 1701 C C . THR A 1 216 ? -3.545 3.75 -3.391 1 95.12 216 THR A C 1
ATOM 1703 O O . THR A 1 216 ? -2.369 3.389 -3.473 1 95.12 216 THR A O 1
ATOM 1706 N N . ARG A 1 217 ? -4.363 3.422 -4.285 1 92.69 217 ARG A N 1
ATOM 1707 C CA . ARG A 1 217 ? -4.004 2.553 -5.402 1 92.69 217 ARG A CA 1
ATOM 1708 C C . ARG A 1 217 ? -2.859 3.15 -6.215 1 92.69 217 ARG A C 1
ATOM 1710 O O . ARG A 1 217 ? -1.902 2.451 -6.551 1 92.69 217 ARG A O 1
ATOM 1717 N N . THR A 1 218 ? -2.875 4.457 -6.469 1 92.75 218 THR A N 1
ATOM 1718 C CA . THR A 1 218 ? -1.896 5.086 -7.348 1 92.75 218 THR A CA 1
ATOM 1719 C C . THR A 1 218 ? -0.889 5.902 -6.543 1 92.75 218 THR A C 1
ATOM 1721 O O . THR A 1 218 ? -0.074 6.633 -7.109 1 92.75 218 THR A O 1
ATOM 1724 N N . THR A 1 219 ? -1.03 5.844 -5.281 1 95.88 219 THR A N 1
ATOM 1725 C CA . THR A 1 219 ? -0.133 6.594 -4.41 1 95.88 219 THR A CA 1
ATOM 1726 C C . THR A 1 219 ? 1.295 6.07 -4.523 1 95.88 219 THR A C 1
ATOM 1728 O O . THR A 1 219 ? 1.516 4.855 -4.539 1 95.88 219 THR A O 1
ATOM 1731 N N . GLU A 1 220 ? 2.225 6.953 -4.664 1 96.62 220 GLU A N 1
ATOM 1732 C CA . GLU A 1 220 ? 3.631 6.57 -4.59 1 96.62 220 GLU A CA 1
ATOM 1733 C C . GLU A 1 220 ? 4.129 6.57 -3.146 1 96.62 220 GLU A C 1
ATOM 1735 O O . GLU A 1 220 ? 3.896 7.527 -2.404 1 96.62 220 GLU A O 1
ATOM 1740 N N . PHE A 1 221 ? 4.797 5.496 -2.771 1 97.12 221 PHE A N 1
ATOM 1741 C CA . PHE A 1 221 ? 5.305 5.367 -1.411 1 97.12 221 PHE A CA 1
ATOM 1742 C C . PHE A 1 221 ? 6.82 5.539 -1.38 1 97.12 221 PHE A C 1
ATOM 1744 O O . PHE A 1 221 ? 7.543 4.867 -2.119 1 97.12 221 PHE A O 1
ATOM 1751 N N . LEU A 1 222 ? 7.262 6.473 -0.566 1 96.69 222 LEU A N 1
ATOM 1752 C CA . LEU A 1 222 ? 8.688 6.699 -0.362 1 96.69 222 LEU A CA 1
ATOM 1753 C C . LEU A 1 222 ? 9.031 6.699 1.124 1 96.69 222 LEU A C 1
ATOM 1755 O O . LEU A 1 222 ? 8.188 7.031 1.96 1 96.69 222 LEU A O 1
ATOM 1759 N N . MET A 1 223 ? 10.266 6.398 1.416 1 93.81 223 MET A N 1
ATOM 1760 C CA . MET A 1 223 ? 10.695 6.281 2.807 1 93.81 223 MET A CA 1
ATOM 1761 C C . MET A 1 223 ? 11.289 7.594 3.305 1 93.81 223 MET A C 1
ATOM 1763 O O . MET A 1 223 ? 12.156 8.18 2.648 1 93.81 223 MET A O 1
ATOM 1767 N N . LEU A 1 224 ? 10.812 7.984 4.414 1 91.5 224 LEU A N 1
ATOM 1768 C CA . LEU A 1 224 ? 11.477 9.07 5.125 1 91.5 224 LEU A CA 1
ATOM 1769 C C . LEU A 1 224 ? 12.633 8.547 5.965 1 91.5 224 LEU A C 1
ATOM 1771 O O . LEU A 1 224 ? 12.578 7.426 6.473 1 91.5 224 LEU A O 1
ATOM 1775 N N . PRO A 1 225 ? 13.586 9.414 6.082 1 84.06 225 PRO A N 1
ATOM 1776 C CA . PRO A 1 225 ? 14.641 8.992 7.004 1 84.06 225 PRO A CA 1
ATOM 1777 C C . PRO A 1 225 ? 14.141 8.812 8.43 1 84.06 225 PRO A C 1
ATOM 1779 O O . PRO A 1 225 ? 13.156 9.453 8.836 1 84.06 225 PRO A O 1
ATOM 1782 N N . LEU A 1 226 ? 14.805 7.969 9.25 1 78.31 226 LEU A N 1
ATOM 1783 C CA . LEU A 1 226 ? 14.312 7.539 10.555 1 78.31 226 LEU A CA 1
ATOM 1784 C C . LEU A 1 226 ? 14.758 8.508 11.648 1 78.31 226 LEU A C 1
ATOM 1786 O O . LEU A 1 226 ? 14.289 8.422 12.789 1 78.31 226 LEU A O 1
ATOM 1790 N N . TYR A 1 227 ? 15.477 9.438 11.297 1 71.44 227 TYR A N 1
ATOM 1791 C CA . TYR A 1 227 ? 15.93 10.336 12.352 1 71.44 227 TYR A CA 1
ATOM 1792 C C . TYR A 1 227 ? 14.984 11.523 12.5 1 71.44 227 TYR A C 1
ATOM 1794 O O . TYR A 1 227 ? 14.234 11.844 11.578 1 71.44 227 TYR A O 1
ATOM 1802 N N . VAL A 1 228 ? 14.922 11.977 13.773 1 73.12 228 VAL A N 1
ATOM 1803 C CA . VAL A 1 228 ? 14.109 13.156 14.055 1 73.12 228 VAL A CA 1
ATOM 1804 C C . VAL A 1 228 ? 14.797 14.406 13.5 1 73.12 228 VAL A C 1
ATOM 1806 O O . VAL A 1 228 ? 15.969 14.352 13.117 1 73.12 228 VAL A O 1
ATOM 1809 N N . ASN A 1 229 ? 14.039 15.508 13.414 1 80.44 229 ASN A N 1
ATOM 1810 C CA . ASN A 1 229 ? 14.555 16.75 12.852 1 80.44 229 ASN A CA 1
ATOM 1811 C C . ASN A 1 229 ? 14.945 16.594 11.391 1 80.44 229 ASN A C 1
ATOM 1813 O O . ASN A 1 229 ? 16.094 16.828 11.016 1 80.44 229 ASN A O 1
ATOM 1817 N N . ILE A 1 230 ? 13.914 16.219 10.641 1 84.75 230 ILE A N 1
ATOM 1818 C CA . ILE A 1 230 ? 14.102 15.961 9.211 1 84.75 230 ILE A CA 1
ATOM 1819 C C . ILE A 1 230 ? 14.609 17.219 8.523 1 84.75 230 ILE A C 1
ATOM 1821 O O . ILE A 1 230 ? 13.969 18.281 8.594 1 84.75 230 ILE A O 1
ATOM 1825 N N . PRO A 1 231 ? 15.758 17.109 7.93 1 84.75 231 PRO A N 1
ATOM 1826 C CA . PRO A 1 231 ? 16.234 18.25 7.156 1 84.75 231 PRO A CA 1
ATOM 1827 C C . PRO A 1 231 ? 15.359 18.547 5.938 1 84.75 231 PRO A C 1
ATOM 1829 O O . PRO A 1 231 ? 14.836 17.625 5.312 1 84.75 231 PRO A O 1
ATOM 1832 N N . VAL A 1 232 ? 15.289 19.828 5.625 1 88.81 232 VAL A N 1
ATOM 1833 C CA . VAL A 1 232 ? 14.492 20.25 4.48 1 88.81 232 VAL A CA 1
ATOM 1834 C C . VAL A 1 232 ? 15.039 19.609 3.205 1 88.81 232 VAL A C 1
ATOM 1836 O O . VAL A 1 232 ? 14.281 19.297 2.283 1 88.81 232 VAL A O 1
ATOM 1839 N N . LYS A 1 233 ? 16.281 19.344 3.178 1 86.69 233 LYS A N 1
ATOM 1840 C CA . LYS A 1 233 ? 16.922 18.75 2 1 86.69 233 LYS A CA 1
ATOM 1841 C C . LYS A 1 233 ? 16.391 17.359 1.728 1 86.69 233 LYS A C 1
ATOM 1843 O O . LYS A 1 233 ? 16.203 16.969 0.571 1 86.69 233 LYS A O 1
ATOM 1848 N N . ASP A 1 234 ? 16.156 16.641 2.758 1 89.38 234 ASP A N 1
ATOM 1849 C CA . ASP A 1 234 ? 15.625 15.297 2.592 1 89.38 234 ASP A CA 1
ATOM 1850 C C . ASP A 1 234 ? 14.195 15.336 2.047 1 89.38 234 ASP A C 1
ATOM 1852 O O . ASP A 1 234 ? 13.836 14.547 1.174 1 89.38 234 ASP A O 1
ATOM 1856 N N . PHE A 1 235 ? 13.5 16.25 2.596 1 91.75 235 PHE A N 1
ATOM 1857 C CA . PHE A 1 235 ? 12.133 16.438 2.123 1 91.75 235 PHE A CA 1
ATOM 1858 C C . PHE A 1 235 ? 12.109 16.828 0.653 1 91.75 235 PHE A C 1
ATOM 1860 O O . PHE A 1 235 ? 11.367 16.266 -0.143 1 91.75 235 PHE A O 1
ATOM 1867 N N . THR A 1 236 ? 12.961 17.688 0.283 1 88.38 236 THR A N 1
ATOM 1868 C CA . THR A 1 236 ? 13.039 18.172 -1.093 1 88.38 236 THR A CA 1
ATOM 1869 C C . THR A 1 236 ? 13.5 17.062 -2.029 1 88.38 236 THR A C 1
ATOM 1871 O O . THR A 1 236 ? 13.008 16.953 -3.156 1 88.38 236 THR A O 1
ATOM 1874 N N . CYS A 1 237 ? 14.359 16.328 -1.598 1 90.19 237 CYS A N 1
ATOM 1875 C CA . CYS A 1 237 ? 14.836 15.195 -2.389 1 90.19 237 CYS A CA 1
ATOM 1876 C C . CYS A 1 237 ? 13.711 14.211 -2.674 1 90.19 237 CYS A C 1
ATOM 1878 O O . CYS A 1 237 ? 13.578 13.719 -3.795 1 90.19 237 CYS A O 1
ATOM 1880 N N . LEU A 1 238 ? 12.945 13.977 -1.727 1 92.88 238 LEU A N 1
ATOM 1881 C CA . LEU A 1 238 ? 11.836 13.039 -1.885 1 92.88 238 LEU A CA 1
ATOM 1882 C C . LEU A 1 238 ? 10.789 13.594 -2.852 1 92.88 238 LEU A C 1
ATOM 1884 O O . LEU A 1 238 ? 10.258 12.859 -3.682 1 92.88 238 LEU A O 1
ATOM 1888 N N . LEU A 1 239 ? 10.539 14.859 -2.748 1 92.12 239 LEU A N 1
ATOM 1889 C CA . LEU A 1 239 ? 9.625 15.484 -3.697 1 92.12 239 LEU A CA 1
ATOM 1890 C C . LEU A 1 239 ? 10.188 15.422 -5.113 1 92.12 239 LEU A C 1
ATOM 1892 O O . LEU A 1 239 ? 9.43 15.281 -6.078 1 92.12 239 LEU A O 1
ATOM 1896 N N . GLY A 1 240 ? 11.445 15.586 -5.156 1 89.94 240 GLY A N 1
ATOM 1897 C CA . GLY A 1 240 ? 12.102 15.445 -6.449 1 89.94 240 GLY A CA 1
ATOM 1898 C C . GLY A 1 240 ? 11.93 14.062 -7.055 1 89.94 240 GLY A C 1
ATOM 1899 O O . GLY A 1 240 ? 11.68 13.938 -8.258 1 89.94 240 GLY A O 1
ATOM 1900 N N . LYS A 1 241 ? 12.125 13.094 -6.262 1 90.62 241 LYS A N 1
ATOM 1901 C CA . LYS A 1 241 ? 11.906 11.727 -6.719 1 90.62 241 LYS A CA 1
ATOM 1902 C C . LYS A 1 241 ? 10.477 11.531 -7.211 1 90.62 241 LYS A C 1
ATOM 1904 O O . LYS A 1 241 ? 10.25 10.914 -8.258 1 90.62 241 LYS A O 1
ATOM 1909 N N . TYR A 1 242 ? 9.625 12.023 -6.461 1 92.94 242 TYR A N 1
ATOM 1910 C CA . TYR A 1 242 ? 8.227 11.969 -6.867 1 92.94 242 TYR A CA 1
ATOM 1911 C C . TYR A 1 242 ? 8.023 12.648 -8.219 1 92.94 242 TYR A C 1
ATOM 1913 O O . TYR A 1 242 ? 7.344 12.102 -9.094 1 92.94 242 TYR A O 1
ATOM 1921 N N . ASN A 1 243 ? 8.508 13.75 -8.359 1 88.62 243 ASN A N 1
ATOM 1922 C CA . ASN A 1 243 ? 8.383 14.492 -9.602 1 88.62 243 ASN A CA 1
ATOM 1923 C C . ASN A 1 243 ? 8.922 13.703 -10.789 1 88.62 243 ASN A C 1
ATOM 1925 O O . ASN A 1 243 ? 8.305 13.672 -11.859 1 88.62 243 ASN A O 1
ATOM 1929 N N . LYS A 1 244 ? 10.008 13.086 -10.609 1 82.31 244 LYS A N 1
ATOM 1930 C CA . LYS A 1 244 ? 10.617 12.281 -11.664 1 82.31 244 LYS A CA 1
ATOM 1931 C C . LYS A 1 244 ? 9.727 11.094 -12.023 1 82.31 244 LYS A C 1
ATOM 1933 O O . LYS A 1 244 ? 9.594 10.75 -13.203 1 82.31 244 LYS A O 1
ATOM 1938 N N . CYS A 1 245 ? 9.164 10.547 -10.992 1 81 245 CYS A N 1
ATOM 1939 C CA . CYS A 1 245 ? 8.273 9.414 -11.203 1 81 245 CYS A CA 1
ATOM 1940 C C . CYS A 1 245 ? 7.039 9.828 -11.992 1 81 245 CYS A C 1
ATOM 1942 O O . CYS A 1 245 ? 6.641 9.133 -12.93 1 81 245 CYS A O 1
ATOM 1944 N N . VAL A 1 246 ? 6.461 10.867 -11.656 1 77.5 246 VAL A N 1
ATOM 1945 C CA . VAL A 1 246 ? 5.246 11.352 -12.312 1 77.5 246 VAL A CA 1
ATOM 1946 C C . VAL A 1 246 ? 5.543 11.672 -13.781 1 77.5 246 VAL A C 1
ATOM 1948 O O . VAL A 1 246 ? 4.723 11.391 -14.656 1 77.5 246 VAL A O 1
ATOM 1951 N N . GLN A 1 247 ? 6.691 12.141 -14.023 1 66.12 247 GLN A N 1
ATOM 1952 C CA . GLN A 1 247 ? 7.082 12.461 -15.391 1 66.12 247 GLN A CA 1
ATOM 1953 C C . GLN A 1 247 ? 7.23 11.188 -16.234 1 66.12 247 GLN A C 1
ATOM 1955 O O . GLN A 1 247 ? 6.875 11.172 -17.406 1 66.12 247 GLN A O 1
ATOM 1960 N N . ARG A 1 248 ? 7.629 10.203 -15.617 1 66.75 248 ARG A N 1
ATOM 1961 C CA . ARG A 1 248 ? 7.809 8.938 -16.312 1 66.75 248 ARG A CA 1
ATOM 1962 C C . ARG A 1 248 ? 6.461 8.312 -16.672 1 66.75 248 ARG A C 1
ATOM 1964 O O . ARG A 1 248 ? 6.352 7.594 -17.672 1 66.75 248 ARG A O 1
ATOM 1971 N N . HIS A 1 249 ? 5.477 8.648 -15.828 1 68.06 249 HIS A N 1
ATOM 1972 C CA . HIS A 1 249 ? 4.152 8.102 -16.094 1 68.06 249 HIS A CA 1
ATOM 1973 C C . HIS A 1 249 ? 3.359 9 -17.031 1 68.06 249 HIS A C 1
ATOM 1975 O O . HIS A 1 249 ? 2.275 8.625 -17.484 1 68.06 249 HIS A O 1
ATOM 1981 N N . GLY A 1 250 ? 4.078 10.008 -17.516 1 56.12 250 GLY A N 1
ATOM 1982 C CA . GLY A 1 250 ? 3.428 10.938 -18.438 1 56.12 250 GLY A CA 1
ATOM 1983 C C . GLY A 1 250 ? 2.369 11.789 -17.766 1 56.12 250 GLY A C 1
ATOM 1984 O O . GLY A 1 250 ? 1.383 12.172 -18.406 1 56.12 250 GLY A O 1
ATOM 1985 N N . LYS A 1 251 ? 2.377 11.961 -16.516 1 49 251 LYS A N 1
ATOM 1986 C CA . LYS A 1 251 ? 1.374 12.828 -15.906 1 49 251 LYS A CA 1
ATOM 1987 C C . LYS A 1 251 ? 1.843 14.281 -15.891 1 49 251 LYS A C 1
ATOM 1989 O O . LYS A 1 251 ? 3.045 14.547 -15.938 1 49 251 LYS A O 1
ATOM 1994 N N . MET B 1 1 ? 28.531 29.938 -12.711 1 55.84 1 MET B N 1
ATOM 1995 C CA . MET B 1 1 ? 29.375 28.75 -12.57 1 55.84 1 MET B CA 1
ATOM 1996 C C . MET B 1 1 ? 28.625 27.641 -11.859 1 55.84 1 MET B C 1
ATOM 1998 O O . MET B 1 1 ? 28.781 26.469 -12.203 1 55.84 1 MET B O 1
ATOM 2002 N N . ASP B 1 2 ? 27.688 27.969 -11.008 1 61.53 2 ASP B N 1
ATOM 2003 C CA . ASP B 1 2 ? 26.984 27 -10.156 1 61.53 2 ASP B CA 1
ATOM 2004 C C . ASP B 1 2 ? 25.844 26.344 -10.906 1 61.53 2 ASP B C 1
ATOM 2006 O O . ASP B 1 2 ? 25.594 25.141 -10.727 1 61.53 2 ASP B O 1
ATOM 2010 N N . ALA B 1 3 ? 25.219 27.031 -11.852 1 62.41 3 ALA B N 1
ATOM 2011 C CA . ALA B 1 3 ? 24.156 26.453 -12.672 1 62.41 3 ALA B CA 1
ATOM 2012 C C . ALA B 1 3 ? 24.734 25.391 -13.625 1 62.41 3 ALA B C 1
ATOM 2014 O O . ALA B 1 3 ? 24.109 24.359 -13.852 1 62.41 3 ALA B O 1
ATOM 2015 N N . PHE B 1 4 ? 25.922 25.672 -14.133 1 60.84 4 PHE B N 1
ATOM 2016 C CA . PHE B 1 4 ? 26.594 24.766 -15.055 1 60.84 4 PHE B CA 1
ATOM 2017 C C . PHE B 1 4 ? 26.969 23.469 -14.359 1 60.84 4 PHE B C 1
ATOM 2019 O O . PHE B 1 4 ? 26.766 22.375 -14.906 1 60.84 4 PHE B O 1
ATOM 2026 N N . LEU B 1 5 ? 27.359 23.516 -13.18 1 61.22 5 LEU B N 1
ATOM 2027 C CA . LEU B 1 5 ? 27.781 22.344 -12.43 1 61.22 5 LEU B CA 1
ATOM 2028 C C . LEU B 1 5 ? 26.578 21.5 -12.008 1 61.22 5 LEU B C 1
ATOM 2030 O O . LEU B 1 5 ? 26.641 20.281 -12.016 1 61.22 5 LEU B O 1
ATOM 2034 N N . SER B 1 6 ? 25.562 22.219 -11.75 1 61.53 6 SER B N 1
ATOM 2035 C CA . SER B 1 6 ? 24.344 21.5 -11.375 1 61.53 6 SER B CA 1
ATOM 2036 C C . SER B 1 6 ? 23.766 20.75 -12.562 1 61.53 6 SER B C 1
ATOM 2038 O O . SER B 1 6 ? 23.297 19.625 -12.422 1 61.53 6 SER B O 1
ATOM 2040 N N . THR B 1 7 ? 23.844 21.359 -13.688 1 63.47 7 THR B N 1
ATOM 2041 C CA . THR B 1 7 ? 23.375 20.719 -14.898 1 63.47 7 THR B CA 1
ATOM 2042 C C . THR B 1 7 ? 24.266 19.516 -15.25 1 63.47 7 THR B C 1
ATOM 2044 O O . THR B 1 7 ? 23.766 18.484 -15.695 1 63.47 7 THR B O 1
ATOM 2047 N N . LEU B 1 8 ? 25.516 19.75 -15.039 1 61.38 8 LEU B N 1
ATOM 2048 C CA . LEU B 1 8 ? 26.453 18.672 -15.32 1 61.38 8 LEU B CA 1
ATOM 2049 C C . LEU B 1 8 ? 26.234 17.484 -14.383 1 61.38 8 LEU B C 1
ATOM 2051 O O . LEU B 1 8 ? 26.297 16.328 -14.812 1 61.38 8 LEU B O 1
ATOM 2055 N N . LEU B 1 9 ? 25.875 17.766 -13.234 1 61.62 9 LEU B N 1
ATOM 2056 C CA . LEU B 1 9 ? 25.641 16.703 -12.258 1 61.62 9 LEU B CA 1
ATOM 2057 C C . LEU B 1 9 ? 24.344 15.953 -12.578 1 61.62 9 LEU B C 1
ATOM 2059 O O . LEU B 1 9 ? 24.297 14.727 -12.469 1 61.62 9 LEU B O 1
ATOM 2063 N N . VAL B 1 10 ? 23.422 16.688 -13.023 1 62.5 10 VAL B N 1
ATOM 2064 C CA . VAL B 1 10 ? 22.172 16.078 -13.445 1 62.5 10 VAL B CA 1
ATOM 2065 C C . VAL B 1 10 ? 22.406 15.211 -14.688 1 62.5 10 VAL B C 1
ATOM 2067 O O . VAL B 1 10 ? 21.875 14.102 -14.789 1 62.5 10 VAL B O 1
ATOM 2070 N N . LEU B 1 11 ? 23.219 15.719 -15.57 1 63 11 LEU B N 1
ATOM 2071 C CA . LEU B 1 11 ? 23.531 15 -16.797 1 63 11 LEU B CA 1
ATOM 2072 C C . LEU B 1 11 ? 24.328 13.734 -16.484 1 63 11 LEU B C 1
ATOM 2074 O O . LEU B 1 11 ? 24.078 12.68 -17.062 1 63 11 LEU B O 1
ATOM 2078 N N . LEU B 1 12 ? 25.172 13.836 -15.578 1 62.94 12 LEU B N 1
ATOM 2079 C CA . LEU B 1 12 ? 25.969 12.688 -15.18 1 62.94 12 LEU B CA 1
ATOM 2080 C C . LEU B 1 12 ? 25.094 11.617 -14.531 1 62.94 12 LEU B C 1
ATOM 2082 O O . LEU B 1 12 ? 25.266 10.422 -14.805 1 62.94 12 LEU B O 1
ATOM 2086 N N . HIS B 1 13 ? 24.203 12.078 -13.758 1 60.66 13 HIS B N 1
ATOM 2087 C CA . HIS B 1 13 ? 23.266 11.156 -13.133 1 60.66 13 HIS B CA 1
ATOM 2088 C C . HIS B 1 13 ? 22.375 10.484 -14.172 1 60.66 13 HIS B C 1
ATOM 2090 O O . HIS B 1 13 ? 22.109 9.289 -14.086 1 60.66 13 HIS B O 1
ATOM 2096 N N . LEU B 1 14 ? 22 11.234 -15.172 1 62.16 14 LEU B N 1
ATOM 2097 C CA . LEU B 1 14 ? 21.203 10.703 -16.266 1 62.16 14 LEU B CA 1
ATOM 2098 C C . LEU B 1 14 ? 22.016 9.719 -17.109 1 62.16 14 LEU B C 1
ATOM 2100 O O . LEU B 1 14 ? 21.5 8.672 -17.516 1 62.16 14 LEU B O 1
ATOM 2104 N N . LEU B 1 15 ? 23.203 10.094 -17.328 1 62.84 15 LEU B N 1
ATOM 2105 C CA . LEU B 1 15 ? 24.094 9.219 -18.094 1 62.84 15 LEU B CA 1
ATOM 2106 C C . LEU B 1 15 ? 24.359 7.922 -17.344 1 62.84 15 LEU B C 1
ATOM 2108 O O . LEU B 1 15 ? 24.375 6.844 -17.938 1 62.84 15 LEU B O 1
ATOM 2112 N N . CYS B 1 16 ? 24.438 8.062 -16.078 1 60.84 16 CYS B N 1
ATOM 2113 C CA . CYS B 1 16 ? 24.688 6.875 -15.273 1 60.84 16 CYS B CA 1
ATOM 2114 C C . CYS B 1 16 ? 23.469 5.965 -15.25 1 60.84 16 CYS B C 1
ATOM 2116 O O . CYS B 1 16 ? 23.594 4.742 -15.359 1 60.84 16 CYS B O 1
ATOM 2118 N N . LYS B 1 17 ? 22.422 6.625 -15.211 1 59.12 17 LYS B N 1
ATOM 2119 C CA . LYS B 1 17 ? 21.172 5.859 -15.258 1 59.12 17 LYS B CA 1
ATOM 2120 C C . LYS B 1 17 ? 20.984 5.219 -16.625 1 59.12 17 LYS B C 1
ATOM 2122 O O . LYS B 1 17 ? 20.562 4.066 -16.734 1 59.12 17 LYS B O 1
ATOM 2127 N N . LEU B 1 18 ? 21.281 5.941 -17.609 1 62.91 18 LEU B N 1
ATOM 2128 C CA . LEU B 1 18 ? 21.203 5.426 -18.969 1 62.91 18 LEU B CA 1
ATOM 2129 C C . LEU B 1 18 ? 22.203 4.297 -19.188 1 62.91 18 LEU B C 1
ATOM 2131 O O . LEU B 1 18 ? 21.875 3.277 -19.797 1 62.91 18 LEU B O 1
ATOM 2135 N N . HIS B 1 19 ? 23.328 4.496 -18.719 1 62.16 19 HIS B N 1
ATOM 2136 C CA . HIS B 1 19 ? 24.375 3.471 -18.766 1 62.16 19 HIS B CA 1
ATOM 2137 C C . HIS B 1 19 ? 23.938 2.205 -18.047 1 62.16 19 HIS B C 1
ATOM 2139 O O . HIS B 1 19 ? 24.078 1.099 -18.562 1 62.16 19 HIS B O 1
ATOM 2145 N N . ASN B 1 20 ? 23.375 2.408 -16.953 1 59.97 20 ASN B N 1
ATOM 2146 C CA . ASN B 1 20 ? 22.938 1.236 -16.203 1 59.97 20 ASN B CA 1
ATOM 2147 C C . ASN B 1 20 ? 21.766 0.539 -16.891 1 59.97 20 ASN B C 1
ATOM 2149 O O . ASN B 1 20 ? 21.703 -0.691 -16.922 1 59.97 20 ASN B O 1
ATOM 2153 N N . ALA B 1 21 ? 21 1.302 -17.5 1 62.06 21 ALA B N 1
ATOM 2154 C CA . ALA B 1 21 ? 19.891 0.762 -18.266 1 62.06 21 ALA B CA 1
ATOM 2155 C C . ALA B 1 21 ? 20.375 -0 -19.484 1 62.06 21 ALA B C 1
ATOM 2157 O O . ALA B 1 21 ? 19.875 -1.086 -19.797 1 62.06 21 ALA B O 1
ATOM 2158 N N . ILE B 1 22 ? 21.297 0.574 -20.109 1 63.06 22 ILE B N 1
ATOM 2159 C CA . ILE B 1 22 ? 21.875 -0.054 -21.297 1 63.06 22 ILE B CA 1
ATOM 2160 C C . ILE B 1 22 ? 22.625 -1.329 -20.891 1 63.06 22 ILE B C 1
ATOM 2162 O O . ILE B 1 22 ? 22.453 -2.373 -21.531 1 63.06 22 ILE B O 1
ATOM 2166 N N . CYS B 1 23 ? 23.359 -1.241 -19.891 1 58.75 23 CYS B N 1
ATOM 2167 C CA . CYS B 1 23 ? 24.094 -2.416 -19.422 1 58.75 23 CYS B CA 1
ATOM 2168 C C . CYS B 1 23 ? 23.125 -3.531 -19.031 1 58.75 23 CYS B C 1
ATOM 2170 O O . CYS B 1 23 ? 23.359 -4.699 -19.359 1 58.75 23 CYS B O 1
ATOM 2172 N N . ASP B 1 24 ? 22.156 -3.109 -18.438 1 56.53 24 ASP B N 1
ATOM 2173 C CA . ASP B 1 24 ? 21.156 -4.094 -18.016 1 56.53 24 ASP B CA 1
ATOM 2174 C C . ASP B 1 24 ? 20.453 -4.715 -19.219 1 56.53 24 ASP B C 1
ATOM 2176 O O . ASP B 1 24 ? 20.219 -5.922 -19.25 1 56.53 24 ASP B O 1
ATOM 2180 N N . ALA B 1 25 ? 20.219 -3.9 -20.188 1 59.12 25 ALA B N 1
ATOM 2181 C CA . ALA B 1 25 ? 19.625 -4.387 -21.422 1 59.12 25 ALA B CA 1
ATOM 2182 C C . ALA B 1 25 ? 20.594 -5.312 -22.156 1 59.12 25 ALA B C 1
ATOM 2184 O O . ALA B 1 25 ? 20.203 -6.363 -22.672 1 59.12 25 ALA B O 1
ATOM 2185 N N . CYS B 1 26 ? 21.781 -4.879 -22.281 1 58.19 26 CYS B N 1
ATOM 2186 C CA . CYS B 1 26 ? 22.781 -5.691 -22.953 1 58.19 26 CYS B CA 1
ATOM 2187 C C . CYS B 1 26 ? 22.969 -7.027 -22.234 1 58.19 26 CYS B C 1
ATOM 2189 O O . CYS B 1 26 ? 23.094 -8.07 -22.875 1 58.19 26 CYS B O 1
ATOM 2191 N N . ASN B 1 27 ? 22.984 -6.953 -21.031 1 55.31 27 ASN B N 1
ATOM 2192 C CA . ASN B 1 27 ? 23.125 -8.188 -20.266 1 55.31 27 ASN B CA 1
ATOM 2193 C C . ASN B 1 27 ? 21.922 -9.109 -20.453 1 55.31 27 ASN B C 1
ATOM 2195 O O . ASN B 1 27 ? 22.078 -10.328 -20.531 1 55.31 27 ASN B O 1
ATOM 2199 N N . ALA B 1 28 ? 20.859 -8.539 -20.562 1 57.12 28 ALA B N 1
ATOM 2200 C CA . ALA B 1 28 ? 19.656 -9.305 -20.828 1 57.12 28 ALA B CA 1
ATOM 2201 C C . ALA B 1 28 ? 19.734 -10 -22.188 1 57.12 28 ALA B C 1
ATOM 2203 O O . ALA B 1 28 ? 19.375 -11.172 -22.312 1 57.12 28 ALA B O 1
ATOM 2204 N N . VAL B 1 29 ? 20.141 -9.273 -23.188 1 57.22 29 VAL B N 1
ATOM 2205 C CA . VAL B 1 29 ? 20.328 -9.828 -24.516 1 57.22 29 VAL B CA 1
ATOM 2206 C C . VAL B 1 29 ? 21.391 -10.922 -24.484 1 57.22 29 VAL B C 1
ATOM 2208 O O . VAL B 1 29 ? 21.203 -11.992 -25.078 1 57.22 29 VAL B O 1
ATOM 2211 N N . TYR B 1 30 ? 22.453 -10.625 -23.922 1 53.69 30 TYR B N 1
ATOM 2212 C CA . TYR B 1 30 ? 23.547 -11.586 -23.797 1 53.69 30 TYR B CA 1
ATOM 2213 C C . TYR B 1 30 ? 23.062 -12.875 -23.125 1 53.69 30 TYR B C 1
ATOM 2215 O O . TYR B 1 30 ? 23.406 -13.969 -23.578 1 53.69 30 TYR B O 1
ATOM 2223 N N . ARG B 1 31 ? 22.422 -12.688 -22.125 1 53.47 31 ARG B N 1
ATOM 2224 C CA . ARG B 1 31 ? 21.938 -13.867 -21.406 1 53.47 31 ARG B CA 1
ATOM 2225 C C . ARG B 1 31 ? 20.953 -14.664 -22.266 1 53.47 31 ARG B C 1
ATOM 2227 O O . ARG B 1 31 ? 20.938 -15.891 -22.219 1 53.47 31 ARG B O 1
ATOM 2234 N N . ARG B 1 32 ? 20.219 -13.984 -22.984 1 53.03 32 ARG B N 1
ATOM 2235 C CA . ARG B 1 32 ? 19.281 -14.648 -23.891 1 53.03 32 ARG B CA 1
ATOM 2236 C C . ARG B 1 32 ? 20.031 -15.477 -24.938 1 53.03 32 ARG B C 1
ATOM 2238 O O . ARG B 1 32 ? 19.562 -16.547 -25.312 1 53.03 32 ARG B O 1
ATOM 2245 N N . CYS B 1 33 ? 21 -14.961 -25.469 1 50.91 33 CYS B N 1
ATOM 2246 C CA . CYS B 1 33 ? 21.688 -15.594 -26.594 1 50.91 33 CYS B CA 1
ATOM 2247 C C . CYS B 1 33 ? 22.625 -16.688 -26.125 1 50.91 33 CYS B C 1
ATOM 2249 O O . CYS B 1 33 ? 23.047 -17.531 -26.906 1 50.91 33 CYS B O 1
ATOM 2251 N N . THR B 1 34 ? 23.156 -16.641 -25.047 1 48.56 34 THR B N 1
ATOM 2252 C CA . THR B 1 34 ? 24.25 -17.594 -24.859 1 48.56 34 THR B CA 1
ATOM 2253 C C . THR B 1 34 ? 23.766 -18.812 -24.094 1 48.56 34 THR B C 1
ATOM 2255 O O . THR B 1 34 ? 24.406 -19.875 -24.125 1 48.56 34 THR B O 1
ATOM 2258 N N . LYS B 1 35 ? 23.188 -18.812 -22.766 1 53.16 35 LYS B N 1
ATOM 2259 C CA . LYS B 1 35 ? 23.125 -20.031 -21.953 1 53.16 35 LYS B CA 1
ATOM 2260 C C . LYS B 1 35 ? 21.781 -20.734 -22.109 1 53.16 35 LYS B C 1
ATOM 2262 O O . LYS B 1 35 ? 20.734 -20.094 -22.094 1 53.16 35 LYS B O 1
ATOM 2267 N N . PRO B 1 36 ? 21.797 -22.062 -22.438 1 47.25 36 PRO B N 1
ATOM 2268 C CA . PRO B 1 36 ? 20.594 -22.875 -22.484 1 47.25 36 PRO B CA 1
ATOM 2269 C C . PRO B 1 36 ? 19.734 -22.734 -21.219 1 47.25 36 PRO B C 1
ATOM 2271 O O . PRO B 1 36 ? 20.266 -22.516 -20.141 1 47.25 36 PRO B O 1
ATOM 2274 N N . TRP B 1 37 ? 18.438 -22.562 -21.406 1 50.5 37 TRP B N 1
ATOM 2275 C CA . TRP B 1 37 ? 17.453 -22.312 -20.359 1 50.5 37 TRP B CA 1
ATOM 2276 C C . TRP B 1 37 ? 17.734 -23.172 -19.125 1 50.5 37 TRP B C 1
ATOM 2278 O O . TRP B 1 37 ? 17.641 -22.688 -18 1 50.5 37 TRP B O 1
ATOM 2288 N N . TRP B 1 38 ? 18.219 -24.531 -19.438 1 49.12 38 TRP B N 1
ATOM 2289 C CA . TRP B 1 38 ? 18.359 -25.516 -18.359 1 49.12 38 TRP B CA 1
ATOM 2290 C C . TRP B 1 38 ? 19.594 -25.203 -17.516 1 49.12 38 TRP B C 1
ATOM 2292 O O . TRP B 1 38 ? 19.578 -25.406 -16.297 1 49.12 38 TRP B O 1
ATOM 2302 N N . ALA B 1 39 ? 20.734 -25.062 -18.172 1 50.66 39 ALA B N 1
ATOM 2303 C CA . ALA B 1 39 ? 21.984 -24.734 -17.484 1 50.66 39 ALA B CA 1
ATOM 2304 C C . ALA B 1 39 ? 21.828 -23.516 -16.594 1 50.66 39 ALA B C 1
ATOM 2306 O O . ALA B 1 39 ? 22.391 -23.453 -15.5 1 50.66 39 ALA B O 1
ATOM 2307 N N . SER B 1 40 ? 20.859 -22.844 -16.953 1 63.16 40 SER B N 1
ATOM 2308 C CA . SER B 1 40 ? 20.594 -21.594 -16.266 1 63.16 40 SER B CA 1
ATOM 2309 C C . SER B 1 40 ? 19.734 -21.812 -15.023 1 63.16 40 SER B C 1
ATOM 2311 O O . SER B 1 40 ? 20.016 -21.234 -13.961 1 63.16 40 SER B O 1
ATOM 2313 N N . THR B 1 41 ? 19.094 -23.078 -15.117 1 70.81 41 THR B N 1
ATOM 2314 C CA . THR B 1 41 ? 18.188 -23.344 -14.008 1 70.81 41 THR B CA 1
ATOM 2315 C C . THR B 1 41 ? 18.953 -23.891 -12.805 1 70.81 41 THR B C 1
ATOM 2317 O O . THR B 1 41 ? 18.719 -23.484 -11.664 1 70.81 41 THR B O 1
ATOM 2320 N N . THR B 1 42 ? 19.922 -24.875 -13.133 1 72.88 42 THR B N 1
ATOM 2321 C CA . THR B 1 42 ? 20.688 -25.453 -12.039 1 72.88 42 THR B CA 1
ATOM 2322 C C . THR B 1 42 ? 21.547 -24.406 -11.344 1 72.88 42 THR B C 1
ATOM 2324 O O . THR B 1 42 ? 21.609 -24.375 -10.117 1 72.88 42 THR B O 1
ATOM 2327 N N . ALA B 1 43 ? 22.078 -23.656 -12.133 1 77.5 43 ALA B N 1
ATOM 2328 C CA . ALA B 1 43 ? 22.906 -22.594 -11.578 1 77.5 43 ALA B CA 1
ATOM 2329 C C . ALA B 1 43 ? 22.078 -21.625 -10.742 1 77.5 43 ALA B C 1
ATOM 2331 O O . ALA B 1 43 ? 22.531 -21.156 -9.695 1 77.5 43 ALA B O 1
ATOM 2332 N N . GLU B 1 44 ? 20.953 -21.453 -11.172 1 82.38 44 GLU B N 1
ATOM 2333 C CA . GLU B 1 44 ? 20.062 -20.547 -10.445 1 82.38 44 GLU B CA 1
ATOM 2334 C C . GLU B 1 44 ? 19.656 -21.141 -9.102 1 82.38 44 GLU B C 1
ATOM 2336 O O . GLU B 1 44 ? 19.656 -20.438 -8.086 1 82.38 44 GLU B O 1
ATOM 2341 N N . LEU B 1 45 ? 19.453 -22.391 -9.109 1 79.12 45 LEU B N 1
ATOM 2342 C CA . LEU B 1 45 ? 19.031 -23.062 -7.891 1 79.12 45 LEU B CA 1
ATOM 2343 C C . LEU B 1 45 ? 20.188 -23.125 -6.883 1 79.12 45 LEU B C 1
ATOM 2345 O O . LEU B 1 45 ? 19.953 -23.016 -5.676 1 79.12 45 LEU B O 1
ATOM 2349 N N . ASP B 1 46 ? 21.312 -23.281 -7.438 1 78.25 46 ASP B N 1
ATOM 2350 C CA . ASP B 1 46 ? 22.484 -23.281 -6.574 1 78.25 46 ASP B CA 1
ATOM 2351 C C . ASP B 1 46 ? 22.688 -21.906 -5.918 1 78.25 46 ASP B C 1
ATOM 2353 O O . ASP B 1 46 ? 23 -21.828 -4.73 1 78.25 46 ASP B O 1
ATOM 2357 N N . THR B 1 47 ? 22.469 -20.984 -6.68 1 78 47 THR B N 1
ATOM 2358 C CA . THR B 1 47 ? 22.578 -19.625 -6.164 1 78 47 THR B CA 1
ATOM 2359 C C . THR B 1 47 ? 21.562 -19.375 -5.055 1 78 47 THR B C 1
ATOM 2361 O O . THR B 1 47 ? 21.875 -18.781 -4.031 1 78 47 THR B O 1
ATOM 2364 N N . LEU B 1 48 ? 20.422 -19.828 -5.227 1 82.38 48 LEU B N 1
ATOM 2365 C CA . LEU B 1 48 ? 19.359 -19.688 -4.238 1 82.38 48 LEU B CA 1
ATOM 2366 C C . LEU B 1 48 ? 19.719 -20.438 -2.955 1 82.38 48 LEU B C 1
ATOM 2368 O O . LEU B 1 48 ? 19.562 -19.906 -1.856 1 82.38 48 LEU B O 1
ATOM 2372 N N . ALA B 1 49 ? 20.219 -21.594 -3.166 1 76.31 49 ALA B N 1
ATOM 2373 C CA . ALA B 1 49 ? 20.547 -22.453 -2.021 1 76.31 49 ALA B CA 1
ATOM 2374 C C . ALA B 1 49 ? 21.688 -21.844 -1.206 1 76.31 49 ALA B C 1
ATOM 2376 O O . ALA B 1 49 ? 21.719 -21.969 0.021 1 76.31 49 ALA B O 1
ATOM 2377 N N . ARG B 1 50 ? 22.547 -21.156 -1.781 1 79.44 50 ARG B N 1
ATOM 2378 C CA . ARG B 1 50 ? 23.688 -20.562 -1.109 1 79.44 50 ARG B CA 1
ATOM 2379 C C . ARG B 1 50 ? 23.297 -19.281 -0.389 1 79.44 50 ARG B C 1
ATOM 2381 O O . ARG B 1 50 ? 23.891 -18.938 0.638 1 79.44 50 ARG B O 1
ATOM 2388 N N . SER B 1 51 ? 22.328 -18.656 -0.971 1 77.81 51 SER B N 1
ATOM 2389 C CA . SER B 1 51 ? 21.953 -17.344 -0.44 1 77.81 51 SER B CA 1
ATOM 2390 C C . SER B 1 51 ? 21.016 -17.484 0.746 1 77.81 51 SER B C 1
ATOM 2392 O O . SER B 1 51 ? 20.953 -16.594 1.607 1 77.81 51 SER B O 1
ATOM 2394 N N . PHE B 1 52 ? 20.25 -18.469 0.787 1 76.88 52 PHE B N 1
ATOM 2395 C CA . PHE B 1 52 ? 19.234 -18.562 1.835 1 76.88 52 PHE B CA 1
ATOM 2396 C C . PHE B 1 52 ? 19.406 -19.859 2.629 1 76.88 52 PHE B C 1
ATOM 2398 O O . PHE B 1 52 ? 19.484 -20.938 2.053 1 76.88 52 PHE B O 1
ATOM 2405 N N . ASP B 1 53 ? 19.891 -19.609 3.74 1 67.69 53 ASP B N 1
ATOM 2406 C CA . ASP B 1 53 ? 19.969 -20.734 4.664 1 67.69 53 ASP B CA 1
ATOM 2407 C C . ASP B 1 53 ? 18.797 -20.734 5.641 1 67.69 53 ASP B C 1
ATOM 2409 O O . ASP B 1 53 ? 17.859 -19.969 5.48 1 67.69 53 ASP B O 1
ATOM 2413 N N . SER B 1 54 ? 18.766 -21.703 6.562 1 64.88 54 SER B N 1
ATOM 2414 C CA . SER B 1 54 ? 17.672 -21.953 7.492 1 64.88 54 SER B CA 1
ATOM 2415 C C . SER B 1 54 ? 17.438 -20.75 8.398 1 64.88 54 SER B C 1
ATOM 2417 O O . SER B 1 54 ? 16.375 -20.641 9.023 1 64.88 54 SER B O 1
ATOM 2419 N N . THR B 1 55 ? 18.25 -19.797 8.336 1 63.16 55 THR B N 1
ATOM 2420 C CA . THR B 1 55 ? 18.094 -18.656 9.242 1 63.16 55 THR B CA 1
ATOM 2421 C C . THR B 1 55 ? 17.328 -17.516 8.562 1 63.16 55 THR B C 1
ATOM 2423 O O . THR B 1 55 ? 16.844 -16.609 9.234 1 63.16 55 THR B O 1
ATOM 2426 N N . ASN B 1 56 ? 17.219 -17.703 7.309 1 75.44 56 ASN B N 1
ATOM 2427 C CA . ASN B 1 56 ? 16.578 -16.625 6.574 1 75.44 56 ASN B CA 1
ATOM 2428 C C . ASN B 1 56 ? 15.055 -16.75 6.637 1 75.44 56 ASN B C 1
ATOM 2430 O O . ASN B 1 56 ? 14.508 -17.859 6.57 1 75.44 56 ASN B O 1
ATOM 2434 N N . LYS B 1 57 ? 14.469 -15.664 7.02 1 83.06 57 LYS B N 1
ATOM 2435 C CA . LYS B 1 57 ? 13.008 -15.641 6.992 1 83.06 57 LYS B CA 1
ATOM 2436 C C . LYS B 1 57 ? 12.484 -15.469 5.57 1 83.06 57 LYS B C 1
ATOM 2438 O O . LYS B 1 57 ? 12.867 -14.523 4.871 1 83.06 57 LYS B O 1
ATOM 2443 N N . ILE B 1 58 ? 11.82 -16.422 5.141 1 88.31 58 ILE B N 1
ATOM 2444 C CA . ILE B 1 58 ? 11.219 -16.406 3.812 1 88.31 58 ILE B CA 1
ATOM 2445 C C . ILE B 1 58 ? 9.742 -16.031 3.926 1 88.31 58 ILE B C 1
ATOM 2447 O O . ILE B 1 58 ? 9.055 -16.453 4.863 1 88.31 58 ILE B O 1
ATOM 2451 N N . PRO B 1 59 ? 9.32 -15.258 3.012 1 93.88 59 PRO B N 1
ATOM 2452 C CA . PRO B 1 59 ? 7.902 -14.906 3.08 1 93.88 59 PRO B CA 1
ATOM 2453 C C . PRO B 1 59 ? 6.98 -16.109 2.889 1 93.88 59 PRO B C 1
ATOM 2455 O O . PRO B 1 59 ? 7.281 -17 2.086 1 93.88 59 PRO B O 1
ATOM 2458 N N . ARG B 1 60 ? 5.922 -16.047 3.65 1 93.94 60 ARG B N 1
ATOM 2459 C CA . ARG B 1 60 ? 4.914 -17.094 3.48 1 93.94 60 ARG B CA 1
ATOM 2460 C C . ARG B 1 60 ? 4.066 -16.828 2.24 1 93.94 60 ARG B C 1
ATOM 2462 O O . ARG B 1 60 ? 3.643 -17.781 1.567 1 93.94 60 ARG B O 1
ATOM 2469 N N . HIS B 1 61 ? 3.832 -15.656 1.958 1 96.38 61 HIS B N 1
ATOM 2470 C CA . HIS B 1 61 ? 3.039 -15.242 0.806 1 96.38 61 HIS B CA 1
ATOM 2471 C C . HIS B 1 61 ? 3.713 -14.094 0.057 1 96.38 61 HIS B C 1
ATOM 2473 O O . HIS B 1 61 ? 3.854 -12.992 0.596 1 96.38 61 HIS B O 1
ATOM 2479 N N . LEU B 1 62 ? 4.152 -14.438 -1.153 1 97.56 62 LEU B N 1
ATOM 2480 C CA . LEU B 1 62 ? 4.805 -13.477 -2.039 1 97.56 62 LEU B CA 1
ATOM 2481 C C . LEU B 1 62 ? 3.852 -13.023 -3.137 1 97.56 62 LEU B C 1
ATOM 2483 O O . LEU B 1 62 ? 3.166 -13.836 -3.752 1 97.56 62 LEU B O 1
ATOM 2487 N N . VAL B 1 63 ? 3.795 -11.68 -3.332 1 97.69 63 VAL B N 1
ATOM 2488 C CA . VAL B 1 63 ? 2.961 -11.148 -4.402 1 97.69 63 VAL B CA 1
ATOM 2489 C C . VAL B 1 63 ? 3.832 -10.422 -5.426 1 97.69 63 VAL B C 1
ATOM 2491 O O . VAL B 1 63 ? 4.707 -9.633 -5.059 1 97.69 63 VAL B O 1
ATOM 2494 N N . ILE B 1 64 ? 3.662 -10.766 -6.641 1 96.88 64 ILE B N 1
ATOM 2495 C CA . ILE B 1 64 ? 4.281 -10.031 -7.738 1 96.88 64 ILE B CA 1
ATOM 2496 C C . ILE B 1 64 ? 3.256 -9.102 -8.383 1 96.88 64 ILE B C 1
ATOM 2498 O O . ILE B 1 64 ? 2.193 -9.547 -8.82 1 96.88 64 ILE B O 1
ATOM 2502 N N . ILE B 1 65 ? 3.588 -7.824 -8.43 1 96.31 65 ILE B N 1
ATOM 2503 C CA . ILE B 1 65 ? 2.66 -6.82 -8.945 1 96.31 65 ILE B CA 1
ATOM 2504 C C . ILE B 1 65 ? 3.154 -6.297 -10.289 1 96.31 65 ILE B C 1
ATOM 2506 O O . ILE B 1 65 ? 4.238 -5.715 -10.375 1 96.31 65 ILE B O 1
ATOM 2510 N N . PHE B 1 66 ? 2.35 -6.523 -11.273 1 94.12 66 PHE B N 1
ATOM 2511 C CA . PHE B 1 66 ? 2.607 -5.902 -12.57 1 94.12 66 PHE B CA 1
ATOM 2512 C C . PHE B 1 66 ? 1.82 -4.602 -12.711 1 94.12 66 PHE B C 1
ATOM 2514 O O . PHE B 1 66 ? 0.596 -4.625 -12.852 1 94.12 66 PHE B O 1
ATOM 2521 N N . GLY B 1 67 ? 2.545 -3.549 -12.688 1 90.38 67 GLY B N 1
ATOM 2522 C CA . GLY B 1 67 ? 1.914 -2.238 -12.688 1 90.38 67 GLY B CA 1
ATOM 2523 C C . GLY B 1 67 ? 1.527 -1.765 -14.078 1 90.38 67 GLY B C 1
ATOM 2524 O O . GLY B 1 67 ? 0.928 -2.516 -14.852 1 90.38 67 GLY B O 1
ATOM 2525 N N . ARG B 1 68 ? 1.821 -0.533 -14.422 1 82.5 68 ARG B N 1
ATOM 2526 C CA . ARG B 1 68 ? 1.364 0.145 -15.625 1 82.5 68 ARG B CA 1
ATOM 2527 C C . ARG B 1 68 ? 2.154 -0.319 -16.844 1 82.5 68 ARG B C 1
ATOM 2529 O O . ARG B 1 68 ? 1.667 -0.234 -17.969 1 82.5 68 ARG B O 1
ATOM 2536 N N . LEU B 1 69 ? 3.385 -0.739 -16.656 1 76.56 69 LEU B N 1
ATOM 2537 C CA . LEU B 1 69 ? 4.219 -1.17 -17.766 1 76.56 69 LEU B CA 1
ATOM 2538 C C . LEU B 1 69 ? 3.6 -2.375 -18.469 1 76.56 69 LEU B C 1
ATOM 2540 O O . LEU B 1 69 ? 3.889 -2.629 -19.641 1 76.56 69 LEU B O 1
ATOM 2544 N N . GLY B 1 70 ? 2.652 -2.908 -17.938 1 71.88 70 GLY B N 1
ATOM 2545 C CA . GLY B 1 70 ? 1.91 -3.998 -18.547 1 71.88 70 GLY B CA 1
ATOM 2546 C C . GLY B 1 70 ? 2.693 -5.297 -18.594 1 71.88 70 GLY B C 1
ATOM 2547 O O . GLY B 1 70 ? 3.805 -5.379 -18.078 1 71.88 70 GLY B O 1
ATOM 2548 N N . LEU B 1 71 ? 2.053 -6.32 -19.094 1 74.62 71 LEU B N 1
ATOM 2549 C CA . LEU B 1 71 ? 2.594 -7.668 -19.234 1 74.62 71 LEU B CA 1
ATOM 2550 C C . LEU B 1 71 ? 2.898 -7.977 -20.688 1 74.62 71 LEU B C 1
ATOM 2552 O O . LEU B 1 71 ? 2.23 -7.465 -21.594 1 74.62 71 LEU B O 1
ATOM 2556 N N . CYS B 1 72 ? 4.043 -8.602 -20.906 1 74.06 72 CYS B N 1
ATOM 2557 C CA . CYS B 1 72 ? 4.398 -9.133 -22.219 1 74.06 72 CYS B CA 1
ATOM 2558 C C . CYS B 1 72 ? 4.75 -10.609 -22.125 1 74.06 72 CYS B C 1
ATOM 2560 O O . CYS B 1 72 ? 4.594 -11.227 -21.078 1 74.06 72 CYS B O 1
ATOM 2562 N N . ASP B 1 73 ? 4.941 -11.219 -23.266 1 76.38 73 ASP B N 1
ATOM 2563 C CA . ASP B 1 73 ? 5.305 -12.633 -23.312 1 76.38 73 ASP B CA 1
ATOM 2564 C C . ASP B 1 73 ? 6.48 -12.922 -22.391 1 76.38 73 ASP B C 1
ATOM 2566 O O . ASP B 1 73 ? 6.508 -13.961 -21.719 1 76.38 73 ASP B O 1
ATOM 2570 N N . GLU B 1 74 ? 7.301 -12.016 -22.344 1 79.31 74 GLU B N 1
ATOM 2571 C CA . GLU B 1 74 ? 8.492 -12.195 -21.531 1 79.31 74 GLU B CA 1
ATOM 2572 C C . GLU B 1 74 ? 8.148 -12.156 -20.031 1 79.31 74 GLU B C 1
ATOM 2574 O O . GLU B 1 74 ? 8.836 -12.766 -19.219 1 79.31 74 GLU B O 1
ATOM 2579 N N . SER B 1 75 ? 7.113 -11.484 -19.781 1 85.44 75 SER B N 1
ATOM 2580 C CA . SER B 1 75 ? 6.668 -11.422 -18.391 1 85.44 75 SER B CA 1
ATOM 2581 C C . SER B 1 75 ? 6.172 -12.781 -17.906 1 85.44 75 SER B C 1
ATOM 2583 O O . SER B 1 75 ? 6.367 -13.141 -16.75 1 85.44 75 SER B O 1
ATOM 2585 N N . VAL B 1 76 ? 5.629 -13.453 -18.906 1 88.81 76 VAL B N 1
ATOM 2586 C CA . VAL B 1 76 ? 5.129 -14.781 -18.578 1 88.81 76 VAL B CA 1
ATOM 2587 C C . VAL B 1 76 ? 6.297 -15.703 -18.234 1 88.81 76 VAL B C 1
ATOM 2589 O O . VAL B 1 76 ? 6.219 -16.484 -17.281 1 88.81 76 VAL B O 1
ATOM 2592 N N . LEU B 1 77 ? 7.332 -15.625 -18.953 1 88.38 77 LEU B N 1
ATOM 2593 C CA . LEU B 1 77 ? 8.516 -16.438 -18.703 1 88.38 77 LEU B CA 1
ATOM 2594 C C . LEU B 1 77 ? 9.125 -16.094 -17.344 1 88.38 77 LEU B C 1
ATOM 2596 O O . LEU B 1 77 ? 9.609 -16.969 -16.625 1 88.38 77 LEU B O 1
ATOM 2600 N N . ASP B 1 78 ? 9.047 -14.859 -17.062 1 91.06 78 ASP B N 1
ATOM 2601 C CA . ASP B 1 78 ? 9.523 -14.445 -15.742 1 91.06 78 ASP B CA 1
ATOM 2602 C C . ASP B 1 78 ? 8.656 -15.055 -14.633 1 91.06 78 ASP B C 1
ATOM 2604 O O . ASP B 1 78 ? 9.172 -15.453 -13.586 1 91.06 78 ASP B O 1
ATOM 2608 N N . CYS B 1 79 ? 7.414 -15.086 -14.867 1 94.31 79 CYS B N 1
ATOM 2609 C CA . CYS B 1 79 ? 6.523 -15.711 -13.898 1 94.31 79 CYS B CA 1
ATOM 2610 C C . CYS B 1 79 ? 6.895 -17.172 -13.68 1 94.31 79 CYS B C 1
ATOM 2612 O O . CYS B 1 79 ? 6.941 -17.641 -12.547 1 94.31 79 CYS B O 1
ATOM 2614 N N . VAL B 1 80 ? 7.211 -17.828 -14.758 1 93.12 80 VAL B N 1
ATOM 2615 C CA . VAL B 1 80 ? 7.59 -19.234 -14.695 1 93.12 80 VAL B CA 1
ATOM 2616 C C . VAL B 1 80 ? 8.852 -19.391 -13.852 1 93.12 80 VAL B C 1
ATOM 2618 O O . VAL B 1 80 ? 8.914 -20.25 -12.969 1 93.12 80 VAL B O 1
ATOM 2621 N N . ARG B 1 81 ? 9.789 -18.609 -14.047 1 91.88 81 ARG B N 1
ATOM 2622 C CA . ARG B 1 81 ? 11.055 -18.672 -13.32 1 91.88 81 ARG B CA 1
ATOM 2623 C C . ARG B 1 81 ? 10.844 -18.391 -11.836 1 91.88 81 ARG B C 1
ATOM 2625 O O . ARG B 1 81 ? 11.367 -19.125 -10.992 1 91.88 81 ARG B O 1
ATOM 2632 N N . ILE B 1 82 ? 10.078 -17.406 -11.547 1 94.62 82 ILE B N 1
ATOM 2633 C CA . ILE B 1 82 ? 9.859 -16.984 -10.164 1 94.62 82 ILE B CA 1
ATOM 2634 C C . ILE B 1 82 ? 9.141 -18.094 -9.398 1 94.62 82 ILE B C 1
ATOM 2636 O O . ILE B 1 82 ? 9.469 -18.391 -8.25 1 94.62 82 ILE B O 1
ATOM 2640 N N . ILE B 1 83 ? 8.188 -18.703 -10.062 1 95.75 83 ILE B N 1
ATOM 2641 C CA . ILE B 1 83 ? 7.492 -19.828 -9.43 1 95.75 83 ILE B CA 1
ATOM 2642 C C . ILE B 1 83 ? 8.492 -20.922 -9.094 1 95.75 83 ILE B C 1
ATOM 2644 O O . ILE B 1 83 ? 8.477 -21.469 -7.984 1 95.75 83 ILE B O 1
ATOM 2648 N N . GLY B 1 84 ? 9.336 -21.219 -10.047 1 93 84 GLY B N 1
ATOM 2649 C CA . GLY B 1 84 ? 10.367 -22.203 -9.805 1 93 84 GLY B CA 1
ATOM 2650 C C . GLY B 1 84 ? 11.258 -21.875 -8.625 1 93 84 GLY B C 1
ATOM 2651 O O . GLY B 1 84 ? 11.578 -22.734 -7.812 1 93 84 GLY B O 1
ATOM 2652 N N . TRP B 1 85 ? 11.664 -20.656 -8.547 1 92.88 85 TRP B N 1
ATOM 2653 C CA . TRP B 1 85 ? 12.484 -20.203 -7.426 1 92.88 85 TRP B CA 1
ATOM 2654 C C . TRP B 1 85 ? 11.742 -20.359 -6.105 1 92.88 85 TRP B C 1
ATOM 2656 O O . TRP B 1 85 ? 12.312 -20.828 -5.117 1 92.88 85 TRP B O 1
ATOM 2666 N N . CYS B 1 86 ? 10.5 -20 -6.094 1 94.38 86 CYS B N 1
ATOM 2667 C CA . CYS B 1 86 ? 9.703 -20.078 -4.875 1 94.38 86 CYS B CA 1
ATOM 2668 C C . CYS B 1 86 ? 9.531 -21.516 -4.418 1 94.38 86 CYS B C 1
ATOM 2670 O O . CYS B 1 86 ? 9.555 -21.797 -3.217 1 94.38 86 CYS B O 1
ATOM 2672 N N . ILE B 1 87 ? 9.336 -22.438 -5.355 1 92.44 87 ILE B N 1
ATOM 2673 C CA . ILE B 1 87 ? 9.227 -23.844 -5.02 1 92.44 87 ILE B CA 1
ATOM 2674 C C . ILE B 1 87 ? 10.516 -24.312 -4.34 1 92.44 87 ILE B C 1
ATOM 2676 O O . ILE B 1 87 ? 10.469 -25 -3.314 1 92.44 87 ILE B O 1
ATOM 2680 N N . SER B 1 88 ? 11.617 -23.906 -4.906 1 89.12 88 SER B N 1
ATOM 2681 C CA . SER B 1 88 ? 12.922 -24.312 -4.383 1 89.12 88 SER B CA 1
ATOM 2682 C C . SER B 1 88 ? 13.148 -23.75 -2.979 1 89.12 88 SER B C 1
ATOM 2684 O O . SER B 1 88 ? 13.844 -24.359 -2.168 1 89.12 88 SER B O 1
ATOM 2686 N N . LEU B 1 89 ? 12.547 -22.656 -2.666 1 90.81 89 LEU B N 1
ATOM 2687 C CA . LEU B 1 89 ? 12.734 -22 -1.376 1 90.81 89 LEU B CA 1
ATOM 2688 C C . LEU B 1 89 ? 11.617 -22.359 -0.412 1 90.81 89 LEU B C 1
ATOM 2690 O O . LEU B 1 89 ? 11.578 -21.875 0.722 1 90.81 89 LEU B O 1
ATOM 2694 N N . ASP B 1 90 ? 10.672 -23.109 -0.901 1 91.19 90 ASP B N 1
ATOM 2695 C CA . ASP B 1 90 ? 9.547 -23.594 -0.109 1 91.19 90 ASP B CA 1
ATOM 2696 C C . ASP B 1 90 ? 8.633 -22.438 0.303 1 91.19 90 ASP B C 1
ATOM 2698 O O . ASP B 1 90 ? 8.211 -22.359 1.459 1 91.19 90 ASP B O 1
ATOM 2702 N N . VAL B 1 91 ? 8.406 -21.516 -0.542 1 93.38 91 VAL B N 1
ATOM 2703 C CA . VAL B 1 91 ? 7.383 -20.484 -0.349 1 93.38 91 VAL B CA 1
ATOM 2704 C C . VAL B 1 91 ? 6 -21.078 -0.612 1 93.38 91 VAL B C 1
ATOM 2706 O O . VAL B 1 91 ? 5.715 -21.547 -1.721 1 93.38 91 VAL B O 1
ATOM 2709 N N . PRO B 1 92 ? 5.184 -21.016 0.311 1 93.31 92 PRO B N 1
ATOM 2710 C CA . PRO B 1 92 ? 3.928 -21.766 0.176 1 93.31 92 PRO B CA 1
ATOM 2711 C C . PRO B 1 92 ? 2.939 -21.078 -0.769 1 93.31 92 PRO B C 1
ATOM 2713 O O . PRO B 1 92 ? 2.16 -21.766 -1.442 1 93.31 92 PRO B O 1
ATOM 2716 N N . TYR B 1 93 ? 2.984 -19.719 -0.783 1 94.81 93 TYR B N 1
ATOM 2717 C CA . TYR B 1 93 ? 1.986 -19 -1.573 1 94.81 93 TYR B CA 1
ATOM 2718 C C . TYR B 1 93 ? 2.643 -17.938 -2.447 1 94.81 93 TYR B C 1
ATOM 2720 O O . TYR B 1 93 ? 3.488 -17.172 -1.978 1 94.81 93 TYR B O 1
ATOM 2728 N N . ILE B 1 94 ? 2.244 -17.906 -3.672 1 96.94 94 ILE B N 1
ATOM 2729 C CA . ILE B 1 94 ? 2.646 -16.828 -4.555 1 96.94 94 ILE B CA 1
ATOM 2730 C C . ILE B 1 94 ? 1.44 -16.344 -5.355 1 96.94 94 ILE B C 1
ATOM 2732 O O . ILE B 1 94 ? 0.629 -17.141 -5.82 1 96.94 94 ILE B O 1
ATOM 2736 N N . SER B 1 95 ? 1.282 -15.031 -5.414 1 96 95 SER B N 1
ATOM 2737 C CA . SER B 1 95 ? 0.21 -14.406 -6.188 1 96 95 SER B CA 1
ATOM 2738 C C . SER B 1 95 ? 0.766 -13.438 -7.227 1 96 95 SER B C 1
ATOM 2740 O O . SER B 1 95 ? 1.714 -12.703 -6.949 1 96 95 SER B O 1
ATOM 2742 N N . PHE B 1 96 ? 0.249 -13.555 -8.414 1 96.19 96 PHE B N 1
ATOM 2743 C CA . PHE B 1 96 ? 0.542 -12.586 -9.461 1 96.19 96 PHE B CA 1
ATOM 2744 C C . PHE B 1 96 ? -0.64 -11.648 -9.68 1 96.19 96 PHE B C 1
ATOM 2746 O O . PHE B 1 96 ? -1.764 -12.102 -9.906 1 96.19 96 PHE B O 1
ATOM 2753 N N . PHE B 1 97 ? -0.293 -10.352 -9.617 1 95.69 97 PHE B N 1
ATOM 2754 C CA . PHE B 1 97 ? -1.359 -9.367 -9.766 1 95.69 97 PHE B CA 1
ATOM 2755 C C . PHE B 1 97 ? -1.119 -8.477 -10.977 1 95.69 97 PHE B C 1
ATOM 2757 O O . PHE B 1 97 ? -0.031 -7.922 -11.141 1 95.69 97 PHE B O 1
ATOM 2764 N N . ASP B 1 98 ? -2.137 -8.383 -11.742 1 93.62 98 ASP B N 1
ATOM 2765 C CA . ASP B 1 98 ? -2.23 -7.371 -12.797 1 93.62 98 ASP B CA 1
ATOM 2766 C C . ASP B 1 98 ? -3.646 -6.809 -12.891 1 93.62 98 ASP B C 1
ATOM 2768 O O . ASP B 1 98 ? -4.617 -7.566 -12.93 1 93.62 98 ASP B O 1
ATOM 2772 N N . ARG B 1 99 ? -3.732 -5.555 -12.984 1 90.12 99 ARG B N 1
ATOM 2773 C CA . ARG B 1 99 ? -5.012 -4.863 -12.844 1 90.12 99 ARG B CA 1
ATOM 2774 C C . ARG B 1 99 ? -5.988 -5.289 -13.938 1 90.12 99 ARG B C 1
ATOM 2776 O O . ARG B 1 99 ? -7.172 -5.492 -13.664 1 90.12 99 ARG B O 1
ATOM 2783 N N . ASN B 1 100 ? -5.512 -5.465 -15.109 1 88.06 100 ASN B N 1
ATOM 2784 C CA . ASN B 1 100 ? -6.367 -5.73 -16.266 1 88.06 100 ASN B CA 1
ATOM 2785 C C . ASN B 1 100 ? -6.742 -7.207 -16.359 1 88.06 100 ASN B C 1
ATOM 2787 O O . ASN B 1 100 ? -7.57 -7.594 -17.188 1 88.06 100 ASN B O 1
ATOM 2791 N N . GLY B 1 101 ? -6.137 -8.016 -15.625 1 90 101 GLY B N 1
ATOM 2792 C CA . GLY B 1 101 ? -6.457 -9.438 -15.602 1 90 101 GLY B CA 1
ATOM 2793 C C . GLY B 1 101 ? -5.867 -10.195 -16.781 1 90 101 GLY B C 1
ATOM 2794 O O . GLY B 1 101 ? -6.453 -11.172 -17.25 1 90 101 GLY B O 1
ATOM 2795 N N . PHE B 1 102 ? -4.805 -9.742 -17.266 1 90 102 PHE B N 1
ATOM 2796 C CA . PHE B 1 102 ? -4.152 -10.383 -18.391 1 90 102 PHE B CA 1
ATOM 2797 C C . PHE B 1 102 ? -3.748 -11.812 -18.047 1 90 102 PHE B C 1
ATOM 2799 O O . PHE B 1 102 ? -4.027 -12.742 -18.797 1 90 102 PHE B O 1
ATOM 2806 N N . LEU B 1 103 ? -3.17 -12.016 -16.922 1 91.44 103 LEU B N 1
ATOM 2807 C CA . LEU B 1 103 ? -2.689 -13.336 -16.516 1 91.44 103 LEU B CA 1
ATOM 2808 C C . LEU B 1 103 ? -3.855 -14.281 -16.25 1 91.44 103 LEU B C 1
ATOM 2810 O O . LEU B 1 103 ? -3.781 -15.469 -16.594 1 91.44 103 LEU B O 1
ATOM 2814 N N . LYS B 1 104 ? -4.871 -13.711 -15.68 1 89.19 104 LYS B N 1
ATOM 2815 C CA . LYS B 1 104 ? -6.059 -14.531 -15.461 1 89.19 104 LYS B CA 1
ATOM 2816 C C . LYS B 1 104 ? -6.656 -15 -16.781 1 89.19 104 LYS B C 1
ATOM 2818 O O . LYS B 1 104 ? -7.012 -16.172 -16.938 1 89.19 104 LYS B O 1
ATOM 2823 N N . LYS B 1 105 ? -6.727 -14.117 -17.672 1 88.69 105 LYS B N 1
ATOM 2824 C CA . LYS B 1 105 ? -7.285 -14.422 -18.984 1 88.69 105 LYS B CA 1
ATOM 2825 C C . LYS B 1 105 ? -6.383 -15.383 -19.766 1 88.69 105 LYS B C 1
ATOM 2827 O O . LYS B 1 105 ? -6.859 -16.141 -20.609 1 88.69 105 LYS B O 1
ATOM 2832 N N . ASN B 1 106 ? -5.102 -15.336 -19.484 1 88.81 106 ASN B N 1
ATOM 2833 C CA . ASN B 1 106 ? -4.133 -16.172 -20.188 1 88.81 106 ASN B CA 1
ATOM 2834 C C . ASN B 1 106 ? -3.5 -17.203 -19.25 1 88.81 106 ASN B C 1
ATOM 2836 O O . ASN B 1 106 ? -2.309 -17.484 -19.359 1 88.81 106 ASN B O 1
ATOM 2840 N N . GLU B 1 107 ? -4.312 -17.594 -18.344 1 91.81 107 GLU B N 1
ATOM 2841 C CA . GLU B 1 107 ? -3.83 -18.578 -17.359 1 91.81 107 GLU B CA 1
ATOM 2842 C C . GLU B 1 107 ? -3.271 -19.812 -18.047 1 91.81 107 GLU B C 1
ATOM 2844 O O . GLU B 1 107 ? -2.266 -20.375 -17.609 1 91.81 107 GLU B O 1
ATOM 2849 N N . PHE B 1 108 ? -3.883 -20.266 -19.172 1 91.31 108 PHE B N 1
ATOM 2850 C CA . PHE B 1 108 ? -3.482 -21.469 -19.891 1 91.31 108 PHE B CA 1
ATOM 2851 C C . PHE B 1 108 ? -2.084 -21.312 -20.469 1 91.31 108 PHE B C 1
ATOM 2853 O O . PHE B 1 108 ? -1.301 -22.266 -20.484 1 91.31 108 PHE B O 1
ATOM 2860 N N . ILE B 1 109 ? -1.786 -20.172 -20.891 1 91.75 109 ILE B N 1
ATOM 2861 C CA . ILE B 1 109 ? -0.471 -19.906 -21.469 1 91.75 109 ILE B CA 1
ATOM 2862 C C . ILE B 1 109 ? 0.602 -20.062 -20.391 1 91.75 109 ILE B C 1
ATOM 2864 O O . ILE B 1 109 ? 1.647 -20.672 -20.625 1 91.75 109 ILE B O 1
ATOM 2868 N N . LEU B 1 110 ? 0.29 -19.531 -19.25 1 93.19 110 LEU B N 1
ATOM 2869 C CA . LEU B 1 110 ? 1.231 -19.625 -18.141 1 93.19 110 LEU B CA 1
ATOM 2870 C C . LEU B 1 110 ? 1.447 -21.078 -17.734 1 93.19 110 LEU B C 1
ATOM 2872 O O . LEU B 1 110 ? 2.586 -21.516 -17.547 1 93.19 110 LEU B O 1
ATOM 2876 N N . LYS B 1 111 ? 0.397 -21.844 -17.672 1 93.31 111 LYS B N 1
ATOM 2877 C CA . LYS B 1 111 ? 0.473 -23.25 -17.297 1 93.31 111 LYS B CA 1
ATOM 2878 C C . LYS B 1 111 ? 1.25 -24.047 -18.344 1 93.31 111 LYS B C 1
ATOM 2880 O O . LYS B 1 111 ? 2.084 -24.891 -17.984 1 93.31 111 LYS B O 1
ATOM 2885 N N . GLU B 1 112 ? 0.99 -23.75 -19.547 1 93.44 112 GLU B N 1
ATOM 2886 C CA . GLU B 1 112 ? 1.671 -24.438 -20.641 1 93.44 112 GLU B CA 1
ATOM 2887 C C . GLU B 1 112 ? 3.164 -24.125 -20.641 1 93.44 112 GLU B C 1
ATOM 2889 O O . GLU B 1 112 ? 3.994 -25.016 -20.797 1 93.44 112 GLU B O 1
ATOM 2894 N N . GLU B 1 113 ? 3.422 -22.875 -20.531 1 92.94 113 GLU B N 1
ATOM 2895 C CA . GLU B 1 113 ? 4.824 -22.469 -20.516 1 92.94 113 GLU B CA 1
ATOM 2896 C C . GLU B 1 113 ? 5.562 -23.094 -19.328 1 92.94 113 GLU B C 1
ATOM 2898 O O . GLU B 1 113 ? 6.723 -23.484 -19.453 1 92.94 113 GLU B O 1
ATOM 2903 N N . PHE B 1 114 ? 4.867 -23.156 -18.25 1 93.69 114 PHE B N 1
ATOM 2904 C CA . PHE B 1 114 ? 5.484 -23.766 -17.078 1 93.69 114 PHE B CA 1
ATOM 2905 C C . PHE B 1 114 ? 5.75 -25.25 -17.328 1 93.69 114 PHE B C 1
ATOM 2907 O O . PHE B 1 114 ? 6.828 -25.75 -17 1 93.69 114 PHE B O 1
ATOM 2914 N N . ALA B 1 115 ? 4.816 -25.938 -17.891 1 92.62 115 ALA B N 1
ATOM 2915 C CA . ALA B 1 115 ? 4.949 -27.359 -18.188 1 92.62 115 ALA B CA 1
ATOM 2916 C C . ALA B 1 115 ? 6.094 -27.609 -19.172 1 92.62 115 ALA B C 1
ATOM 2918 O O . ALA B 1 115 ? 6.797 -28.625 -19.062 1 92.62 115 ALA B O 1
ATOM 2919 N N . LYS B 1 116 ? 6.254 -26.719 -20.016 1 92.69 116 LYS B N 1
ATOM 2920 C CA . LYS B 1 116 ? 7.305 -26.844 -21.031 1 92.69 116 LYS B CA 1
ATOM 2921 C C . LYS B 1 116 ? 8.688 -26.625 -20.422 1 92.69 116 LYS B C 1
ATOM 2923 O O . LYS B 1 116 ? 9.617 -27.375 -20.672 1 92.69 116 LYS B O 1
ATOM 2928 N N . LYS B 1 117 ? 8.773 -25.641 -19.578 1 89.25 117 LYS B N 1
ATOM 2929 C CA . LYS B 1 117 ? 10.07 -25.219 -19.078 1 89.25 117 LYS B CA 1
ATOM 2930 C C . LYS B 1 117 ? 10.453 -25.984 -17.812 1 89.25 117 LYS B C 1
ATOM 2932 O O . LYS B 1 117 ? 11.641 -26.219 -17.562 1 89.25 117 LYS B O 1
ATOM 2937 N N . ARG B 1 118 ? 9.406 -26.234 -17.062 1 91 118 ARG B N 1
ATOM 2938 C CA . ARG B 1 118 ? 9.664 -26.922 -15.789 1 91 118 ARG B CA 1
ATOM 2939 C C . ARG B 1 118 ? 8.711 -28.094 -15.609 1 91 118 ARG B C 1
ATOM 2941 O O . ARG B 1 118 ? 7.961 -28.156 -14.625 1 91 118 ARG B O 1
ATOM 2948 N N . PRO B 1 119 ? 8.859 -29.125 -16.438 1 89.75 119 PRO B N 1
ATOM 2949 C CA . PRO B 1 119 ? 7.984 -30.297 -16.312 1 89.75 119 PRO B CA 1
ATOM 2950 C C . PRO B 1 119 ? 8.195 -31.047 -15.008 1 89.75 119 PRO B C 1
ATOM 2952 O O . PRO B 1 119 ? 7.281 -31.703 -14.516 1 89.75 119 PRO B O 1
ATOM 2955 N N . ASP B 1 120 ? 9.328 -30.859 -14.391 1 88.06 120 ASP B N 1
ATOM 2956 C CA . ASP B 1 120 ? 9.695 -31.562 -13.172 1 88.06 120 ASP B CA 1
ATOM 2957 C C . ASP B 1 120 ? 8.945 -30.984 -11.961 1 88.06 120 ASP B C 1
ATOM 2959 O O . ASP B 1 120 ? 8.844 -31.656 -10.93 1 88.06 120 ASP B O 1
ATOM 2963 N N . LEU B 1 121 ? 8.328 -29.812 -12.148 1 90.81 121 LEU B N 1
ATOM 2964 C CA . LEU B 1 121 ? 7.77 -29.141 -10.984 1 90.81 121 LEU B CA 1
ATOM 2965 C C . LEU B 1 121 ? 6.262 -28.953 -11.133 1 90.81 121 LEU B C 1
ATOM 2967 O O . LEU B 1 121 ? 5.609 -28.406 -10.234 1 90.81 121 LEU B O 1
ATOM 2971 N N . ILE B 1 122 ? 5.723 -29.438 -12.133 1 88.5 122 ILE B N 1
ATOM 2972 C CA . ILE B 1 122 ? 4.32 -29.172 -12.438 1 88.5 122 ILE B CA 1
ATOM 2973 C C . ILE B 1 122 ? 3.434 -29.75 -11.336 1 88.5 122 ILE B C 1
ATOM 2975 O O . ILE B 1 122 ? 2.424 -29.156 -10.961 1 88.5 122 ILE B O 1
ATOM 2979 N N . GLU B 1 123 ? 3.816 -30.875 -10.789 1 88.25 123 GLU B N 1
ATOM 2980 C CA . GLU B 1 123 ? 3.012 -31.562 -9.789 1 88.25 123 GLU B CA 1
ATOM 2981 C C . GLU B 1 123 ? 3.064 -30.844 -8.445 1 88.25 123 GLU B C 1
ATOM 2983 O O . GLU B 1 123 ? 2.242 -31.094 -7.566 1 88.25 123 GLU B O 1
ATOM 2988 N N . CYS B 1 124 ? 3.961 -29.922 -8.359 1 91.5 124 CYS B N 1
ATOM 2989 C CA . CYS B 1 124 ? 4.152 -29.219 -7.098 1 91.5 124 CYS B CA 1
ATOM 2990 C C . CYS B 1 124 ? 3.219 -28.016 -6.996 1 91.5 124 CYS B C 1
ATOM 2992 O O . CYS B 1 124 ? 3.148 -27.375 -5.949 1 91.5 124 CYS B O 1
ATOM 2994 N N . ILE B 1 125 ? 2.424 -27.766 -8.023 1 93.31 125 ILE B N 1
ATOM 2995 C CA . ILE B 1 125 ? 1.716 -26.5 -8.07 1 93.31 125 ILE B CA 1
ATOM 2996 C C . ILE B 1 125 ? 0.215 -26.734 -7.922 1 93.31 125 ILE B C 1
ATOM 2998 O O . ILE B 1 125 ? -0.352 -27.594 -8.594 1 93.31 125 ILE B O 1
ATOM 3002 N N . THR B 1 126 ? -0.352 -26.016 -7.027 1 90.56 126 THR B N 1
ATOM 3003 C CA . THR B 1 126 ? -1.8 -25.844 -6.984 1 90.56 126 THR B CA 1
ATOM 3004 C C . THR B 1 126 ? -2.199 -24.469 -7.512 1 90.56 126 THR B C 1
ATOM 3006 O O . THR B 1 126 ? -1.812 -23.453 -6.945 1 90.56 126 THR B O 1
ATOM 3009 N N . TRP B 1 127 ? -2.973 -24.516 -8.578 1 89.12 127 TRP B N 1
ATOM 3010 C CA . TRP B 1 127 ? -3.371 -23.266 -9.211 1 89.12 127 TRP B CA 1
ATOM 3011 C C . TRP B 1 127 ? -4.688 -22.75 -8.633 1 89.12 127 TRP B C 1
ATOM 3013 O O . TRP B 1 127 ? -5.652 -23.516 -8.508 1 89.12 127 TRP B O 1
ATOM 3023 N N . ASN B 1 128 ? -4.742 -21.469 -8.266 1 83.25 128 ASN B N 1
ATOM 3024 C CA . ASN B 1 128 ? -5.93 -20.75 -7.805 1 83.25 128 ASN B CA 1
ATOM 3025 C C . ASN B 1 128 ? -6.742 -21.594 -6.824 1 83.25 128 ASN B C 1
ATOM 3027 O O . ASN B 1 128 ? -7.906 -21.906 -7.082 1 83.25 128 ASN B O 1
ATOM 3031 N N . PRO B 1 129 ? -6.121 -21.969 -5.777 1 68.19 129 PRO B N 1
ATOM 3032 C CA . PRO B 1 129 ? -6.793 -22.859 -4.832 1 68.19 129 PRO B CA 1
ATOM 3033 C C . PRO B 1 129 ? -8.141 -22.312 -4.363 1 68.19 129 PRO B C 1
ATOM 3035 O O . PRO B 1 129 ? -9.023 -23.094 -3.99 1 68.19 129 PRO B O 1
ATOM 3038 N N . HIS B 1 130 ? -8.352 -21.156 -4.312 1 61.88 130 HIS B N 1
ATOM 3039 C CA . HIS B 1 130 ? -9.617 -20.609 -3.84 1 61.88 130 HIS B CA 1
ATOM 3040 C C . HIS B 1 130 ? -10.75 -20.891 -4.824 1 61.88 130 HIS B C 1
ATOM 3042 O O . HIS B 1 130 ? -11.906 -21.016 -4.422 1 61.88 130 HIS B O 1
ATOM 3048 N N . ALA B 1 131 ? -10.375 -20.891 -6.051 1 53.19 131 ALA B N 1
ATOM 3049 C CA . ALA B 1 131 ? -11.383 -21.234 -7.051 1 53.19 131 ALA B CA 1
ATOM 3050 C C . ALA B 1 131 ? -11.75 -22.703 -6.98 1 53.19 131 ALA B C 1
ATOM 3052 O O . ALA B 1 131 ? -12.883 -23.094 -7.285 1 53.19 131 ALA B O 1
ATOM 3053 N N . LYS B 1 132 ? -10.711 -23.547 -6.523 1 51.22 132 LYS B N 1
ATOM 3054 C CA . LYS B 1 132 ? -10.922 -25 -6.566 1 51.22 132 LYS B CA 1
ATOM 3055 C C . LYS B 1 132 ? -11.461 -25.5 -5.234 1 51.22 132 LYS B C 1
ATOM 3057 O O . LYS B 1 132 ? -12 -26.609 -5.16 1 51.22 132 LYS B O 1
ATOM 3062 N N . ALA B 1 133 ? -11.117 -24.875 -4.168 1 48.5 133 ALA B N 1
ATOM 3063 C CA . ALA B 1 133 ? -11.633 -25.438 -2.924 1 48.5 133 ALA B CA 1
ATOM 3064 C C . ALA B 1 133 ? -13.141 -25.656 -3.008 1 48.5 133 ALA B C 1
ATOM 3066 O O . ALA B 1 133 ? -13.688 -26.484 -2.275 1 48.5 133 ALA B O 1
ATOM 3067 N N . ARG B 1 134 ? -13.82 -24.75 -3.688 1 43.84 134 ARG B N 1
ATOM 3068 C CA . ARG B 1 134 ? -15.234 -25.109 -3.74 1 43.84 134 ARG B CA 1
ATOM 3069 C C . ARG B 1 134 ? -15.438 -26.484 -4.371 1 43.84 134 ARG B C 1
ATOM 3071 O O . ARG B 1 134 ? -16.484 -27.109 -4.195 1 43.84 134 ARG B O 1
ATOM 3078 N N . GLN B 1 135 ? -14.633 -26.703 -5.383 1 43.19 135 GLN B N 1
ATOM 3079 C CA . GLN B 1 135 ? -15.125 -27.906 -6.039 1 43.19 135 GLN B CA 1
ATOM 3080 C C . GLN B 1 135 ? -14.711 -29.156 -5.27 1 43.19 135 GLN B C 1
ATOM 3082 O O . GLN B 1 135 ? -15.539 -30.047 -5.012 1 43.19 135 GLN B O 1
ATOM 3087 N N . ASN B 1 136 ? -13.531 -30.016 -5.586 1 40.38 136 ASN B N 1
ATOM 3088 C CA . ASN B 1 136 ? -13.25 -31.344 -5.066 1 40.38 136 ASN B CA 1
ATOM 3089 C C . ASN B 1 136 ? -12.258 -31.297 -3.91 1 40.38 136 ASN B C 1
ATOM 3091 O O . ASN B 1 136 ? -11.352 -30.469 -3.896 1 40.38 136 ASN B O 1
ATOM 3095 N N . GLY B 1 137 ? -12.617 -31.234 -2.521 1 42.62 137 GLY B N 1
ATOM 3096 C CA . GLY B 1 137 ? -12 -31.516 -1.232 1 42.62 137 GLY B CA 1
ATOM 3097 C C . GLY B 1 137 ? -10.547 -31.922 -1.343 1 42.62 137 GLY B C 1
ATOM 3098 O O . GLY B 1 137 ? -9.922 -32.281 -0.344 1 42.62 137 GLY B O 1
ATOM 3099 N N . VAL B 1 138 ? -10.078 -32.5 -2.422 1 39.25 138 VAL B N 1
ATOM 3100 C CA . VAL B 1 138 ? -8.836 -33.281 -2.398 1 39.25 138 VAL B CA 1
ATOM 3101 C C . VAL B 1 138 ? -7.645 -32.344 -2.602 1 39.25 138 VAL B C 1
ATOM 3103 O O . VAL B 1 138 ? -7.504 -31.734 -3.662 1 39.25 138 VAL B O 1
ATOM 3106 N N . ILE B 1 139 ? -7.32 -31.391 -1.726 1 47.41 139 ILE B N 1
ATOM 3107 C CA . ILE B 1 139 ? -5.977 -30.828 -1.846 1 47.41 139 ILE B CA 1
ATOM 3108 C C . ILE B 1 139 ? -4.98 -31.953 -2.123 1 47.41 139 ILE B C 1
ATOM 3110 O O . ILE B 1 139 ? -4.828 -32.875 -1.313 1 47.41 139 ILE B O 1
ATOM 3114 N N . GLU B 1 140 ? -4.68 -32.375 -3.219 1 47.22 140 GLU B N 1
ATOM 3115 C CA . GLU B 1 140 ? -3.75 -33.438 -3.588 1 47.22 140 GLU B CA 1
ATOM 3116 C C . GLU B 1 140 ? -2.414 -33.281 -2.867 1 47.22 140 GLU B C 1
ATOM 3118 O O . GLU B 1 140 ? -1.944 -32.156 -2.658 1 47.22 140 GLU B O 1
ATOM 3123 N N . SER B 1 141 ? -1.868 -34.25 -2.125 1 52.88 141 SER B N 1
ATOM 3124 C CA . SER B 1 141 ? -0.768 -34.625 -1.25 1 52.88 141 SER B CA 1
ATOM 3125 C C . SER B 1 141 ? 0.557 -34.062 -1.736 1 52.88 141 SER B C 1
ATOM 3127 O O . SER B 1 141 ? 1.455 -33.781 -0.935 1 52.88 141 SER B O 1
ATOM 3129 N N . LYS B 1 142 ? 0.764 -33.656 -3.117 1 61.72 142 LYS B N 1
ATOM 3130 C CA . LYS B 1 142 ? 2.146 -33.438 -3.518 1 61.72 142 LYS B CA 1
ATOM 3131 C C . LYS B 1 142 ? 2.404 -31.938 -3.744 1 61.72 142 LYS B C 1
ATOM 3133 O O . LYS B 1 142 ? 3.508 -31.547 -4.133 1 61.72 142 LYS B O 1
ATOM 3138 N N . SER B 1 143 ? 1.423 -31.016 -3.412 1 72.81 143 SER B N 1
ATOM 3139 C CA . SER B 1 143 ? 1.6 -29.609 -3.779 1 72.81 143 SER B CA 1
ATOM 3140 C C . SER B 1 143 ? 2.459 -28.875 -2.756 1 72.81 143 SER B C 1
ATOM 3142 O O . SER B 1 143 ? 2.262 -29.031 -1.548 1 72.81 143 SER B O 1
ATOM 3144 N N . LYS B 1 144 ? 3.424 -28.203 -3.357 1 84.25 144 LYS B N 1
ATOM 3145 C CA . LYS B 1 144 ? 4.379 -27.469 -2.529 1 84.25 144 LYS B CA 1
ATOM 3146 C C . LYS B 1 144 ? 4.09 -25.969 -2.549 1 84.25 144 LYS B C 1
ATOM 3148 O O . LYS B 1 144 ? 4.465 -25.25 -1.623 1 84.25 144 LYS B O 1
ATOM 3153 N N . ILE B 1 145 ? 3.352 -25.547 -3.586 1 93.62 145 ILE B N 1
ATOM 3154 C CA . ILE B 1 145 ? 3.148 -24.109 -3.686 1 93.62 145 ILE B CA 1
ATOM 3155 C C . ILE B 1 145 ? 1.76 -23.828 -4.25 1 93.62 145 ILE B C 1
ATOM 3157 O O . ILE B 1 145 ? 1.26 -24.562 -5.098 1 93.62 145 ILE B O 1
ATOM 3161 N N . ASN B 1 146 ? 1.145 -22.797 -3.746 1 93.75 146 ASN B N 1
ATOM 3162 C CA . ASN B 1 146 ? -0.134 -22.297 -4.238 1 93.75 146 ASN B CA 1
ATOM 3163 C C . ASN B 1 146 ? 0.046 -21.047 -5.09 1 93.75 146 ASN B C 1
ATOM 3165 O O . ASN B 1 146 ? 0.574 -20.047 -4.613 1 93.75 146 ASN B O 1
ATOM 3169 N N . VAL B 1 147 ? -0.366 -21.141 -6.34 1 95.38 147 VAL B N 1
ATOM 3170 C CA . VAL B 1 147 ? -0.221 -20.016 -7.254 1 95.38 147 VAL B CA 1
ATOM 3171 C C . VAL B 1 147 ? -1.586 -19.375 -7.516 1 95.38 147 VAL B C 1
ATOM 3173 O O . VAL B 1 147 ? -2.52 -20.062 -7.949 1 95.38 147 VAL B O 1
ATOM 3176 N N . SER B 1 148 ? -1.658 -18.062 -7.242 1 94.19 148 SER B N 1
ATOM 3177 C CA . SER B 1 148 ? -2.902 -17.344 -7.473 1 94.19 148 SER B CA 1
ATOM 3178 C C . SER B 1 148 ? -2.713 -16.234 -8.5 1 94.19 148 SER B C 1
ATOM 3180 O O . SER B 1 148 ? -1.685 -15.547 -8.5 1 94.19 148 SER B O 1
ATOM 3182 N N . LEU B 1 149 ? -3.666 -16.109 -9.344 1 94.62 149 LEU B N 1
ATOM 3183 C CA . LEU B 1 149 ? -3.725 -15.008 -10.297 1 94.62 149 LEU B CA 1
ATOM 3184 C C . LEU B 1 149 ? -4.816 -14.016 -9.914 1 94.62 149 LEU B C 1
ATOM 3186 O O . LEU B 1 149 ? -5.996 -14.375 -9.859 1 94.62 149 LEU B O 1
ATOM 3190 N N . LEU B 1 150 ? -4.367 -12.773 -9.656 1 93.38 150 LEU B N 1
ATOM 3191 C CA . LEU B 1 150 ? -5.273 -11.773 -9.109 1 93.38 150 LEU B CA 1
ATOM 3192 C C . LEU B 1 150 ? -5.434 -10.602 -10.078 1 93.38 150 LEU B C 1
ATOM 3194 O O . LEU B 1 150 ? -4.543 -10.328 -10.883 1 93.38 150 LEU B O 1
ATOM 3198 N N . SER B 1 151 ? -6.594 -9.969 -9.969 1 92.88 151 SER B N 1
ATOM 3199 C CA . SER B 1 151 ? -6.918 -8.758 -10.719 1 92.88 151 SER B CA 1
ATOM 3200 C C . SER B 1 151 ? -7.809 -7.828 -9.898 1 92.88 151 SER B C 1
ATOM 3202 O O . SER B 1 151 ? -8.055 -8.07 -8.719 1 92.88 151 SER B O 1
ATOM 3204 N N . ASP B 1 152 ? -8.273 -6.75 -10.516 1 89.75 152 ASP B N 1
ATOM 3205 C CA . ASP B 1 152 ? -9.094 -5.758 -9.828 1 89.75 152 ASP B CA 1
ATOM 3206 C C . ASP B 1 152 ? -10.367 -6.391 -9.273 1 89.75 152 ASP B C 1
ATOM 3208 O O . ASP B 1 152 ? -10.867 -5.973 -8.227 1 89.75 152 ASP B O 1
ATOM 3212 N N . ILE B 1 153 ? -10.797 -7.359 -9.938 1 87.69 153 ILE B N 1
ATOM 3213 C CA . ILE B 1 153 ? -12.055 -7.988 -9.539 1 87.69 153 ILE B CA 1
ATOM 3214 C C . ILE B 1 153 ? -11.883 -8.68 -8.195 1 87.69 153 ILE B C 1
ATOM 3216 O O . ILE B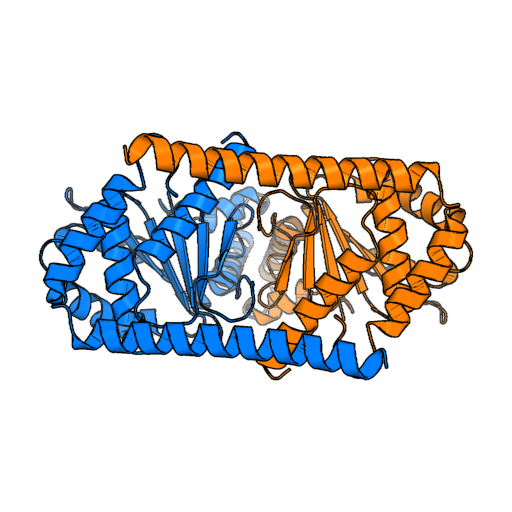 1 153 ? -12.828 -8.781 -7.414 1 87.69 153 ILE B O 1
ATOM 3220 N N . ASP B 1 154 ? -10.68 -9.047 -7.863 1 88.69 154 ASP B N 1
A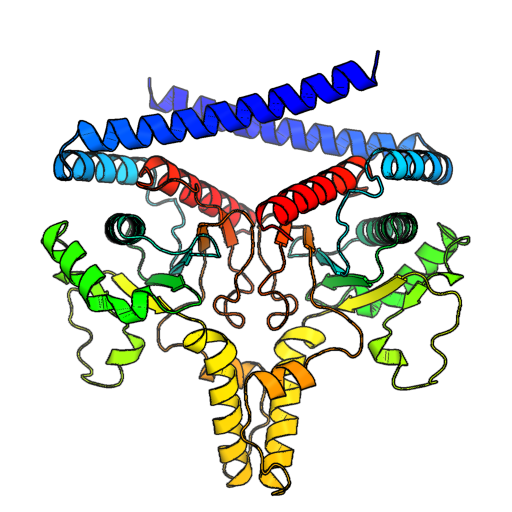TOM 3221 C CA . ASP B 1 154 ? -10.406 -9.773 -6.629 1 88.69 154 ASP B CA 1
ATOM 3222 C C . ASP B 1 154 ? -10.117 -8.812 -5.477 1 88.69 154 ASP B C 1
ATOM 3224 O O . ASP B 1 154 ? -9.992 -9.227 -4.328 1 88.69 154 ASP B O 1
ATOM 3228 N N . ASN B 1 155 ? -10.031 -7.602 -5.742 1 90.56 155 ASN B N 1
ATOM 3229 C CA . ASN B 1 155 ? -9.68 -6.598 -4.742 1 90.56 155 ASN B CA 1
ATOM 3230 C C . ASN B 1 155 ? -10.891 -5.777 -4.316 1 90.56 155 ASN B C 1
ATOM 3232 O O . ASN B 1 155 ? -11.742 -6.262 -3.574 1 90.56 155 ASN B O 1
ATOM 3236 N N . LYS B 1 156 ? -11.023 -4.543 -4.883 1 89.69 156 LYS B N 1
ATOM 3237 C CA . LYS B 1 156 ? -12.18 -3.705 -4.574 1 89.69 156 LYS B CA 1
ATOM 3238 C C . LYS B 1 156 ? -13.484 -4.398 -4.957 1 89.69 156 LYS B C 1
ATOM 3240 O O . LYS B 1 156 ? -14.5 -4.242 -4.277 1 89.69 156 LYS B O 1
ATOM 3245 N N . GLY B 1 157 ? -13.359 -5.168 -6.008 1 90.31 157 GLY B N 1
ATOM 3246 C CA . GLY B 1 157 ? -14.539 -5.898 -6.445 1 90.31 157 GLY B CA 1
ATOM 3247 C C . GLY B 1 157 ? -15.047 -6.891 -5.418 1 90.31 157 GLY B C 1
ATOM 3248 O O . GLY B 1 157 ? -16.25 -7.027 -5.219 1 90.31 157 GLY B O 1
ATOM 3249 N N . LYS B 1 158 ? -14.172 -7.512 -4.832 1 91.06 158 LYS B N 1
ATOM 3250 C CA . LYS B 1 158 ? -14.547 -8.484 -3.809 1 91.06 158 LYS B CA 1
ATOM 3251 C C . LYS B 1 158 ? -15.188 -7.797 -2.607 1 91.06 158 LYS B C 1
ATOM 3253 O O . LYS B 1 158 ? -16.125 -8.328 -2.012 1 91.06 158 LYS B O 1
ATOM 3258 N N . ILE B 1 159 ? -14.703 -6.695 -2.215 1 91.94 159 ILE B N 1
ATOM 3259 C CA . ILE B 1 159 ? -15.258 -5.93 -1.104 1 91.94 159 ILE B CA 1
ATOM 3260 C C . ILE B 1 159 ? -16.672 -5.477 -1.446 1 91.94 159 ILE B C 1
ATOM 3262 O O . ILE B 1 159 ? -17.578 -5.566 -0.613 1 91.94 159 ILE B O 1
ATOM 3266 N N . ALA B 1 160 ? -16.828 -5.012 -2.639 1 92.12 160 ALA B N 1
ATOM 3267 C CA . ALA B 1 160 ? -18.156 -4.594 -3.08 1 92.12 160 ALA B CA 1
ATOM 3268 C C . ALA B 1 160 ? -19.125 -5.762 -3.055 1 92.12 160 ALA B C 1
ATOM 3270 O O . ALA B 1 160 ? -20.25 -5.625 -2.566 1 92.12 160 ALA B O 1
ATOM 3271 N N . THR B 1 161 ? -18.703 -6.867 -3.57 1 91.25 161 THR B N 1
ATOM 3272 C CA . THR B 1 161 ? -19.547 -8.055 -3.594 1 91.25 161 THR B CA 1
ATOM 3273 C C . THR B 1 161 ? -19.906 -8.5 -2.176 1 91.25 161 THR B C 1
ATOM 3275 O O . THR B 1 161 ? -21.047 -8.875 -1.904 1 91.25 161 THR B O 1
ATOM 3278 N N . LEU B 1 162 ? -18.953 -8.438 -1.346 1 92 162 LEU B N 1
ATOM 3279 C CA . LEU B 1 162 ? -19.188 -8.789 0.049 1 92 162 LEU B CA 1
ATOM 3280 C C . LEU B 1 162 ? -20.203 -7.84 0.68 1 92 162 LEU B C 1
ATOM 3282 O O . LEU B 1 162 ? -21.109 -8.273 1.406 1 92 162 LEU B O 1
ATOM 3286 N N . THR B 1 163 ? -20.016 -6.621 0.459 1 91.69 163 THR B N 1
ATOM 3287 C CA . THR B 1 163 ? -20.938 -5.621 0.991 1 91.69 163 THR B CA 1
ATOM 3288 C C . THR B 1 163 ? -22.359 -5.887 0.514 1 91.69 163 THR B C 1
ATOM 3290 O O . THR B 1 163 ? -23.312 -5.793 1.296 1 91.69 163 THR B O 1
ATOM 3293 N N . GLN B 1 164 ? -22.453 -6.234 -0.728 1 90.25 164 GLN B N 1
ATOM 3294 C CA . GLN B 1 164 ? -23.766 -6.59 -1.278 1 90.25 164 GLN B CA 1
ATOM 3295 C C . GLN B 1 164 ? -24.359 -7.797 -0.557 1 90.25 164 GLN B C 1
ATOM 3297 O O . GLN B 1 164 ? -25.531 -7.789 -0.186 1 90.25 164 GLN B O 1
ATOM 3302 N N . SER B 1 165 ? -23.547 -8.734 -0.396 1 89.62 165 SER B N 1
ATOM 3303 C CA . SER B 1 165 ? -24 -9.961 0.258 1 89.62 165 SER B CA 1
ATOM 3304 C C . SER B 1 165 ? -24.422 -9.703 1.7 1 89.62 165 SER B C 1
ATOM 3306 O O . SER B 1 165 ? -25.453 -10.195 2.152 1 89.62 165 SER B O 1
ATOM 3308 N N . LEU B 1 166 ? -23.609 -8.93 2.373 1 88.44 166 LEU B N 1
ATOM 3309 C CA . LEU B 1 166 ? -23.906 -8.617 3.766 1 88.44 166 LEU B CA 1
ATOM 3310 C C . LEU B 1 166 ? -25.188 -7.797 3.871 1 88.44 166 LEU B C 1
ATOM 3312 O O . LEU B 1 166 ? -25.984 -8 4.789 1 88.44 166 LEU B O 1
ATOM 3316 N N . ALA B 1 167 ? -25.344 -6.906 2.973 1 86.88 167 ALA B N 1
ATOM 3317 C CA . ALA B 1 167 ? -26.562 -6.105 2.945 1 86.88 167 ALA B CA 1
ATOM 3318 C C . ALA B 1 167 ? -27.797 -6.988 2.762 1 86.88 167 ALA B C 1
ATOM 3320 O O . ALA B 1 167 ? -28.828 -6.77 3.4 1 86.88 167 ALA B O 1
ATOM 3321 N N . LYS B 1 168 ? -27.656 -7.953 1.944 1 85.12 168 LYS B N 1
ATOM 3322 C CA . LYS B 1 168 ? -28.75 -8.883 1.7 1 85.12 168 LYS B CA 1
ATOM 3323 C C . LYS B 1 168 ? -29.062 -9.711 2.943 1 85.12 168 LYS B C 1
ATOM 3325 O O . LYS B 1 168 ? -30.219 -9.953 3.262 1 85.12 168 LYS B O 1
ATOM 3330 N N . ILE B 1 169 ? -28.047 -10.078 3.58 1 84.88 169 ILE B N 1
ATOM 3331 C CA . ILE B 1 169 ? -28.203 -10.891 4.781 1 84.88 169 ILE B CA 1
ATOM 3332 C C . ILE B 1 169 ? -28.891 -10.07 5.867 1 84.88 169 ILE B C 1
ATOM 3334 O O . ILE B 1 169 ? -29.781 -10.578 6.562 1 84.88 169 ILE B O 1
ATOM 3338 N N . VAL B 1 170 ? -28.5 -8.875 6.062 1 82.88 170 VAL B N 1
ATOM 3339 C CA . VAL B 1 170 ? -29.094 -7.996 7.062 1 82.88 170 VAL B CA 1
ATOM 3340 C C . VAL B 1 170 ? -30.562 -7.738 6.715 1 82.88 170 VAL B C 1
ATOM 3342 O O . VAL B 1 170 ? -31.422 -7.715 7.602 1 82.88 170 VAL B O 1
ATOM 3345 N N . SER B 1 171 ? -30.859 -7.559 5.5 1 81.31 171 SER B N 1
ATOM 3346 C CA . SER B 1 171 ? -32.219 -7.312 5.047 1 81.31 171 SER B CA 1
ATOM 3347 C C . SER B 1 171 ? -33.125 -8.516 5.32 1 81.31 171 SER B C 1
ATOM 3349 O O . SER B 1 171 ? -34.312 -8.359 5.578 1 81.31 171 SER B O 1
ATOM 3351 N N . SER B 1 172 ? -32.594 -9.602 5.254 1 81.44 172 SER B N 1
ATOM 3352 C CA . SER B 1 172 ? -33.375 -10.812 5.48 1 81.44 172 SER B CA 1
ATOM 3353 C C . SER B 1 172 ? -33.531 -11.109 6.969 1 81.44 172 SER B C 1
ATOM 3355 O O . SER B 1 172 ? -34.219 -12.055 7.355 1 81.44 172 SER B O 1
ATOM 3357 N N . GLY B 1 173 ? -33.062 -10.203 7.816 1 73.94 173 GLY B N 1
ATOM 3358 C CA . GLY B 1 173 ? -33.156 -10.367 9.258 1 73.94 173 GLY B CA 1
ATOM 3359 C C . GLY B 1 173 ? -32.188 -11.391 9.812 1 73.94 173 GLY B C 1
ATOM 3360 O O . GLY B 1 173 ? -32.25 -11.758 10.984 1 73.94 173 GLY B O 1
ATOM 3361 N N . ASN B 1 174 ? -31.406 -11.93 9.047 1 66.25 174 ASN B N 1
ATOM 3362 C CA . ASN B 1 174 ? -30.562 -13.055 9.43 1 66.25 174 ASN B CA 1
ATOM 3363 C C . ASN B 1 174 ? -29.25 -12.586 10.055 1 66.25 174 ASN B C 1
ATOM 3365 O O . ASN B 1 174 ? -28.469 -13.398 10.555 1 66.25 174 ASN B O 1
ATOM 3369 N N . LEU B 1 175 ? -28.859 -11.383 9.875 1 62.84 175 LEU B N 1
ATOM 3370 C CA . LEU B 1 175 ? -27.609 -10.961 10.484 1 62.84 175 LEU B CA 1
ATOM 3371 C C . LEU B 1 175 ? -27.859 -10.133 11.742 1 62.84 175 LEU B C 1
ATOM 3373 O O . LEU B 1 175 ? -28.391 -9.023 11.656 1 62.84 175 LEU B O 1
ATOM 3377 N N . ASP B 1 176 ? -27.969 -10.859 12.836 1 62.06 176 ASP B N 1
ATOM 3378 C CA . ASP B 1 176 ? -28.141 -10.188 14.125 1 62.06 176 ASP B CA 1
ATOM 3379 C C . ASP B 1 176 ? -26.875 -9.43 14.523 1 62.06 176 ASP B C 1
ATOM 3381 O O . ASP B 1 176 ? -26.906 -8.57 15.414 1 62.06 176 ASP B O 1
ATOM 3385 N N . GLN B 1 177 ? -25.766 -9.781 13.781 1 65 177 GLN B N 1
ATOM 3386 C CA . GLN B 1 177 ? -24.531 -9.273 14.344 1 65 177 GLN B CA 1
ATOM 3387 C C . GLN B 1 177 ? -24.109 -7.98 13.641 1 65 177 GLN B C 1
ATOM 3389 O O . GLN B 1 177 ? -24.422 -7.766 12.477 1 65 177 GLN B O 1
ATOM 3394 N N . GLU B 1 178 ? -23.578 -7.098 14.359 1 81.19 178 GLU B N 1
ATOM 3395 C CA . GLU B 1 178 ? -23 -5.836 13.906 1 81.19 178 GLU B CA 1
ATOM 3396 C C . GLU B 1 178 ? -21.844 -6.078 12.93 1 81.19 178 GLU B C 1
ATOM 3398 O O . GLU B 1 178 ? -21.047 -6.988 13.133 1 81.19 178 GLU B O 1
ATOM 3403 N N . ILE B 1 179 ? -22.016 -5.586 11.703 1 87.56 179 ILE B N 1
ATOM 3404 C CA . ILE B 1 179 ? -20.922 -5.648 10.742 1 87.56 179 ILE B CA 1
ATOM 3405 C C . ILE B 1 179 ? -19.688 -4.941 11.305 1 87.56 179 ILE B C 1
ATOM 3407 O O . ILE B 1 179 ? -19.703 -3.727 11.523 1 87.56 179 ILE B O 1
ATOM 3411 N N . THR B 1 180 ? -18.688 -5.758 11.602 1 89.12 180 THR B N 1
ATOM 3412 C CA . THR B 1 180 ? -17.453 -5.25 12.188 1 89.12 180 THR B CA 1
ATOM 3413 C C . THR B 1 180 ? -16.281 -5.469 11.242 1 89.12 180 THR B C 1
ATOM 3415 O O . THR B 1 180 ? -16.406 -6.141 10.219 1 89.12 180 THR B O 1
ATOM 3418 N N . ILE B 1 181 ? -15.195 -4.848 11.609 1 90.88 181 ILE B N 1
ATOM 3419 C CA . ILE B 1 181 ? -13.953 -5.031 10.867 1 90.88 181 ILE B CA 1
ATOM 3420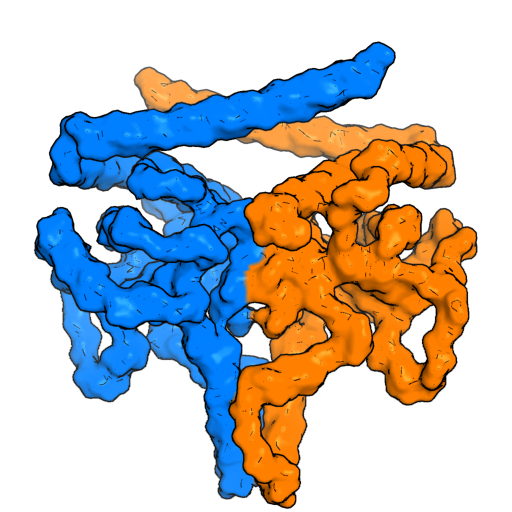 C C . ILE B 1 181 ? -13.562 -6.508 10.875 1 90.88 181 ILE B C 1
ATOM 3422 O O . ILE B 1 181 ? -13.125 -7.043 9.852 1 90.88 181 ILE B O 1
ATOM 3426 N N . GLU B 1 182 ? -13.758 -7.105 11.992 1 90.56 182 GLU B N 1
ATOM 3427 C CA . GLU B 1 182 ? -13.406 -8.516 12.148 1 90.56 182 GLU B CA 1
ATOM 3428 C C . GLU B 1 182 ? -14.25 -9.391 11.227 1 90.56 182 GLU B C 1
ATOM 3430 O O . GLU B 1 182 ? -13.727 -10.312 10.586 1 90.56 182 GLU B O 1
ATOM 3435 N N . LEU B 1 183 ? -15.523 -9.141 11.188 1 90.38 183 LEU B N 1
ATOM 3436 C CA . LEU B 1 183 ? -16.406 -9.906 10.328 1 90.38 183 LEU B CA 1
ATOM 3437 C C . LEU B 1 183 ? -16.016 -9.742 8.859 1 90.38 183 LEU B C 1
ATOM 3439 O O . LEU B 1 183 ? -15.938 -10.734 8.125 1 90.38 183 LEU B O 1
ATOM 3443 N N . ILE B 1 184 ? -15.773 -8.539 8.461 1 91.69 184 ILE B N 1
ATOM 3444 C CA . ILE B 1 184 ? -15.391 -8.258 7.082 1 91.69 184 ILE B CA 1
ATOM 3445 C C . ILE B 1 184 ? -14.078 -8.961 6.754 1 91.69 184 ILE B C 1
ATOM 3447 O O . ILE B 1 184 ? -13.938 -9.57 5.691 1 91.69 184 ILE B O 1
ATOM 3451 N N . THR B 1 185 ? -13.133 -8.844 7.676 1 90.69 185 THR B N 1
ATOM 3452 C CA . THR B 1 185 ? -11.844 -9.492 7.492 1 90.69 185 THR B CA 1
ATOM 3453 C C . THR B 1 185 ? -12.016 -10.992 7.297 1 90.69 185 THR B C 1
ATOM 3455 O O . THR B 1 185 ? -11.398 -11.586 6.406 1 90.69 185 THR B O 1
ATOM 3458 N N . GLU B 1 186 ? -12.812 -11.578 8.062 1 88.5 186 GLU B N 1
ATOM 3459 C CA . GLU B 1 186 ? -13.062 -13.016 7.98 1 88.5 186 GLU B CA 1
ATOM 3460 C C . GLU B 1 186 ? -13.688 -13.398 6.645 1 88.5 186 GLU B C 1
ATOM 3462 O O . GLU B 1 186 ? -13.297 -14.391 6.031 1 88.5 186 GLU B O 1
ATOM 3467 N N . GLU B 1 187 ? -14.586 -12.602 6.246 1 88.19 187 GLU B N 1
ATOM 3468 C CA . GLU B 1 187 ? -15.305 -12.898 5.016 1 88.19 187 GLU B CA 1
ATOM 3469 C C . GLU B 1 187 ? -14.43 -12.664 3.789 1 88.19 187 GLU B C 1
ATOM 3471 O O . GLU B 1 187 ? -14.617 -13.305 2.752 1 88.19 187 GLU B O 1
ATOM 3476 N N . LEU B 1 188 ? -13.484 -11.742 3.904 1 89.69 188 LEU B N 1
ATOM 3477 C CA . LEU B 1 188 ? -12.617 -11.414 2.775 1 89.69 188 LEU B CA 1
ATOM 3478 C C . LEU B 1 188 ? -11.445 -12.391 2.688 1 89.69 188 LEU B C 1
ATOM 3480 O O . LEU B 1 188 ? -10.789 -12.484 1.65 1 89.69 188 LEU B O 1
ATOM 3484 N N . GLN B 1 189 ? -11.164 -12.938 3.77 1 82.88 189 GLN B N 1
ATOM 3485 C CA . GLN B 1 189 ? -10.023 -13.844 3.789 1 82.88 189 GLN B CA 1
ATOM 3486 C C . GLN B 1 189 ? -10.242 -15.031 2.854 1 82.88 189 GLN B C 1
ATOM 3488 O O . GLN B 1 189 ? -11.328 -15.617 2.834 1 82.88 189 GLN B O 1
ATOM 3493 N N . ILE B 1 190 ? -9.359 -15.062 1.86 1 67.38 190 ILE B N 1
ATOM 3494 C CA . ILE B 1 190 ? -9.352 -16.25 1.019 1 67.38 190 ILE B CA 1
ATOM 3495 C C . ILE B 1 190 ? -8.898 -17.453 1.838 1 67.38 190 ILE B C 1
ATOM 3497 O O . ILE B 1 190 ? -7.852 -17.422 2.488 1 67.38 190 ILE B O 1
ATOM 3501 N N . LYS B 1 191 ? -9.797 -18.406 1.993 1 67.56 191 LYS B N 1
ATOM 3502 C CA . LYS B 1 191 ? -9.539 -19.531 2.879 1 67.56 191 LYS B CA 1
ATOM 3503 C C . LYS B 1 191 ? -8.156 -20.141 2.615 1 67.56 191 LYS B C 1
ATOM 3505 O O . LYS B 1 191 ? -7.859 -20.547 1.492 1 67.56 191 LYS B O 1
ATOM 3510 N N . GLY B 1 192 ? -7.277 -20.031 3.627 1 70.5 192 GLY B N 1
ATOM 3511 C CA . GLY B 1 192 ? -5.977 -20.672 3.662 1 70.5 192 GLY B CA 1
ATOM 3512 C C . GLY B 1 192 ? -4.848 -19.781 3.191 1 70.5 192 GLY B C 1
ATOM 3513 O O . GLY B 1 192 ? -3.676 -20.078 3.432 1 70.5 192 GLY B O 1
ATOM 3514 N N . MET B 1 193 ? -5.199 -18.672 2.498 1 84.06 193 MET B N 1
ATOM 3515 C CA . MET B 1 193 ? -4.121 -17.828 2.004 1 84.06 193 MET B CA 1
ATOM 3516 C C . MET B 1 193 ? -3.791 -16.719 3.01 1 84.06 193 MET B C 1
ATOM 3518 O O . MET B 1 193 ? -4.641 -15.891 3.328 1 84.06 193 MET B O 1
ATOM 3522 N N . PRO B 1 194 ? -2.605 -16.781 3.461 1 91.38 194 PRO B N 1
ATOM 3523 C CA . PRO B 1 194 ? -2.219 -15.727 4.406 1 91.38 194 PRO B CA 1
ATOM 3524 C C . PRO B 1 194 ? -2.055 -14.367 3.734 1 91.38 194 PRO B C 1
ATOM 3526 O O . PRO B 1 194 ? -2 -14.281 2.506 1 91.38 194 PRO B O 1
ATOM 3529 N N . ASP B 1 195 ? -2.051 -13.344 4.566 1 93.75 195 ASP B N 1
ATOM 3530 C CA . ASP B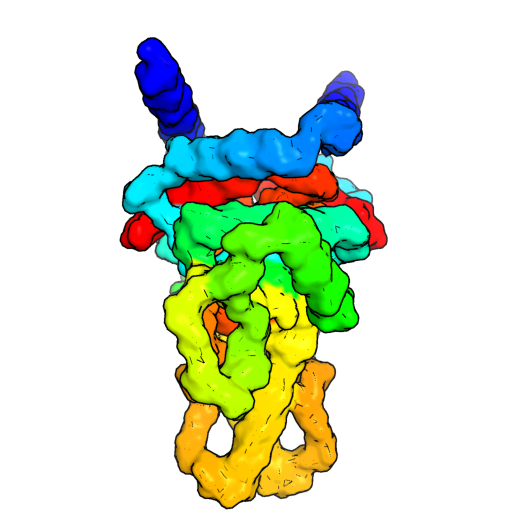 1 195 ? -1.742 -12.016 4.047 1 93.75 195 ASP B CA 1
ATOM 3531 C C . ASP B 1 195 ? -0.348 -11.977 3.424 1 93.75 195 ASP B C 1
ATOM 3533 O O . ASP B 1 195 ? 0.562 -12.672 3.887 1 93.75 195 ASP B O 1
ATOM 3537 N N . PRO B 1 196 ? -0.212 -11.188 2.416 1 96.31 196 PRO B N 1
ATOM 3538 C CA . PRO B 1 196 ? 1.12 -11.086 1.815 1 96.31 196 PRO B CA 1
ATOM 3539 C C . PRO B 1 196 ? 2.158 -10.508 2.773 1 96.31 196 PRO B C 1
ATOM 3541 O O . PRO B 1 196 ? 1.882 -9.531 3.473 1 96.31 196 PRO B O 1
ATOM 3544 N N . ASP B 1 197 ? 3.297 -11.172 2.75 1 96.06 197 ASP B N 1
ATOM 3545 C CA . ASP B 1 197 ? 4.426 -10.664 3.523 1 96.06 197 ASP B CA 1
ATOM 3546 C C . ASP B 1 197 ? 5.258 -9.68 2.703 1 96.06 197 ASP B C 1
ATOM 3548 O O . ASP B 1 197 ? 5.695 -8.648 3.217 1 96.06 197 ASP B O 1
ATOM 3552 N N . LEU B 1 198 ? 5.414 -10.031 1.522 1 97.25 198 LEU B N 1
ATOM 3553 C CA . LEU B 1 198 ? 6.281 -9.297 0.61 1 97.25 198 LEU B CA 1
ATOM 3554 C C . LEU B 1 198 ? 5.617 -9.125 -0.752 1 97.25 198 LEU B C 1
ATOM 3556 O O . LEU B 1 198 ? 5.016 -10.062 -1.276 1 97.25 198 LEU B O 1
ATOM 3560 N N . ALA B 1 199 ? 5.648 -7.941 -1.255 1 97.94 199 ALA B N 1
ATOM 3561 C CA . ALA B 1 199 ? 5.195 -7.652 -2.611 1 97.94 199 ALA B CA 1
ATOM 3562 C C . ALA B 1 199 ? 6.32 -7.055 -3.451 1 97.94 199 ALA B C 1
ATOM 3564 O O . ALA B 1 199 ? 6.988 -6.113 -3.021 1 97.94 199 ALA B O 1
ATOM 3565 N N . LEU B 1 200 ? 6.559 -7.641 -4.574 1 97.06 200 LEU B N 1
ATOM 3566 C CA . LEU B 1 200 ? 7.535 -7.117 -5.523 1 97.06 200 LEU B CA 1
ATOM 3567 C C . LEU B 1 200 ? 6.836 -6.418 -6.688 1 97.06 200 LEU B C 1
ATOM 3569 O O . LEU B 1 200 ? 6.016 -7.023 -7.379 1 97.06 200 LEU B O 1
ATOM 3573 N N . ILE B 1 201 ? 7.195 -5.207 -6.926 1 95.94 201 ILE B N 1
ATOM 3574 C CA . ILE B 1 201 ? 6.48 -4.371 -7.883 1 95.94 201 ILE B CA 1
ATOM 3575 C C . ILE B 1 201 ? 7.297 -4.234 -9.164 1 95.94 201 ILE B C 1
ATOM 3577 O O . ILE B 1 201 ? 8.469 -3.84 -9.125 1 95.94 201 ILE B O 1
ATOM 3581 N N . CYS B 1 202 ? 6.703 -4.594 -10.227 1 92.88 202 CYS B N 1
ATOM 3582 C CA . CYS B 1 202 ? 7.293 -4.383 -11.547 1 92.88 202 CYS B CA 1
ATOM 3583 C C . CYS B 1 202 ? 6.723 -3.131 -12.203 1 92.88 202 CYS B C 1
ATOM 3585 O O . CYS B 1 202 ? 5.812 -3.219 -13.031 1 92.88 202 CYS B O 1
ATOM 3587 N N . ASP B 1 203 ? 7.207 -2.012 -11.914 1 90.81 203 ASP B N 1
ATOM 3588 C CA . ASP B 1 203 ? 6.781 -0.71 -12.422 1 90.81 203 ASP B CA 1
ATOM 3589 C C . ASP B 1 203 ? 7.812 0.368 -12.102 1 90.81 203 ASP B C 1
ATOM 3591 O O . ASP B 1 203 ? 8.836 0.089 -11.469 1 90.81 203 ASP B O 1
ATOM 3595 N N . TYR B 1 204 ? 7.547 1.578 -12.555 1 87 204 TYR B N 1
ATOM 3596 C CA . TYR B 1 204 ? 8.461 2.689 -12.328 1 87 204 TYR B CA 1
ATOM 3597 C C . TYR B 1 204 ? 8.258 3.293 -10.945 1 87 204 TYR B C 1
ATOM 3599 O O . TYR B 1 204 ? 9.156 3.934 -10.398 1 87 204 TYR B O 1
ATOM 3607 N N . SER B 1 205 ? 7.074 3.162 -10.484 1 89.69 205 SER B N 1
ATOM 3608 C CA . SER B 1 205 ? 6.754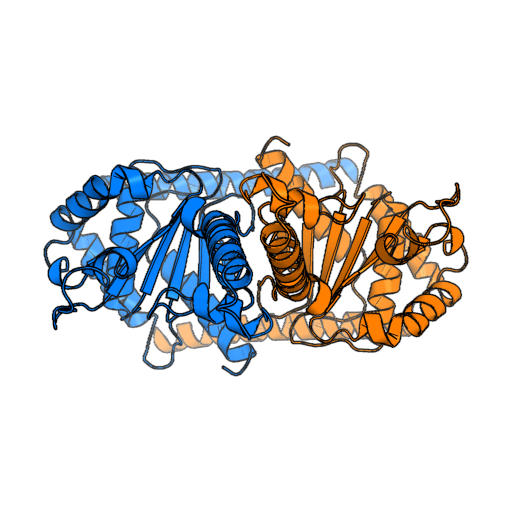 3.789 -9.203 1 89.69 205 SER B CA 1
ATOM 3609 C C . SER B 1 205 ? 6.414 2.744 -8.148 1 89.69 205 SER B C 1
ATOM 3611 O O . SER B 1 205 ? 5.883 1.679 -8.469 1 89.69 205 SER B O 1
ATOM 3613 N N . CYS B 1 206 ? 6.758 3.125 -6.938 1 94.06 206 CYS B N 1
ATOM 3614 C CA . CYS B 1 206 ? 6.402 2.266 -5.816 1 94.06 206 CYS B CA 1
ATOM 3615 C C . CYS B 1 206 ? 4.973 2.527 -5.355 1 94.06 206 CYS B C 1
ATOM 3617 O O . CYS B 1 206 ? 4.73 3.432 -4.555 1 94.06 206 CYS B O 1
ATOM 3619 N N . SER B 1 207 ? 4.117 1.778 -5.891 1 95.38 207 SER B N 1
ATOM 3620 C CA . SER B 1 207 ? 2.697 1.88 -5.566 1 95.38 207 SER B CA 1
ATOM 3621 C C . SER B 1 207 ? 2.07 0.5 -5.387 1 95.38 207 SER B C 1
ATOM 3623 O O . SER B 1 207 ? 2.607 -0.499 -5.871 1 95.38 207 SER B O 1
ATOM 3625 N N . THR B 1 208 ? 0.971 0.523 -4.723 1 95.94 208 THR B N 1
ATOM 3626 C CA . THR B 1 208 ? 0.311 -0.754 -4.48 1 95.94 208 THR B CA 1
ATOM 3627 C C . THR B 1 208 ? -0.471 -1.202 -5.711 1 95.94 208 THR B C 1
ATOM 3629 O O . THR B 1 208 ? -0.816 -2.379 -5.84 1 95.94 208 THR B O 1
ATOM 3632 N N . HIS B 1 209 ? -0.84 -0.302 -6.543 1 94.38 209 HIS B N 1
ATOM 3633 C CA . HIS B 1 209 ? -1.664 -0.559 -7.719 1 94.38 209 HIS B CA 1
ATOM 3634 C C . HIS B 1 209 ? -2.998 -1.188 -7.332 1 94.38 209 HIS B C 1
ATOM 3636 O O . HIS B 1 209 ? -3.641 -1.849 -8.148 1 94.38 209 HIS B O 1
ATOM 3642 N N . GLY B 1 210 ? -3.322 -1.083 -6.082 1 93.94 210 GLY B N 1
ATOM 3643 C CA . GLY B 1 210 ? -4.625 -1.531 -5.617 1 93.94 210 GLY B CA 1
ATOM 3644 C C . GLY B 1 210 ? -4.656 -3.002 -5.25 1 93.94 210 GLY B C 1
ATOM 3645 O O . GLY B 1 210 ? -5.727 -3.609 -5.184 1 93.94 210 GLY B O 1
ATOM 3646 N N . VAL B 1 211 ? -3.488 -3.521 -5.023 1 95.56 211 VAL B N 1
ATOM 3647 C CA . VAL B 1 211 ? -3.443 -4.953 -4.746 1 95.56 211 VAL B CA 1
ATOM 3648 C C . VAL B 1 211 ? -3.945 -5.219 -3.328 1 95.56 211 VAL B C 1
ATOM 3650 O O . VAL B 1 211 ? -3.451 -4.629 -2.365 1 95.56 211 VAL B O 1
ATOM 3653 N N . LEU B 1 212 ? -4.926 -6.098 -3.174 1 93.44 212 LEU B N 1
ATOM 3654 C CA . LEU B 1 212 ? -5.449 -6.629 -1.921 1 93.44 212 LEU B CA 1
ATOM 3655 C C . LEU B 1 212 ? -5.48 -5.547 -0.845 1 93.44 212 LEU B C 1
ATOM 3657 O O . LEU B 1 212 ? -4.871 -5.703 0.216 1 93.44 212 LEU B O 1
ATOM 3661 N N . PRO B 1 213 ? -6.25 -4.539 -1.029 1 93.12 213 PRO B N 1
ATOM 3662 C CA . PRO B 1 213 ? -6.211 -3.381 -0.133 1 93.12 213 P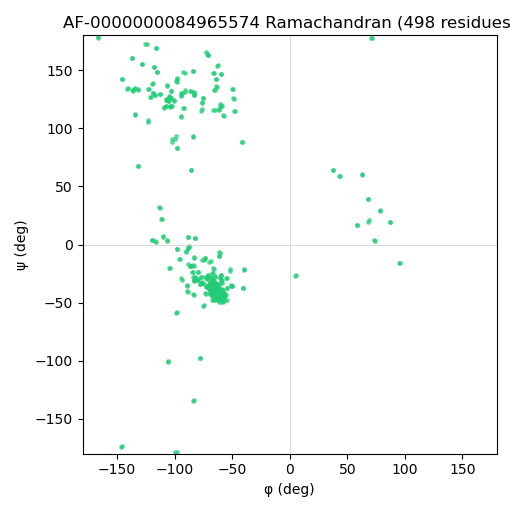RO B CA 1
ATOM 3663 C C . PRO B 1 213 ? -6.531 -3.744 1.315 1 93.12 213 PRO B C 1
ATOM 3665 O O . PRO B 1 213 ? -6.059 -3.082 2.242 1 93.12 213 PRO B O 1
ATOM 3668 N N . TRP B 1 214 ? -7.254 -4.77 1.515 1 93.25 214 TRP B N 1
ATOM 3669 C CA . TRP B 1 214 ? -7.656 -5.145 2.865 1 93.25 214 TRP B CA 1
ATOM 3670 C C . TRP B 1 214 ? -6.57 -5.969 3.549 1 93.25 214 TRP B C 1
ATOM 3672 O O . TRP B 1 214 ? -6.551 -6.09 4.773 1 93.25 214 TRP B O 1
ATOM 3682 N N . HIS B 1 215 ? -5.637 -6.527 2.775 1 93.94 215 HIS B N 1
ATOM 3683 C CA . HIS B 1 215 ? -4.758 -7.559 3.318 1 93.94 215 HIS B CA 1
ATOM 3684 C C . HIS B 1 215 ? -3.303 -7.102 3.307 1 93.94 215 HIS B C 1
ATOM 3686 O O . HIS B 1 215 ? -2.418 -7.82 3.777 1 93.94 215 HIS B O 1
ATOM 3692 N N . THR B 1 216 ? -3.002 -5.883 2.895 1 95.12 216 THR B N 1
ATOM 3693 C CA . THR B 1 216 ? -1.607 -5.535 2.641 1 95.12 216 THR B CA 1
ATOM 3694 C C . THR B 1 216 ? -1.11 -4.52 3.666 1 95.12 216 THR B C 1
ATOM 3696 O O . THR B 1 216 ? -0.134 -3.809 3.42 1 95.12 216 THR B O 1
ATOM 3699 N N . ARG B 1 217 ? -1.701 -4.418 4.77 1 92.69 217 ARG B N 1
ATOM 3700 C CA . ARG B 1 217 ? -1.321 -3.43 5.773 1 92.69 217 ARG B CA 1
ATOM 3701 C C . ARG B 1 217 ? 0.136 -3.602 6.191 1 92.69 217 ARG B C 1
ATOM 3703 O O . ARG B 1 217 ? 0.884 -2.625 6.27 1 92.69 217 ARG B O 1
ATOM 3710 N N . THR B 1 218 ? 0.594 -4.836 6.387 1 92.75 218 THR B N 1
ATOM 3711 C CA . THR B 1 218 ? 1.932 -5.086 6.91 1 92.75 218 THR B CA 1
ATOM 3712 C C . THR B 1 218 ? 2.859 -5.59 5.809 1 92.75 218 THR B C 1
ATOM 3714 O O . THR B 1 218 ? 3.988 -6.004 6.082 1 92.75 218 THR B O 1
ATOM 3717 N N . THR B 1 219 ? 2.355 -5.637 4.652 1 95.94 219 THR B N 1
ATOM 3718 C CA . THR B 1 219 ? 3.146 -6.113 3.523 1 95.94 219 THR B CA 1
ATOM 3719 C C . THR B 1 219 ? 4.309 -5.164 3.238 1 95.94 219 THR B C 1
ATOM 3721 O O . THR B 1 219 ? 4.133 -3.941 3.24 1 95.94 219 THR B O 1
ATOM 3724 N N . GLU B 1 220 ? 5.469 -5.707 3.064 1 96.62 220 GLU B N 1
ATOM 3725 C CA . GLU B 1 220 ? 6.602 -4.91 2.604 1 96.62 220 GLU B CA 1
ATOM 3726 C C . GLU B 1 220 ? 6.629 -4.824 1.08 1 96.62 220 GLU B C 1
ATOM 3728 O O . GLU B 1 220 ? 6.5 -5.84 0.394 1 96.62 220 GLU B O 1
ATOM 3733 N N . PHE B 1 221 ? 6.797 -3.617 0.579 1 97.12 221 PHE B N 1
ATOM 3734 C CA . PHE B 1 221 ? 6.82 -3.402 -0.863 1 97.12 221 PHE B CA 1
ATOM 3735 C C . PHE B 1 221 ? 8.234 -3.096 -1.339 1 97.12 221 PHE B C 1
ATOM 3737 O O . PHE B 1 221 ? 8.891 -2.197 -0.81 1 97.12 221 PHE B O 1
ATOM 3744 N N . LEU B 1 222 ? 8.688 -3.873 -2.291 1 96.69 222 LEU B N 1
ATOM 3745 C CA . LEU B 1 222 ? 9.992 -3.656 -2.91 1 96.69 222 LEU B CA 1
ATOM 3746 C C . LEU B 1 222 ? 9.875 -3.619 -4.43 1 96.69 222 LEU B C 1
ATOM 3748 O O . LEU B 1 222 ? 8.969 -4.234 -5 1 96.69 222 LEU B O 1
ATOM 3752 N N . MET B 1 223 ? 10.812 -2.963 -5.047 1 93.88 223 MET B N 1
ATOM 3753 C CA . MET B 1 223 ? 10.766 -2.783 -6.496 1 93.88 223 MET B CA 1
ATOM 3754 C C . MET B 1 223 ? 11.562 -3.867 -7.207 1 93.88 223 MET B C 1
ATOM 3756 O O . MET B 1 223 ? 12.719 -4.121 -6.855 1 93.88 223 MET B O 1
ATOM 3760 N N . LEU B 1 224 ? 10.938 -4.445 -8.148 1 91.38 224 LEU B N 1
ATOM 3761 C CA . LEU B 1 224 ? 11.672 -5.305 -9.07 1 91.38 224 LEU B CA 1
ATOM 3762 C C . LEU B 1 224 ? 12.32 -4.484 -10.18 1 91.38 224 LEU B C 1
ATOM 3764 O O . LEU B 1 224 ? 11.773 -3.459 -10.602 1 91.38 224 LEU B O 1
ATOM 3768 N N . PRO B 1 225 ? 13.414 -5.02 -10.609 1 84 225 PRO B N 1
ATOM 3769 C CA . PRO B 1 225 ? 13.977 -4.332 -11.773 1 84 225 PRO B CA 1
ATOM 3770 C C . PRO B 1 225 ? 13.055 -4.387 -12.992 1 84 225 PRO B C 1
ATOM 3772 O O . PRO B 1 225 ? 12.258 -5.316 -13.125 1 84 225 PRO B O 1
ATOM 3775 N N . LEU B 1 226 ? 13.148 -3.412 -13.914 1 78.31 226 LEU B N 1
ATOM 3776 C CA . LEU B 1 226 ? 12.188 -3.225 -15 1 78.31 226 LEU B CA 1
ATOM 3777 C C . LEU B 1 226 ? 12.594 -4.043 -16.219 1 78.31 226 LEU B C 1
ATOM 3779 O O . LEU B 1 226 ? 11.828 -4.145 -17.188 1 78.31 226 LEU B O 1
ATOM 3783 N N . TYR B 1 227 ? 13.641 -4.668 -16.141 1 71.25 227 TYR B N 1
ATOM 3784 C CA . TYR B 1 227 ? 14.039 -5.426 -17.312 1 71.25 227 TYR B CA 1
ATOM 3785 C C . TYR B 1 227 ? 13.5 -6.852 -17.25 1 71.25 227 TYR B C 1
ATOM 3787 O O . TYR B 1 227 ? 13.195 -7.359 -16.172 1 71.25 227 TYR B O 1
ATOM 3795 N N . VAL B 1 228 ? 13.219 -7.355 -18.469 1 72.62 228 VAL B N 1
ATOM 3796 C CA . VAL B 1 228 ? 12.766 -8.742 -18.578 1 72.62 228 VAL B CA 1
ATOM 3797 C C . VAL B 1 228 ? 13.938 -9.688 -18.297 1 72.62 228 VAL B C 1
ATOM 3799 O O . VAL B 1 228 ? 15.094 -9.258 -18.266 1 72.62 228 VAL B O 1
ATOM 3802 N N . ASN B 1 229 ? 13.617 -10.969 -18.031 1 80.19 229 ASN B N 1
ATOM 3803 C CA . ASN B 1 229 ? 14.617 -11.977 -17.703 1 80.19 229 ASN B CA 1
ATOM 3804 C C . ASN B 1 229 ? 15.352 -11.633 -16.406 1 80.19 229 ASN B C 1
ATOM 3806 O O . ASN B 1 229 ? 16.578 -11.492 -16.406 1 80.19 229 ASN B O 1
ATOM 3810 N N . ILE B 1 230 ? 14.523 -11.562 -15.383 1 84.62 230 ILE B N 1
ATOM 3811 C CA . ILE B 1 230 ? 15.023 -11.195 -14.07 1 84.62 230 ILE B CA 1
ATOM 3812 C C . ILE B 1 230 ? 16.078 -12.219 -13.617 1 84.62 230 ILE B C 1
ATOM 3814 O O . ILE B 1 230 ? 15.797 -13.414 -13.555 1 84.62 230 ILE B O 1
ATOM 3818 N N . PRO B 1 231 ? 17.25 -11.719 -13.375 1 84.56 231 PRO B N 1
ATOM 3819 C CA . PRO B 1 231 ? 18.25 -12.633 -12.828 1 84.56 231 PRO B CA 1
ATOM 3820 C C . PRO B 1 231 ? 17.906 -13.125 -11.422 1 84.56 231 PRO B C 1
ATOM 3822 O O . PRO B 1 231 ? 17.312 -12.375 -10.633 1 84.56 231 PRO B O 1
ATOM 3825 N N . VAL B 1 232 ? 18.328 -14.359 -11.172 1 88.75 232 VAL B N 1
ATOM 3826 C CA . VAL B 1 232 ? 18.062 -14.953 -9.867 1 88.75 232 VAL B CA 1
ATOM 3827 C C . VAL B 1 232 ? 18.734 -14.117 -8.773 1 88.75 232 VAL B C 1
ATOM 3829 O O . VAL B 1 232 ? 18.219 -14.016 -7.66 1 88.75 232 VAL B O 1
ATOM 3832 N N . LYS B 1 233 ? 19.781 -13.469 -9.086 1 86.56 233 LYS B N 1
ATOM 3833 C CA . LYS B 1 233 ? 20.516 -12.664 -8.117 1 86.56 233 LYS B CA 1
ATOM 3834 C C . LYS B 1 233 ? 19.688 -11.484 -7.637 1 86.56 233 LYS B C 1
ATOM 3836 O O . LYS B 1 233 ? 19.734 -11.125 -6.457 1 86.56 233 LYS B O 1
ATOM 3841 N N . ASP B 1 234 ? 18.969 -10.93 -8.523 1 89.25 234 ASP B N 1
ATOM 3842 C CA . ASP B 1 234 ? 18.109 -9.805 -8.148 1 89.25 234 ASP B CA 1
ATOM 3843 C C . ASP B 1 234 ? 16.984 -10.258 -7.219 1 89.25 234 ASP B C 1
ATOM 3845 O O . ASP B 1 234 ? 16.672 -9.578 -6.242 1 89.25 234 ASP B O 1
ATOM 3849 N N . PHE B 1 235 ? 16.484 -11.367 -7.586 1 91.69 235 PHE B N 1
ATOM 3850 C CA . PHE B 1 235 ? 15.438 -11.938 -6.75 1 91.69 235 PHE B CA 1
ATOM 3851 C C . PHE B 1 235 ? 15.969 -12.258 -5.359 1 91.69 235 PHE B C 1
ATOM 3853 O O . PHE B 1 235 ? 15.344 -11.906 -4.355 1 91.69 235 PHE B O 1
ATOM 3860 N N . THR B 1 236 ? 17.094 -12.805 -5.289 1 88.38 236 THR B N 1
ATOM 3861 C CA . THR B 1 236 ? 17.719 -13.172 -4.016 1 88.38 236 THR B CA 1
ATOM 3862 C C . THR B 1 236 ? 18.047 -11.93 -3.199 1 88.38 236 THR B C 1
ATOM 3864 O O . THR B 1 236 ? 17.906 -11.93 -1.977 1 88.38 236 THR B O 1
ATOM 3867 N N . CYS B 1 237 ? 18.484 -10.984 -3.824 1 89.94 237 CYS B N 1
ATOM 3868 C CA . CYS B 1 237 ? 18.797 -9.727 -3.154 1 89.94 237 CYS B CA 1
ATOM 3869 C C . CYS B 1 237 ? 17.547 -9.133 -2.512 1 89.94 237 CYS B C 1
ATOM 3871 O O . CYS B 1 237 ? 17.594 -8.656 -1.375 1 89.94 237 CYS B O 1
ATOM 3873 N N . LEU B 1 238 ? 16.516 -9.18 -3.184 1 92.81 238 LEU B N 1
ATOM 3874 C CA . LEU B 1 238 ? 15.266 -8.633 -2.668 1 92.81 238 LEU B CA 1
ATOM 3875 C C . LEU B 1 238 ? 14.773 -9.438 -1.468 1 92.81 238 LEU B C 1
ATOM 3877 O O . LEU B 1 238 ? 14.297 -8.867 -0.484 1 92.81 238 LEU B O 1
ATOM 3881 N N . LEU B 1 239 ? 14.906 -10.719 -1.56 1 92.06 239 LEU B N 1
ATOM 3882 C CA . LEU B 1 239 ? 14.547 -11.555 -0.417 1 92.06 239 LEU B CA 1
ATOM 3883 C C . LEU B 1 239 ? 15.445 -11.258 0.776 1 92.06 239 LEU B C 1
ATOM 3885 O O . LEU B 1 239 ? 15 -11.312 1.925 1 92.06 239 LEU B O 1
ATOM 3889 N N . GLY B 1 240 ? 16.641 -11.016 0.441 1 89.81 240 GLY B N 1
ATOM 3890 C CA . GLY B 1 240 ? 17.578 -10.617 1.493 1 89.81 240 GLY B CA 1
ATOM 3891 C C . GLY B 1 240 ? 17.172 -9.328 2.188 1 89.81 240 GLY B C 1
ATOM 3892 O O . GLY B 1 240 ? 17.25 -9.234 3.414 1 89.81 240 GLY B O 1
ATOM 3893 N N . LYS B 1 241 ? 16.812 -8.398 1.426 1 90.62 241 LYS B N 1
ATOM 3894 C CA . LYS B 1 241 ? 16.312 -7.141 1.987 1 90.62 241 LYS B CA 1
ATOM 3895 C C . LYS B 1 241 ? 15.102 -7.375 2.883 1 90.62 241 LYS B C 1
ATOM 3897 O O . LYS B 1 241 ? 15.016 -6.812 3.977 1 90.62 241 LYS B O 1
ATOM 3902 N N . TYR B 1 242 ? 14.273 -8.141 2.391 1 92.88 242 TYR B N 1
ATOM 3903 C CA . TYR B 1 242 ? 13.102 -8.5 3.186 1 92.88 242 TYR B CA 1
ATOM 3904 C C . TYR B 1 242 ? 13.523 -9.141 4.504 1 92.88 242 TYR B C 1
ATOM 3906 O O . TYR B 1 242 ? 12.992 -8.797 5.562 1 92.88 242 TYR B O 1
ATOM 3914 N N . ASN B 1 243 ? 14.344 -10.039 4.445 1 88.69 243 ASN B N 1
ATOM 3915 C CA . ASN B 1 243 ? 14.828 -10.727 5.637 1 88.69 243 ASN B CA 1
ATOM 3916 C C . ASN B 1 243 ? 15.406 -9.742 6.652 1 88.69 243 ASN B C 1
ATOM 3918 O O . ASN B 1 243 ? 15.148 -9.859 7.852 1 88.69 243 ASN B O 1
ATOM 3922 N N . LYS B 1 244 ? 16.141 -8.836 6.188 1 82.19 244 LYS B N 1
ATOM 3923 C CA . LYS B 1 244 ? 16.75 -7.828 7.062 1 82.19 244 LYS B CA 1
ATOM 3924 C C . LYS B 1 244 ? 15.68 -6.961 7.719 1 82.19 244 LYS B C 1
ATOM 3926 O O . LYS B 1 244 ? 15.797 -6.617 8.898 1 82.19 244 LYS B O 1
ATOM 3931 N N . CYS B 1 245 ? 14.703 -6.664 6.922 1 81.06 245 CYS B N 1
ATOM 3932 C CA . CYS B 1 245 ? 13.609 -5.852 7.438 1 81.06 245 CYS B CA 1
ATOM 3933 C C . CYS B 1 245 ? 12.852 -6.59 8.531 1 81.06 245 CYS B C 1
ATOM 3935 O O . CYS B 1 245 ? 12.539 -6.012 9.578 1 81.06 245 CYS B O 1
ATOM 3937 N N . VAL B 1 246 ? 12.555 -7.777 8.344 1 77.44 246 VAL B N 1
ATOM 3938 C CA . VAL B 1 246 ? 11.797 -8.586 9.305 1 77.44 246 VAL B CA 1
ATOM 3939 C C . VAL B 1 246 ? 12.594 -8.719 10.602 1 77.44 246 VAL B C 1
ATOM 3941 O O . VAL B 1 246 ? 12.016 -8.664 11.695 1 77.44 246 VAL B O 1
ATOM 3944 N N . GLN B 1 247 ? 13.844 -8.797 10.469 1 66.06 247 GLN B N 1
ATOM 3945 C CA . GLN B 1 247 ? 14.695 -8.906 11.648 1 66.06 247 GLN B CA 1
ATOM 3946 C C . GLN B 1 247 ? 14.672 -7.609 12.461 1 66.06 247 GLN B C 1
ATOM 3948 O O . GLN B 1 247 ? 14.695 -7.645 13.695 1 66.06 247 GLN B O 1
ATOM 3953 N N . ARG B 1 248 ? 14.555 -6.586 11.805 1 66.69 248 ARG B N 1
ATOM 3954 C CA . ARG B 1 248 ? 14.523 -5.293 12.484 1 66.69 248 ARG B CA 1
ATOM 3955 C C . ARG B 1 248 ? 13.211 -5.105 13.242 1 66.69 248 ARG B C 1
ATOM 3957 O O . ARG B 1 248 ? 13.172 -4.398 14.25 1 66.69 248 ARG B O 1
ATOM 3964 N N . HIS B 1 249 ? 12.18 -5.773 12.711 1 68.06 249 HIS B N 1
ATOM 3965 C CA . HIS B 1 249 ? 10.883 -5.652 13.367 1 68.06 249 HIS B CA 1
ATOM 3966 C C . HIS B 1 249 ? 10.719 -6.703 14.461 1 68.06 249 HIS B C 1
ATOM 3968 O O . HIS B 1 249 ? 9.75 -6.664 15.227 1 68.06 249 HIS B O 1
ATOM 3974 N N . GLY B 1 250 ? 11.82 -7.406 14.68 1 56.25 250 GLY B N 1
ATOM 3975 C CA . GLY B 1 250 ? 11.789 -8.43 15.711 1 56.25 250 GLY B CA 1
ATOM 3976 C C . GLY B 1 250 ? 10.898 -9.609 15.352 1 56.25 250 GLY B C 1
ATOM 3977 O O . GLY B 1 250 ? 10.312 -10.242 16.234 1 56.25 250 GLY B O 1
ATOM 3978 N N . LYS B 1 251 ? 10.578 -9.812 14.156 1 49.47 251 LYS B N 1
ATOM 3979 C CA . LYS B 1 251 ? 9.773 -10.984 13.828 1 49.47 251 LYS B CA 1
ATOM 3980 C C . LYS B 1 251 ? 10.648 -12.211 13.602 1 49.47 251 LYS B C 1
ATOM 3982 O O . LYS B 1 251 ? 11.828 -12.086 13.273 1 49.47 251 LYS B O 1
#

Organism: Atta cephalotes (NCBI:txid12957)

Radius of gyration: 24.92 Å; Cα contacts (8 Å, |Δi|>4): 688; chains: 2; bounding box: 75×68×48 Å

Solvent-accessible surface area (backbone atoms only — not comparable to full-atom values): 27156 Å² total; per-residue (Å²): 115,66,67,60,51,51,50,48,51,52,47,49,52,49,49,48,51,48,47,50,50,49,51,51,49,51,48,38,52,49,50,65,71,66,60,56,75,64,68,49,46,56,52,40,49,51,52,50,56,70,71,47,55,93,82,54,61,70,53,59,16,38,31,40,35,39,44,84,78,56,82,51,76,55,48,47,55,38,50,45,52,48,51,54,52,32,53,75,68,60,25,43,30,39,34,42,34,29,63,86,28,58,59,58,75,39,42,65,56,50,52,51,51,31,44,71,76,37,58,90,50,52,70,29,54,35,71,36,53,71,74,41,58,73,65,66,84,67,78,65,91,65,51,54,26,37,40,34,70,40,31,46,62,68,20,63,40,40,53,26,52,46,44,42,50,50,17,52,38,40,45,69,64,70,47,86,63,80,66,35,57,67,57,51,50,60,70,66,48,53,83,90,57,68,58,41,41,34,33,38,28,37,38,90,60,53,44,58,66,46,58,44,44,89,47,37,29,79,16,32,58,44,78,38,73,82,59,66,72,70,51,60,64,59,54,50,50,52,49,48,51,49,30,52,43,40,52,73,71,68,101,116,67,68,60,51,50,50,48,51,51,47,50,52,48,49,50,50,48,47,50,49,47,50,53,48,50,48,40,51,50,49,66,70,65,58,56,75,63,68,49,47,57,52,41,50,50,51,50,56,71,71,47,53,93,81,54,62,69,54,58,15,38,32,40,36,40,46,85,78,55,83,52,76,56,49,47,55,39,50,43,51,51,50,53,50,32,52,76,69,59,25,43,30,39,33,41,34,28,63,85,27,59,61,58,75,40,42,66,56,49,53,50,51,31,44,70,75,38,58,89,50,50,69,29,54,34,70,37,52,71,74,41,58,74,65,66,84,66,77,66,90,65,50,54,26,36,41,34,67,41,29,47,63,67,20,62,42,40,53,26,52,47,44,42,51,51,16,51,37,39,45,70,66,69,48,86,64,80,68,35,58,66,57,52,50,60,70,64,48,53,84,89,58,68,59,41,40,34,33,38,29,38,38,91,59,54,46,58,66,46,57,46,44,88,47,36,28,78,16,33,59,45,77,37,73,82,59,66,71,69,51,63,65,58,54,50,49,52,48,48,52,49,30,54,44,41,52,73,71,68,102

Nearest PDB structures (foldseek):
  7pb1-assembly1_B-2  TM=8.781E-01  e=5.056E-14  Homo sapiens
  6w2l-assembly1_B  TM=8.258E-01  e=2.014E-14  Homo sapiens
  7pb0-assembly1_B-2  TM=8.178E-01  e=2.141E-14  Homo sapiens
  8x35-assembly1_A  TM=7.110E-01  e=5.672E-08  Solanum lycopersicum
  8wu6-assembly1_A  TM=7.042E-01  e=7.250E-08  Solanum lycopersicum

pLDDT: mean 80.5, std 15.44, range [39.25, 97.94]